Protein AF-0000000086668719 (afdb_homodimer)

Secondary structure (DSSP, 8-state):
--B-GGGTHHHHHHHHHHHHHHHHHHHHHGGG-TTS-HHHHHHHHHHHHHHHHHHHHHHHHHHHHHHHHHHHHHHSPPTTS-TTSSHHHHHHHHHHHHHHTSHHHHHHHHHHHHHHTTGGGGS-HHHHHHHHHHHHHHHHHHIIIIIHHHHHHHHHHHHHHHTB-TTSHHHHHHHHHHHHHHHHHHHHHHHHHHHTT-/--B-GGGTHHHHHHHHHHHHHHHHHHHHHHTT-TTS-HHHHHHHHHHHHHHHHHHHHHHHHHHHHHHHHHHHHHHSPPTTS-TTSSHHHHHHHHHHHHHHTSHHHHHHHHHHHHHHTTGGGGS-HHHHHHHHHHHHHHHHHHIIIIIHHHHHHHHHHHHHHHTB-TTSHHHHHHHHHHHHHHHHHHHHHHHHHHHTT-

Solvent-accessible surface area (backbone atoms only — not comparable to full-atom values): 19542 Å² total; per-residue (Å²): 115,63,26,53,53,56,58,52,43,36,45,35,30,34,28,22,43,41,28,37,53,51,43,48,50,53,47,55,54,36,65,63,48,78,87,50,52,73,68,58,39,48,53,47,46,37,43,31,38,58,48,44,50,25,50,51,51,27,50,50,47,38,46,52,51,25,54,50,31,44,53,50,49,66,70,47,81,39,58,49,63,46,71,82,68,58,26,58,62,26,38,49,51,16,49,49,32,54,59,68,45,44,58,64,54,46,52,51,47,51,53,46,47,41,35,47,73,60,48,32,85,74,46,52,72,66,52,50,50,47,51,58,57,46,42,56,53,45,45,50,48,30,39,63,69,11,41,46,52,18,36,52,25,39,49,52,14,38,36,40,24,50,28,34,42,64,81,43,71,73,24,46,52,46,50,51,49,52,48,45,50,53,47,47,26,48,46,50,34,48,49,51,54,59,56,68,76,109,116,63,26,54,52,55,58,52,44,35,45,34,29,34,28,22,45,41,28,37,53,51,43,48,53,51,46,54,54,34,64,62,47,79,86,49,54,72,67,57,38,48,54,48,45,39,42,33,40,57,47,44,50,30,50,49,50,27,50,49,47,38,48,52,50,23,53,50,31,44,52,50,48,66,71,47,81,39,60,49,63,47,71,82,67,56,26,57,62,27,38,50,52,17,49,51,32,52,60,67,44,45,60,64,52,47,51,51,48,51,51,45,46,40,37,49,74,61,47,32,83,74,45,52,73,65,52,50,49,47,50,56,57,45,42,55,52,44,46,52,49,31,42,65,68,10,40,45,51,18,36,52,24,39,48,52,15,38,36,41,25,50,28,34,42,65,83,41,71,72,24,47,54,47,50,51,48,51,49,45,51,50,47,47,28,49,46,50,35,46,49,50,55,57,57,67,76,109

Foldseek 3Di:
DDFDPLLCVLLVLLVVLLVLLLVVLLVLLVLVPVPDDLVRSLVSLLVVLVVVVVSVVVSVVSLVSNLVSLVVNLVDAFPVNCRPLCLNVLSVVLNVLSVVLPPVLVVLSVVSNCCSVVVVVVPDSVVNVVSSVVNSVSSVCSSVRRSVSSSVSSVVNSCVSNVPDCPPVVNVVVVVVVVVVVVVVSVVSVVVVVVVVD/DDFDPLLCVLLVLLVVLLVLLVVVLLVLLVLPPVPDDLVVSLVSLLVVLVVVVVSVVVSVVSLVSNLVSLVVNLVDAFPVNPNPLCLNVLSVVLNVLSVVLVPQLVVLSVVSNCCSVVVVVVPDSVRNVVSSVSNSVSSVCSSVRRSVSSSVSSVVNSCVSNVPDCPPPVNVVVVVVVVVVVVVVVVVSVVVVVVVVD

Organism: Colletotrichum gloeosporioides (NCBI:txid474922)

Sequence (396 aa):
MTVAFIHVAPLITSSAFLMGSFAQGIAFRSFQNPKLGSKARREVFLHWVEIFASFAWSMALVFMFNITFIGLNLYLEPPSGLQNGGAPRWLWAAALLCSMGHPRPREVTAALMRISRGGDQSYSAEKVEYFLRGYRRVNLEHLFLTDGPSWIFTVAAVTKNLGVCWGCHSQKASLALGMVALIISCYVSVRGILRSKSMTVAFIHVAPLITSSAFLMGSFAQGIAFRSFQNPKLGSKARREVFLHWVEIFASFAWSMALVFMFNITFIGLNLYLEPPSGLQNGGAPRWLWAAALLCSMGHPRPREVTAALMRISRGGDQSYSAEKVEYFLRGYRRVNLEHLFLTDGPSWIFTVAAVTKNLGVCWGCHSQKASLALGMVALIISCYVSVRGILRSKS

Radius of gyration: 21.29 Å; Cα contacts (8 Å, |Δi|>4): 521; chains: 2; bounding box: 39×62×49 Å

Nearest PDB structures (foldseek):
  6egc-assembly1_A  TM=5.853E-01  e=1.360E-02  synthetic construct
  6m97-assembly1_A  TM=2.555E-01  e=2.829E-02  Salmo salar
  4tql-assembly1_A  TM=2.531E-01  e=7.378E+00  synthetic construct
  6egc-assembly1_A  TM=6.006E-01  e=3.064E-02  synthetic construct
  6m97-assembly1_A  TM=2.278E-01  e=4.314E-02  Salmo salar

Structure (mmCIF, N/CA/C/O backbone):
data_AF-0000000086668719-model_v1
#
loop_
_ent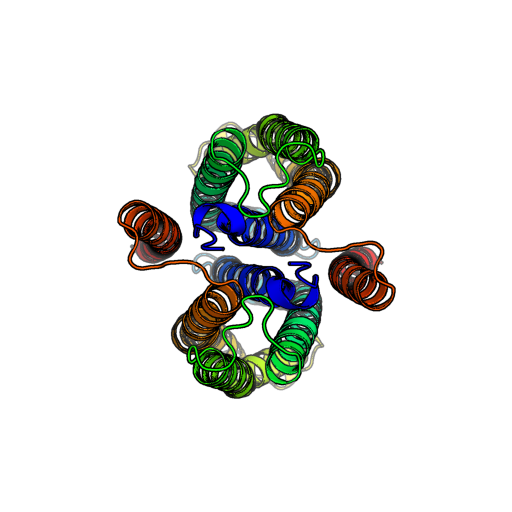ity.id
_entity.type
_entity.pdbx_description
1 polymer 'Uncharacterized protein'
#
loop_
_atom_site.group_PDB
_atom_site.id
_atom_site.type_symbol
_atom_site.label_atom_id
_atom_site.label_alt_id
_atom_site.label_comp_id
_atom_site.label_asym_id
_atom_site.label_entity_id
_atom_site.label_seq_id
_atom_site.pdbx_PDB_ins_code
_atom_site.Cartn_x
_atom_site.Cartn_y
_atom_site.Cartn_z
_atom_site.occupancy
_atom_site.B_iso_or_equiv
_atom_site.auth_seq_id
_atom_site.auth_comp_id
_atom_site.auth_asym_id
_atom_site.auth_atom_id
_atom_site.pdbx_PDB_model_num
ATOM 1 N N . MET A 1 1 ? 3.479 -29.469 -9.734 1 51.31 1 MET A N 1
ATOM 2 C CA . MET A 1 1 ? 4.469 -28.453 -10.094 1 51.31 1 MET A CA 1
ATOM 3 C C . MET A 1 1 ? 4.691 -27.469 -8.953 1 51.31 1 MET A C 1
ATOM 5 O O . MET A 1 1 ? 3.732 -27.016 -8.328 1 51.31 1 MET A O 1
ATOM 9 N N . THR A 1 2 ? 5.895 -27.391 -8.344 1 64.12 2 THR A N 1
ATOM 10 C CA . THR A 1 2 ? 6.262 -26.609 -7.176 1 64.12 2 THR A CA 1
ATOM 11 C C . THR A 1 2 ? 6.598 -25.172 -7.574 1 64.12 2 THR A C 1
ATOM 13 O O . THR A 1 2 ? 7.363 -24.953 -8.516 1 64.12 2 THR A O 1
ATOM 16 N N . VAL A 1 3 ? 5.836 -24.266 -7.23 1 74 3 VAL A N 1
ATOM 17 C CA . VAL A 1 3 ? 6.07 -22.844 -7.477 1 74 3 VAL A CA 1
ATOM 18 C C . VAL A 1 3 ? 6.941 -22.266 -6.367 1 74 3 VAL A C 1
ATOM 20 O O . VAL A 1 3 ? 6.688 -22.5 -5.184 1 74 3 VAL A O 1
ATOM 23 N N . ALA A 1 4 ? 8.102 -21.766 -6.77 1 77.88 4 ALA A N 1
ATOM 24 C CA . ALA A 1 4 ? 8.906 -21.047 -5.781 1 77.88 4 ALA A CA 1
ATOM 25 C C . ALA A 1 4 ? 8.258 -19.734 -5.395 1 77.88 4 ALA A C 1
ATOM 27 O O . ALA A 1 4 ? 7.621 -19.078 -6.223 1 77.88 4 ALA A O 1
ATOM 28 N N . PHE A 1 5 ? 8.453 -19.391 -4.148 1 82.81 5 PHE A N 1
ATOM 29 C CA . PHE A 1 5 ? 7.898 -18.141 -3.631 1 82.81 5 PHE A CA 1
ATOM 30 C C . PHE A 1 5 ? 8.375 -16.953 -4.449 1 82.81 5 PHE A C 1
ATOM 32 O O . PHE A 1 5 ? 7.629 -15.992 -4.656 1 82.81 5 PHE A O 1
ATOM 39 N N . ILE A 1 6 ? 9.523 -17.094 -4.949 1 84.38 6 ILE A N 1
ATOM 40 C CA . ILE A 1 6 ? 10.164 -16 -5.688 1 84.38 6 ILE A CA 1
ATOM 41 C C . ILE A 1 6 ? 9.328 -15.656 -6.918 1 84.38 6 ILE A C 1
ATOM 43 O O . ILE A 1 6 ? 9.367 -14.516 -7.402 1 84.38 6 ILE A O 1
ATOM 47 N N . HIS A 1 7 ? 8.531 -16.484 -7.391 1 87 7 HIS A N 1
ATOM 48 C CA . HIS A 1 7 ? 7.758 -16.266 -8.609 1 87 7 HIS A CA 1
ATOM 49 C C . HIS A 1 7 ? 6.492 -15.469 -8.32 1 87 7 HIS A C 1
ATOM 51 O O . HIS A 1 7 ? 5.902 -14.883 -9.234 1 87 7 HIS A O 1
ATOM 57 N N . VAL A 1 8 ? 6.141 -15.398 -7.039 1 87.38 8 VAL A N 1
ATOM 58 C CA . VAL A 1 8 ? 4.93 -14.656 -6.719 1 87.38 8 VAL A CA 1
ATOM 59 C C . VAL A 1 8 ? 5.289 -13.391 -5.941 1 87.38 8 VAL A C 1
ATOM 61 O O . VAL A 1 8 ? 4.465 -12.492 -5.789 1 87.38 8 VAL A O 1
ATOM 64 N N . ALA A 1 9 ? 6.52 -13.227 -5.539 1 89.12 9 ALA A N 1
ATOM 65 C CA . ALA A 1 9 ? 6.977 -12.148 -4.664 1 89.12 9 ALA A CA 1
ATOM 66 C C . ALA A 1 9 ? 6.781 -10.789 -5.324 1 89.12 9 ALA A C 1
ATOM 68 O O . ALA A 1 9 ? 6.402 -9.82 -4.66 1 89.12 9 ALA A O 1
ATOM 69 N N . PRO A 1 10 ? 6.945 -10.695 -6.617 1 92.31 10 PRO A N 1
ATOM 70 C CA . PRO A 1 10 ? 6.773 -9.375 -7.23 1 92.31 10 PRO A CA 1
ATOM 71 C C . PRO A 1 10 ? 5.344 -8.852 -7.121 1 92.31 10 PRO A C 1
ATOM 73 O O . PRO A 1 10 ? 5.121 -7.641 -7.102 1 92.31 10 PRO A O 1
ATOM 76 N N . LEU A 1 11 ? 4.395 -9.734 -7.035 1 92.69 11 LEU A N 1
ATOM 77 C CA . LEU A 1 11 ? 3.016 -9.289 -6.859 1 92.69 11 LEU A CA 1
ATOM 78 C C . LEU A 1 11 ? 2.834 -8.602 -5.516 1 92.69 11 LEU A C 1
ATOM 80 O O . LEU A 1 11 ? 2.119 -7.598 -5.418 1 92.69 11 LEU A O 1
ATOM 84 N N . ILE A 1 12 ? 3.506 -9.094 -4.547 1 91.5 12 ILE A N 1
ATOM 85 C CA . ILE A 1 12 ? 3.434 -8.555 -3.193 1 91.5 12 ILE A CA 1
ATOM 86 C C . ILE A 1 12 ? 4.117 -7.191 -3.137 1 91.5 12 ILE A C 1
ATOM 88 O O . ILE A 1 12 ? 3.494 -6.195 -2.76 1 91.5 12 ILE A O 1
ATOM 92 N N . THR A 1 13 ? 5.309 -7.148 -3.615 1 91.44 13 THR A N 1
ATOM 93 C CA . THR A 1 13 ? 6.113 -5.938 -3.459 1 91.44 13 THR A CA 1
ATOM 94 C C . THR A 1 13 ? 5.617 -4.836 -4.391 1 91.44 13 THR A C 1
ATOM 96 O O . THR A 1 13 ? 5.574 -3.666 -4.008 1 91.44 13 THR A O 1
ATOM 99 N N . SER A 1 14 ? 5.23 -5.195 -5.539 1 93.19 14 SER A N 1
ATOM 100 C CA . SER A 1 14 ? 4.762 -4.172 -6.469 1 93.19 14 SER A CA 1
ATOM 101 C C . SER A 1 14 ? 3.418 -3.604 -6.031 1 93.19 14 SER A C 1
ATOM 103 O O . SER A 1 14 ? 3.152 -2.414 -6.219 1 93.19 14 SER A O 1
ATOM 105 N N . SER A 1 15 ? 2.576 -4.398 -5.457 1 91.81 15 SER A N 1
ATOM 106 C CA . SER A 1 15 ? 1.293 -3.912 -4.957 1 91.81 15 SER A CA 1
ATOM 107 C C . SER A 1 15 ? 1.477 -3.014 -3.738 1 91.81 15 SER A C 1
ATOM 109 O O . SER A 1 15 ? 0.812 -1.983 -3.615 1 91.81 15 SER A O 1
ATOM 111 N N . ALA A 1 16 ? 2.352 -3.447 -2.91 1 90.81 16 ALA A N 1
ATOM 112 C CA . ALA A 1 16 ? 2.682 -2.613 -1.758 1 90.81 16 ALA A CA 1
ATOM 113 C C . ALA A 1 16 ? 3.262 -1.272 -2.199 1 90.81 16 ALA A C 1
ATOM 115 O O . ALA A 1 16 ? 2.889 -0.222 -1.672 1 90.81 16 ALA A O 1
ATOM 116 N N . PHE A 1 17 ? 4.113 -1.38 -3.15 1 89.88 17 PHE A N 1
ATOM 117 C CA . PHE A 1 17 ? 4.766 -0.169 -3.631 1 89.88 17 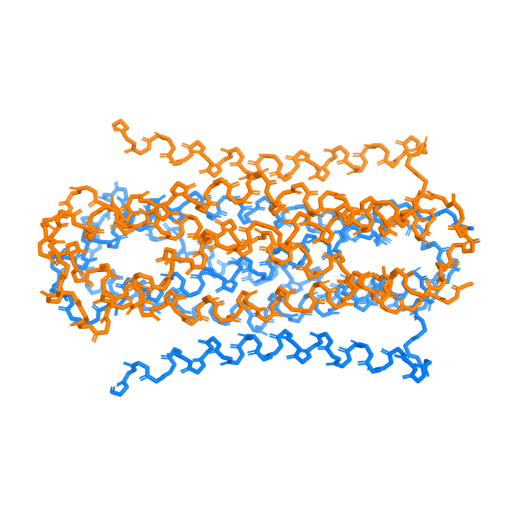PHE A CA 1
ATOM 118 C C . PHE A 1 17 ? 3.754 0.778 -4.262 1 89.88 17 PHE A C 1
ATOM 120 O O . PHE A 1 17 ? 3.785 1.985 -4.016 1 89.88 17 PHE A O 1
ATOM 127 N N . LEU A 1 18 ? 2.904 0.259 -5.066 1 90.88 18 LEU A N 1
ATOM 128 C CA . LEU A 1 18 ? 1.874 1.069 -5.707 1 90.88 18 LEU A CA 1
ATOM 129 C C . LEU A 1 18 ? 0.991 1.747 -4.664 1 90.88 18 LEU A C 1
ATOM 131 O O . LEU A 1 18 ? 0.739 2.951 -4.742 1 90.88 18 LEU A O 1
ATOM 135 N N . MET A 1 19 ? 0.573 0.977 -3.709 1 89.75 19 MET A N 1
ATOM 136 C CA . MET A 1 19 ? -0.283 1.539 -2.668 1 89.75 19 MET A CA 1
ATOM 137 C C . MET A 1 19 ? 0.475 2.57 -1.838 1 89.75 19 MET A C 1
ATOM 139 O O . MET A 1 19 ? -0.094 3.584 -1.428 1 89.75 19 MET A O 1
ATOM 143 N N . GLY A 1 20 ? 1.693 2.293 -1.567 1 87.38 20 GLY A N 1
ATOM 144 C CA . GLY A 1 20 ? 2.514 3.273 -0.874 1 87.38 20 GLY A CA 1
ATOM 145 C C . GLY A 1 20 ? 2.625 4.59 -1.616 1 87.38 20 GLY A C 1
ATOM 146 O O . GLY A 1 20 ? 2.508 5.66 -1.015 1 87.38 20 GLY A O 1
ATOM 147 N N . SER A 1 21 ? 2.885 4.488 -2.863 1 85.69 21 SER A N 1
ATOM 148 C CA . SER A 1 21 ? 2.965 5.684 -3.693 1 85.69 21 SER A CA 1
ATOM 149 C C . SER A 1 21 ? 1.634 6.43 -3.715 1 85.69 21 SER A C 1
ATOM 151 O O . SER A 1 21 ? 1.604 7.66 -3.639 1 85.69 21 SER A O 1
ATOM 153 N N . PHE A 1 22 ? 0.626 5.73 -3.775 1 85.62 22 PHE A N 1
ATOM 154 C CA . PHE A 1 22 ? -0.713 6.309 -3.758 1 85.62 22 PHE A CA 1
ATOM 155 C C . PHE A 1 22 ? -0.983 7.008 -2.432 1 85.62 22 PHE A C 1
ATOM 157 O O . PHE A 1 22 ? -1.444 8.148 -2.412 1 85.62 22 PHE A O 1
ATOM 164 N N . ALA A 1 23 ? -0.725 6.352 -1.383 1 84.12 23 ALA A N 1
ATOM 165 C CA . ALA A 1 23 ? -0.934 6.906 -0.048 1 84.12 23 ALA A CA 1
ATOM 166 C C . ALA A 1 23 ? -0.083 8.156 0.165 1 84.12 23 ALA A C 1
ATOM 168 O O . ALA A 1 23 ? -0.521 9.109 0.814 1 84.12 23 ALA A O 1
ATOM 169 N N . GLN A 1 24 ? 1.074 8.086 -0.344 1 79.31 24 GLN A N 1
ATOM 170 C CA . GLN A 1 24 ? 1.953 9.242 -0.244 1 79.31 24 GLN A CA 1
ATOM 171 C C . GLN A 1 24 ? 1.328 10.469 -0.909 1 79.31 24 GLN A C 1
ATOM 173 O O . GLN A 1 24 ? 1.397 11.578 -0.373 1 79.31 24 GLN A O 1
ATOM 178 N N . GLY A 1 25 ? 0.792 10.281 -2.043 1 76 25 GLY A N 1
ATOM 179 C CA . GLY A 1 25 ? 0.125 11.367 -2.734 1 76 25 GLY A CA 1
ATOM 180 C C . GLY A 1 25 ? -1.035 11.953 -1.949 1 76 25 GLY A C 1
ATOM 181 O O . GLY A 1 25 ? -1.188 13.172 -1.871 1 76 25 GLY A O 1
ATOM 182 N N . ILE A 1 26 ? -1.715 11.141 -1.343 1 75.12 26 ILE A N 1
ATOM 183 C CA . ILE A 1 26 ? -2.859 11.578 -0.554 1 75.12 26 ILE A CA 1
ATOM 184 C C . ILE A 1 26 ? -2.373 12.312 0.698 1 75.12 26 ILE A C 1
ATOM 186 O O . ILE A 1 26 ? -2.904 13.359 1.057 1 75.12 26 ILE A O 1
ATOM 190 N N . ALA A 1 27 ? -1.416 11.719 1.353 1 74.19 27 ALA A N 1
ATOM 191 C CA . ALA A 1 27 ? -0.873 12.344 2.559 1 74.19 27 ALA A CA 1
ATOM 192 C C . ALA A 1 27 ? -0.321 13.734 2.258 1 74.19 27 ALA A C 1
ATOM 194 O O . ALA A 1 27 ? -0.518 14.664 3.037 1 74.19 27 ALA A O 1
ATOM 195 N N . PHE A 1 28 ? 0.312 13.859 1.195 1 71.12 28 PHE A N 1
ATOM 196 C CA . PHE A 1 28 ? 0.92 15.133 0.848 1 71.12 28 PHE A CA 1
ATOM 197 C C . PHE A 1 28 ? -0.147 16.203 0.624 1 71.12 28 PHE A C 1
ATOM 199 O O . PHE A 1 28 ? 0.069 17.375 0.924 1 71.12 28 PHE A O 1
ATOM 206 N N . ARG A 1 29 ? -1.199 15.891 0.235 1 70.75 29 ARG A N 1
ATOM 207 C CA . ARG A 1 29 ? -2.285 16.828 -0.003 1 70.75 29 ARG A CA 1
ATOM 208 C C . ARG A 1 29 ? -2.748 17.469 1.301 1 70.75 29 ARG A C 1
ATOM 210 O O . ARG A 1 29 ? -3.242 18.609 1.302 1 70.75 29 ARG A O 1
ATOM 217 N N . SER A 1 30 ? -2.562 16.812 2.314 1 64.75 30 SER A N 1
ATOM 218 C CA . SER A 1 30 ? -3.037 17.297 3.604 1 64.75 30 SER A CA 1
ATOM 219 C C . SER A 1 30 ? -2.23 18.516 4.062 1 64.75 30 SER A C 1
ATOM 221 O O . SER A 1 30 ? -2.736 19.359 4.801 1 64.75 30 SER A O 1
ATOM 223 N N . PHE A 1 31 ? -1.105 18.641 3.492 1 66.38 31 PHE A N 1
ATOM 224 C CA . PHE A 1 31 ? -0.243 19.719 3.938 1 66.38 31 PHE A CA 1
ATOM 225 C C . PHE A 1 31 ? -0.459 20.969 3.086 1 66.38 31 PHE A C 1
ATOM 227 O O . PHE A 1 31 ? 0.023 22.047 3.426 1 66.38 31 PHE A O 1
ATOM 234 N N . GLN A 1 32 ? -1.187 20.75 2.166 1 67.81 32 GLN A N 1
ATOM 235 C CA . GLN A 1 32 ? -1.419 21.875 1.267 1 67.81 32 GLN A CA 1
ATOM 236 C C . GLN A 1 32 ? -2.744 22.562 1.578 1 67.81 32 GLN A C 1
ATOM 238 O O . GLN A 1 32 ? -3.365 23.156 0.693 1 67.81 32 GLN A O 1
ATOM 243 N N . ASN A 1 33 ? -3.047 22.5 2.896 1 66.56 33 ASN A N 1
ATOM 244 C CA . ASN A 1 33 ? -4.273 23.188 3.295 1 66.56 33 ASN A CA 1
ATOM 245 C C . ASN A 1 33 ? -4.18 24.688 3.051 1 66.56 33 ASN A C 1
ATOM 247 O O . ASN A 1 33 ? -3.393 25.375 3.701 1 66.56 33 ASN A O 1
ATOM 251 N N . PRO A 1 34 ? -4.926 25.203 2.129 1 68.38 34 PRO A N 1
ATOM 252 C CA . PRO A 1 34 ? -4.84 26.641 1.813 1 68.38 34 PRO A CA 1
ATOM 253 C C . PRO A 1 34 ? -5.336 27.516 2.953 1 68.38 34 PRO A C 1
ATOM 255 O O . PRO A 1 34 ? -5.035 28.719 2.984 1 68.38 34 PRO A O 1
ATOM 258 N N . LYS A 1 35 ? -6.043 27.031 3.908 1 69.94 35 LYS A N 1
ATOM 259 C CA . LYS A 1 35 ? -6.586 27.797 5.02 1 69.94 35 LYS A CA 1
ATOM 260 C C . LYS A 1 35 ? -5.508 28.125 6.047 1 69.94 35 LYS A C 1
ATOM 262 O O . LYS A 1 35 ? -5.703 28.969 6.918 1 69.94 35 LYS A O 1
ATOM 267 N N . LEU A 1 36 ? -4.414 27.469 5.926 1 71.56 36 LEU A N 1
ATOM 268 C CA . LEU A 1 36 ? -3.33 27.719 6.871 1 71.56 36 LEU A CA 1
ATOM 269 C C . LEU A 1 36 ? -2.502 28.922 6.449 1 71.56 36 LEU A C 1
ATOM 271 O O . LEU A 1 36 ? -2.266 29.141 5.258 1 71.56 36 LEU A O 1
ATOM 275 N N . GLY A 1 37 ? -2.219 29.766 7.438 1 68.12 37 GLY A N 1
ATOM 276 C CA . GLY A 1 37 ? -1.28 30.844 7.18 1 68.12 37 GLY A CA 1
ATOM 277 C C . GLY A 1 37 ? 0.095 30.359 6.766 1 68.12 37 GLY A C 1
ATOM 278 O O . GLY A 1 37 ? 0.4 29.172 6.895 1 68.12 37 GLY A O 1
ATOM 279 N N . SER A 1 38 ? 0.935 31.281 6.258 1 67.44 38 SER A N 1
ATOM 280 C CA . SER A 1 38 ? 2.248 30.938 5.719 1 67.44 38 SER A CA 1
ATOM 281 C C . SER A 1 38 ? 3.143 30.328 6.785 1 67.44 38 SER A C 1
ATOM 283 O O . SER A 1 38 ? 3.869 29.359 6.516 1 67.44 38 SER A O 1
ATOM 285 N N . LYS A 1 39 ? 3.156 30.891 8.031 1 69.38 39 LYS A N 1
ATOM 286 C CA . LYS A 1 39 ? 3.994 30.359 9.102 1 69.38 39 LYS A CA 1
ATOM 287 C C . LYS A 1 39 ? 3.566 28.938 9.484 1 69.38 39 LYS A C 1
ATOM 289 O O . LYS A 1 39 ? 4.406 28.047 9.625 1 69.38 39 LYS A O 1
ATOM 294 N N . ALA A 1 40 ? 2.301 28.781 9.68 1 68.06 40 ALA A N 1
ATOM 295 C CA . ALA A 1 40 ? 1.763 27.469 10.023 1 68.06 40 ALA A CA 1
ATOM 296 C C . ALA A 1 40 ? 2.053 26.438 8.93 1 68.06 40 ALA A C 1
ATOM 298 O O . ALA A 1 40 ? 2.408 25.297 9.219 1 68.06 40 ALA A O 1
ATOM 299 N N . ARG A 1 41 ? 1.997 26.875 7.75 1 69.88 41 ARG A N 1
ATOM 300 C CA . ARG A 1 41 ? 2.264 25.984 6.625 1 69.88 41 ARG A CA 1
ATOM 301 C C . ARG A 1 41 ? 3.721 25.547 6.609 1 69.88 41 ARG A C 1
ATOM 303 O O . ARG A 1 41 ? 4.02 24.375 6.332 1 69.88 41 ARG A O 1
ATOM 310 N N . ARG A 1 42 ? 4.535 26.484 6.926 1 69.62 42 ARG A N 1
ATOM 311 C CA . ARG A 1 42 ? 5.957 26.156 6.965 1 69.62 42 ARG A CA 1
ATOM 312 C C . ARG A 1 42 ? 6.25 25.125 8.055 1 69.62 42 ARG A C 1
ATOM 314 O O . ARG A 1 42 ? 6.988 24.172 7.824 1 69.62 42 ARG A O 1
ATOM 321 N N . GLU A 1 43 ? 5.723 25.344 9.18 1 70.38 43 GLU A N 1
ATOM 322 C CA . GLU A 1 43 ? 5.965 24.438 10.297 1 70.38 43 GLU A CA 1
ATOM 323 C C . GLU A 1 43 ? 5.398 23.047 10.016 1 70.38 43 GLU A C 1
ATOM 325 O O . GLU A 1 43 ? 6.035 22.047 10.32 1 70.38 43 GLU A O 1
ATOM 330 N N . VAL A 1 44 ? 4.25 23.109 9.477 1 68.44 44 VAL A N 1
ATOM 331 C CA . VAL A 1 44 ? 3.619 21.828 9.156 1 68.44 44 VAL A CA 1
ATOM 332 C C . VAL A 1 44 ? 4.43 21.109 8.078 1 68.44 44 VAL A C 1
ATOM 334 O O . VAL A 1 44 ? 4.621 19.891 8.156 1 68.44 44 VAL A O 1
ATOM 337 N N . PHE A 1 45 ? 4.871 21.875 7.199 1 68.44 45 PHE A N 1
ATOM 338 C CA . PHE A 1 45 ? 5.637 21.281 6.105 1 68.44 45 PHE A CA 1
ATOM 339 C C . PHE A 1 45 ? 6.934 20.672 6.617 1 68.44 45 PHE A C 1
ATOM 341 O O . PHE A 1 45 ? 7.281 19.547 6.254 1 68.44 45 PHE A O 1
ATOM 348 N N . LEU A 1 46 ? 7.637 21.422 7.441 1 69.06 46 LEU A N 1
ATOM 349 C CA . LEU A 1 46 ? 8.898 20.906 7.965 1 69.06 46 LEU A CA 1
ATOM 350 C C . LEU A 1 46 ? 8.672 19.641 8.781 1 69.06 46 LEU A C 1
ATOM 352 O O . LEU A 1 46 ? 9.477 18.703 8.719 1 69.06 46 LEU A O 1
ATOM 356 N N . HIS A 1 47 ? 7.652 19.656 9.5 1 69.94 47 HIS A N 1
ATOM 357 C CA . HIS A 1 47 ? 7.324 18.469 10.273 1 69.94 47 HIS A CA 1
ATOM 358 C C . HIS A 1 47 ? 6.945 17.312 9.359 1 69.94 47 HIS A C 1
ATOM 360 O O . HIS A 1 47 ? 7.348 16.172 9.602 1 69.94 47 HIS A O 1
ATOM 366 N N . TRP A 1 48 ? 6.266 17.578 8.375 1 70.5 48 TRP A N 1
ATOM 367 C CA . TRP A 1 48 ? 5.891 16.547 7.398 1 70.5 48 TRP A CA 1
ATOM 368 C C . TRP A 1 48 ? 7.125 15.961 6.727 1 70.5 48 TRP A C 1
ATOM 370 O O . TRP A 1 48 ? 7.199 14.75 6.508 1 70.5 48 TRP A O 1
ATOM 380 N N . VAL A 1 49 ? 8.039 16.75 6.457 1 69.62 49 VAL A N 1
ATOM 381 C CA . VAL A 1 49 ? 9.242 16.281 5.77 1 69.62 49 VAL A CA 1
ATOM 382 C C . VAL A 1 49 ? 9.969 15.266 6.641 1 69.62 49 VAL A C 1
ATOM 384 O O . VAL A 1 49 ? 10.516 14.281 6.133 1 69.62 49 VAL A O 1
ATOM 387 N N . GLU A 1 50 ? 9.945 15.523 7.859 1 69.81 50 GLU A N 1
ATOM 388 C CA . GLU A 1 50 ? 10.594 14.578 8.766 1 69.81 50 GLU A CA 1
ATOM 389 C C . GLU A 1 50 ? 9.867 13.234 8.766 1 69.81 50 GLU A C 1
ATOM 391 O O . GLU A 1 50 ? 10.508 12.18 8.75 1 69.81 50 GLU A O 1
ATOM 396 N N . ILE A 1 51 ? 8.656 13.336 8.836 1 69.25 51 ILE A N 1
ATOM 397 C CA . ILE A 1 51 ? 7.844 12.125 8.828 1 69.25 51 ILE A CA 1
ATOM 398 C C . ILE A 1 51 ? 7.941 11.453 7.461 1 69.25 51 ILE A C 1
ATOM 400 O O . ILE A 1 51 ? 8.062 10.227 7.371 1 69.25 51 ILE A O 1
ATOM 404 N N . PHE A 1 52 ? 7.977 12.234 6.469 1 69.88 52 PHE A N 1
ATOM 405 C CA . PHE A 1 52 ? 8.07 11.758 5.094 1 69.88 52 PHE A CA 1
ATOM 406 C C . PHE A 1 52 ? 9.391 11.039 4.855 1 69.88 52 PHE A C 1
ATOM 408 O O . PHE A 1 52 ? 9.445 10.07 4.102 1 69.88 52 PHE A O 1
ATOM 415 N N . ALA A 1 53 ? 10.391 11.547 5.473 1 71.12 53 ALA A N 1
ATOM 416 C CA . ALA A 1 53 ? 11.688 10.906 5.297 1 71.12 53 ALA A CA 1
ATOM 417 C C . ALA A 1 53 ? 11.633 9.438 5.711 1 71.12 53 ALA A C 1
ATOM 419 O O . ALA A 1 53 ? 12.172 8.57 5.016 1 71.12 53 ALA A O 1
ATOM 420 N N . SER A 1 54 ? 11.031 9.18 6.785 1 70.31 54 SER A N 1
ATOM 421 C CA . SER A 1 54 ? 10.883 7.797 7.227 1 70.31 54 SER A CA 1
ATOM 422 C C . SER A 1 54 ? 10.07 6.977 6.234 1 70.31 54 SER A C 1
ATOM 424 O O . SER A 1 54 ? 10.406 5.828 5.941 1 70.31 54 SER A O 1
ATOM 426 N N . PHE A 1 55 ? 9.07 7.52 5.809 1 75.56 55 PHE A N 1
ATOM 427 C CA . PHE A 1 55 ? 8.227 6.84 4.828 1 75.56 55 PHE A CA 1
ATOM 428 C C . PHE A 1 55 ? 8.992 6.605 3.531 1 75.56 55 PHE A C 1
ATOM 430 O O . PHE A 1 55 ? 8.875 5.539 2.924 1 75.56 55 PHE A O 1
ATOM 437 N N . ALA A 1 56 ? 9.758 7.566 3.131 1 74.5 56 ALA A N 1
ATOM 438 C CA . ALA A 1 56 ? 10.547 7.457 1.904 1 74.5 56 ALA A CA 1
ATOM 439 C C . ALA A 1 56 ? 11.539 6.305 1.992 1 74.5 56 ALA A C 1
ATOM 441 O O . ALA A 1 56 ? 11.75 5.586 1.015 1 74.5 56 ALA A O 1
ATOM 442 N N . TRP A 1 57 ? 12.078 6.117 3.105 1 75.94 57 TRP A N 1
ATOM 443 C CA . TRP A 1 57 ? 13.008 5.008 3.295 1 75.94 57 TRP A CA 1
ATOM 444 C C . TRP A 1 57 ? 12.281 3.668 3.213 1 75.94 57 TRP A C 1
ATOM 446 O O . TRP A 1 57 ? 12.797 2.711 2.633 1 75.94 57 TRP A O 1
ATOM 456 N N . SER A 1 58 ? 11.133 3.619 3.822 1 78.69 58 SER A N 1
ATOM 457 C CA . SER A 1 58 ? 10.336 2.398 3.721 1 78.69 58 SER A CA 1
ATOM 458 C C . SER A 1 58 ? 9.992 2.08 2.27 1 78.69 58 SER A C 1
ATOM 460 O O . SER A 1 58 ? 10.086 0.927 1.842 1 78.69 58 SER A O 1
ATOM 462 N N . MET A 1 59 ? 9.68 3.082 1.563 1 82.75 59 MET A N 1
ATOM 463 C CA . MET A 1 59 ? 9.336 2.891 0.157 1 82.75 59 MET A CA 1
ATOM 464 C C . MET A 1 59 ? 10.562 2.475 -0.65 1 82.75 59 MET A C 1
ATOM 466 O O . MET A 1 59 ? 10.453 1.671 -1.578 1 82.75 59 MET A O 1
ATOM 470 N N . ALA A 1 60 ? 11.703 3.01 -0.311 1 80.62 60 ALA A N 1
ATOM 471 C CA . ALA A 1 60 ? 12.945 2.629 -0.981 1 80.62 60 ALA A CA 1
ATOM 472 C C . ALA A 1 60 ? 13.25 1.147 -0.775 1 80.62 60 ALA A C 1
ATOM 474 O O . ALA A 1 60 ? 13.703 0.466 -1.697 1 80.62 60 ALA A O 1
ATOM 475 N N . LEU A 1 61 ? 12.984 0.743 0.356 1 82.5 61 LEU A N 1
ATOM 476 C CA . LEU A 1 61 ? 13.211 -0.666 0.657 1 82.5 61 LEU A CA 1
ATOM 477 C C . LEU A 1 61 ? 12.273 -1.556 -0.149 1 82.5 61 LEU A C 1
ATOM 479 O O . LEU A 1 61 ? 12.703 -2.557 -0.727 1 82.5 61 LEU A O 1
ATOM 483 N N . VAL A 1 62 ? 11 -1.225 -0.155 1 86.44 62 VAL A N 1
ATOM 484 C CA . VAL A 1 62 ? 10.031 -1.982 -0.942 1 86.44 62 VAL A CA 1
ATOM 485 C C . VAL A 1 62 ? 10.445 -1.977 -2.412 1 86.44 62 VAL A C 1
ATOM 487 O O . VAL A 1 62 ? 10.359 -3.002 -3.092 1 86.44 62 VAL A O 1
ATOM 490 N N . PHE A 1 63 ? 10.93 -0.898 -2.814 1 84.38 63 PHE A N 1
ATOM 491 C CA . PHE A 1 63 ? 11.398 -0.761 -4.191 1 84.38 63 PHE A CA 1
ATOM 492 C C . PHE A 1 63 ? 12.555 -1.708 -4.465 1 84.38 63 PHE A C 1
ATOM 494 O O . PHE A 1 63 ? 12.57 -2.402 -5.48 1 84.38 63 PHE A O 1
ATOM 501 N N . MET A 1 64 ? 13.516 -1.719 -3.58 1 85.25 64 MET A N 1
ATOM 502 C CA . MET A 1 64 ? 14.68 -2.576 -3.75 1 85.25 64 MET A CA 1
ATOM 503 C C . MET A 1 64 ? 14.273 -4.043 -3.803 1 85.25 64 MET A C 1
ATOM 505 O O . MET A 1 64 ? 14.781 -4.801 -4.637 1 85.25 64 MET A O 1
ATOM 509 N N . PHE A 1 65 ? 13.375 -4.398 -3.002 1 87.44 65 PHE A N 1
ATOM 510 C CA . PHE A 1 65 ? 12.891 -5.77 -3.025 1 87.44 65 PHE A CA 1
ATOM 511 C C . PHE A 1 65 ? 12.148 -6.059 -4.324 1 87.44 65 PHE A C 1
ATOM 513 O O . PHE A 1 65 ? 12.289 -7.137 -4.902 1 87.44 65 PHE A O 1
ATOM 520 N N . ASN A 1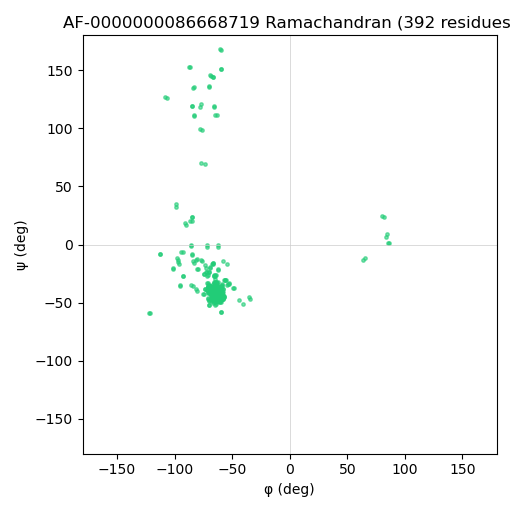 66 ? 11.391 -5.105 -4.719 1 89.81 66 ASN A N 1
ATOM 521 C CA . ASN A 1 66 ? 10.617 -5.297 -5.941 1 89.81 66 ASN A CA 1
ATOM 522 C C . ASN A 1 66 ? 11.516 -5.527 -7.148 1 89.81 66 ASN A C 1
ATOM 524 O O . ASN A 1 66 ? 11.32 -6.488 -7.898 1 89.81 66 ASN A O 1
ATOM 528 N N . ILE A 1 67 ? 12.5 -4.66 -7.281 1 86.69 67 ILE A N 1
ATOM 529 C CA . ILE A 1 67 ? 13.406 -4.789 -8.414 1 86.69 67 ILE A CA 1
ATOM 530 C C . ILE A 1 67 ? 14.188 -6.098 -8.305 1 86.69 67 ILE A C 1
ATOM 532 O O . ILE A 1 67 ? 14.43 -6.773 -9.305 1 86.69 67 ILE A O 1
ATOM 536 N N . THR A 1 68 ? 14.578 -6.473 -7.152 1 87.69 68 THR A N 1
ATOM 537 C CA . THR A 1 68 ? 15.297 -7.715 -6.922 1 87.69 68 THR A CA 1
ATOM 538 C C . THR A 1 68 ? 14.445 -8.922 -7.305 1 87.69 68 THR A C 1
ATOM 540 O O . THR A 1 68 ? 14.906 -9.812 -8.023 1 87.69 68 THR A O 1
ATOM 543 N N . PHE A 1 69 ? 13.219 -8.93 -6.914 1 89.62 69 PHE A N 1
ATOM 544 C CA . PHE A 1 69 ? 12.344 -10.062 -7.199 1 89.62 69 PHE A CA 1
ATOM 545 C C . PHE A 1 69 ? 12.016 -10.133 -8.688 1 89.62 69 PHE A C 1
ATOM 547 O O . PHE A 1 69 ? 11.922 -11.219 -9.258 1 89.62 69 PHE A O 1
ATOM 554 N N . ILE A 1 70 ? 11.766 -9 -9.297 1 90.19 70 ILE A N 1
ATOM 555 C CA . ILE A 1 70 ? 11.562 -8.977 -10.742 1 90.19 70 ILE A CA 1
ATOM 556 C C . ILE A 1 70 ? 12.789 -9.555 -11.445 1 90.19 70 ILE A C 1
ATOM 558 O O . ILE A 1 70 ? 12.664 -10.391 -12.336 1 90.19 70 ILE A O 1
ATOM 562 N N . GLY A 1 71 ? 14 -9.133 -11.062 1 87.81 71 GLY A N 1
ATOM 563 C CA . GLY A 1 71 ? 15.234 -9.648 -11.625 1 87.81 71 GLY A CA 1
ATOM 564 C C . GLY A 1 71 ? 15.391 -11.148 -11.453 1 87.81 71 GLY A C 1
ATOM 565 O O . GLY A 1 71 ? 15.789 -11.852 -12.391 1 87.81 71 GLY A O 1
ATOM 566 N N . LEU A 1 72 ? 15.078 -11.633 -10.32 1 86.5 72 LEU A N 1
ATOM 567 C CA . LEU A 1 72 ? 15.188 -13.062 -10.062 1 86.5 72 LEU A CA 1
ATOM 568 C C . LEU A 1 72 ? 14.195 -13.844 -10.922 1 86.5 72 LEU A C 1
ATOM 570 O O . LEU A 1 72 ? 14.492 -14.969 -11.344 1 86.5 72 LEU A O 1
ATOM 574 N N . ASN A 1 73 ? 13.031 -13.242 -11.203 1 88.62 73 ASN A N 1
ATOM 575 C CA . ASN A 1 73 ? 12.047 -13.898 -12.055 1 88.62 73 ASN A CA 1
ATOM 576 C C . ASN A 1 73 ? 12.492 -13.914 -13.516 1 88.62 73 ASN A C 1
ATOM 578 O O . ASN A 1 73 ? 12.023 -14.734 -14.305 1 88.62 73 ASN A O 1
ATOM 582 N N . LEU A 1 74 ? 13.32 -13.023 -13.859 1 84.44 74 LEU A N 1
ATOM 583 C CA . LEU A 1 74 ? 13.898 -13.031 -15.203 1 84.44 74 LEU A CA 1
ATOM 584 C C . LEU A 1 74 ? 14.945 -14.141 -15.336 1 84.44 74 LEU A C 1
ATOM 586 O O . LEU A 1 74 ? 15.117 -14.703 -16.422 1 84.44 74 LEU A O 1
ATOM 590 N N . TYR A 1 75 ? 15.492 -14.508 -14.289 1 83.25 75 TYR A N 1
ATOM 591 C CA . TYR A 1 75 ? 16.609 -15.453 -14.305 1 83.25 75 TYR A CA 1
ATOM 592 C C . TYR A 1 75 ? 16.109 -16.875 -14.078 1 83.25 75 TYR A C 1
ATOM 594 O O . TYR A 1 75 ? 16.672 -17.828 -14.641 1 83.25 75 TYR A O 1
ATOM 602 N N . LEU A 1 76 ? 15.117 -17.031 -13.281 1 79.94 76 LEU A N 1
ATOM 603 C CA . LEU A 1 76 ? 14.641 -18.359 -12.898 1 79.94 76 LEU A CA 1
ATOM 604 C C . LEU A 1 76 ? 13.617 -18.875 -13.898 1 79.94 76 LEU A C 1
ATOM 606 O O . LEU A 1 76 ? 12.875 -18.094 -14.492 1 79.94 76 LEU A O 1
ATOM 610 N N . GLU A 1 77 ? 13.5 -20.188 -14.031 1 75.94 77 GLU A N 1
ATOM 611 C CA . GLU A 1 77 ? 12.516 -20.828 -14.898 1 75.94 77 GLU A CA 1
ATOM 612 C C . GLU A 1 77 ? 11.102 -20.656 -14.344 1 75.94 77 GLU A C 1
ATOM 614 O O . GLU A 1 77 ? 10.883 -20.797 -13.141 1 75.94 77 GLU A O 1
ATOM 619 N N . PRO A 1 78 ? 10.25 -20.344 -15.227 1 76.81 78 PRO A N 1
ATOM 620 C CA . PRO A 1 78 ? 8.867 -20.234 -14.766 1 76.81 78 PRO A CA 1
ATOM 621 C C . PRO A 1 78 ? 8.281 -21.578 -14.328 1 76.81 78 PRO A C 1
ATOM 623 O O . PRO A 1 78 ? 8.648 -22.625 -14.875 1 76.81 78 PRO A O 1
ATOM 626 N N . PRO A 1 79 ? 7.449 -21.5 -13.289 1 72.75 79 PRO A N 1
ATOM 627 C CA . PRO A 1 79 ? 6.828 -22.734 -12.805 1 72.75 79 PRO A CA 1
ATOM 628 C C . PRO A 1 79 ? 5.926 -23.391 -13.852 1 72.75 79 PRO A C 1
ATOM 630 O O . PRO A 1 79 ? 5.766 -24.609 -13.852 1 72.75 79 PRO A O 1
ATOM 633 N N . SER A 1 80 ? 5.219 -22.609 -14.617 1 65.12 80 SER A N 1
ATOM 634 C CA . SER A 1 80 ? 4.309 -23.172 -15.609 1 65.12 80 SER A CA 1
ATOM 635 C C . SER A 1 80 ? 5.066 -23.984 -16.656 1 65.12 80 SER A C 1
ATOM 637 O O . SER A 1 80 ? 4.469 -24.781 -17.391 1 65.12 80 SER A O 1
ATOM 639 N N . GLY A 1 81 ? 6.293 -24 -16.469 1 60.5 81 GLY A N 1
ATOM 640 C CA . GLY A 1 81 ? 7.047 -24.609 -17.547 1 60.5 81 GLY A CA 1
ATOM 641 C C . GLY A 1 81 ? 6.93 -23.859 -18.859 1 60.5 81 GLY A C 1
ATOM 642 O O . GLY A 1 81 ? 7.527 -24.25 -19.859 1 60.5 81 GLY A O 1
ATOM 643 N N . LEU A 1 82 ? 5.969 -22.969 -18.844 1 52.91 82 LEU A N 1
ATOM 644 C CA . LEU A 1 82 ? 5.781 -22.203 -20.062 1 52.91 82 LEU A CA 1
ATOM 645 C C . LEU A 1 82 ? 6.879 -21.172 -20.234 1 52.91 82 LEU A C 1
ATOM 647 O O . LEU A 1 82 ? 6.863 -20.125 -19.562 1 52.91 82 LEU A O 1
ATOM 651 N N . GLN A 1 83 ? 8.102 -21.578 -20.5 1 53.91 83 GLN A N 1
ATOM 652 C CA . GLN A 1 83 ? 9.227 -20.672 -20.719 1 53.91 83 GLN A CA 1
ATOM 653 C C . GLN A 1 83 ? 8.805 -19.469 -21.562 1 53.91 83 GLN A C 1
ATOM 655 O O . GLN A 1 83 ? 9.273 -18.359 -21.328 1 53.91 83 GLN A O 1
ATOM 660 N N . ASN A 1 84 ? 8.117 -19.875 -22.797 1 51.94 84 ASN A N 1
ATOM 661 C CA . ASN A 1 84 ? 8.023 -18.938 -23.922 1 51.94 84 ASN A CA 1
ATOM 662 C C . ASN A 1 84 ? 6.766 -18.078 -23.844 1 51.94 84 ASN A C 1
ATOM 664 O O . ASN A 1 84 ? 6.32 -17.516 -24.844 1 51.94 84 ASN A O 1
ATOM 668 N N . GLY A 1 85 ? 6.094 -18.016 -22.625 1 59.97 85 GLY A N 1
ATOM 669 C CA . GLY A 1 85 ? 4.777 -17.406 -22.734 1 59.97 85 GLY A CA 1
ATOM 670 C C . GLY A 1 85 ? 4.816 -15.898 -22.656 1 59.97 85 GLY A C 1
ATOM 671 O O . GLY A 1 85 ? 3.795 -15.258 -22.406 1 59.97 85 GLY A O 1
ATOM 672 N N . GLY A 1 86 ? 6.113 -15.227 -22.938 1 76.75 86 GLY A N 1
ATOM 673 C CA . GLY A 1 86 ? 6.215 -13.781 -23.062 1 76.75 86 GLY A CA 1
ATOM 674 C C . GLY A 1 86 ? 6.359 -13.07 -21.734 1 76.75 86 GLY A C 1
ATOM 675 O O . GLY A 1 86 ? 6.395 -11.836 -21.688 1 76.75 86 GLY A O 1
ATOM 676 N N . ALA A 1 87 ? 6.555 -13.852 -20.688 1 85.75 87 ALA A N 1
ATOM 677 C CA . ALA A 1 87 ? 6.652 -13.25 -19.359 1 85.75 87 ALA A CA 1
ATOM 678 C C . ALA A 1 87 ? 7.891 -12.375 -19.234 1 85.75 87 ALA A C 1
ATOM 680 O O . ALA A 1 87 ? 7.832 -11.273 -18.672 1 85.75 87 ALA A O 1
ATOM 681 N N . PRO A 1 88 ? 8.992 -12.727 -19.906 1 86.56 88 PRO A N 1
ATOM 682 C CA . PRO A 1 88 ? 10.195 -11.898 -19.75 1 86.56 88 PRO A CA 1
ATOM 683 C C . PRO A 1 88 ? 10.016 -10.492 -20.297 1 86.56 88 PRO A C 1
ATOM 685 O O . PRO A 1 88 ? 10.516 -9.523 -19.719 1 86.56 88 PRO A O 1
ATOM 688 N N . ARG A 1 89 ? 9.312 -10.344 -21.406 1 88.88 89 ARG A N 1
ATOM 689 C CA . ARG A 1 89 ? 9.094 -9.016 -21.953 1 88.88 89 ARG A CA 1
ATOM 690 C C . ARG A 1 89 ? 8.352 -8.125 -20.953 1 88.88 89 ARG A C 1
ATOM 692 O O . ARG A 1 89 ? 8.648 -6.938 -20.844 1 88.88 89 ARG A O 1
ATOM 699 N N . TRP A 1 90 ? 7.418 -8.672 -20.297 1 91.88 90 TRP A N 1
ATOM 700 C CA . TRP A 1 90 ? 6.645 -7.922 -19.312 1 91.88 90 TRP A CA 1
ATOM 701 C C . TRP A 1 90 ? 7.488 -7.613 -18.078 1 91.88 90 TRP A C 1
ATOM 703 O O . TRP A 1 90 ? 7.355 -6.547 -17.484 1 91.88 90 TRP A O 1
ATOM 713 N N . LEU A 1 91 ? 8.32 -8.539 -17.719 1 92.31 91 LEU A N 1
ATOM 714 C CA . LEU A 1 91 ? 9.211 -8.297 -16.594 1 92.31 91 LEU A CA 1
ATOM 715 C C . LEU A 1 91 ? 10.203 -7.18 -16.906 1 92.31 91 LEU A C 1
ATOM 717 O O . LEU A 1 91 ? 10.445 -6.309 -16.062 1 92.31 91 LEU A O 1
ATOM 721 N N . TRP A 1 92 ? 10.695 -7.184 -18.094 1 90.75 92 TRP A N 1
ATOM 722 C CA . TRP A 1 92 ? 11.617 -6.121 -18.5 1 90.75 92 TRP A CA 1
ATOM 723 C C . TRP A 1 92 ? 10.906 -4.77 -18.531 1 90.75 92 TRP A C 1
ATOM 725 O O . TRP A 1 92 ? 11.453 -3.766 -18.062 1 90.75 92 TRP A O 1
ATOM 735 N N . ALA A 1 93 ? 9.773 -4.738 -19.078 1 92.06 93 ALA A N 1
ATOM 736 C CA . ALA A 1 93 ? 9 -3.502 -19.109 1 92.06 93 ALA A CA 1
ATOM 737 C C . ALA A 1 93 ? 8.734 -2.984 -17.688 1 92.06 93 ALA A C 1
ATOM 739 O O . ALA A 1 93 ? 8.875 -1.787 -17.438 1 92.06 93 ALA A O 1
ATOM 740 N N . ALA A 1 94 ? 8.375 -3.898 -16.828 1 93.31 94 ALA A N 1
ATOM 741 C CA . ALA A 1 94 ? 8.125 -3.527 -15.43 1 93.31 94 ALA A CA 1
ATOM 742 C C . ALA A 1 94 ? 9.391 -2.967 -14.781 1 93.31 94 ALA A C 1
ATOM 744 O O . ALA A 1 94 ? 9.344 -1.931 -14.109 1 93.31 94 ALA A O 1
ATOM 745 N N . ALA A 1 95 ? 10.492 -3.613 -14.961 1 90 95 ALA A N 1
ATOM 746 C CA . ALA A 1 95 ? 11.758 -3.191 -14.367 1 90 95 ALA A CA 1
ATOM 747 C C . ALA A 1 95 ? 12.18 -1.824 -14.898 1 90 95 ALA A C 1
ATOM 749 O O . ALA A 1 95 ? 12.625 -0.965 -14.133 1 90 95 ALA A O 1
ATOM 750 N N . LEU A 1 96 ? 12.047 -1.64 -16.156 1 88.88 96 LEU A N 1
ATOM 751 C CA . LEU A 1 96 ? 12.438 -0.383 -16.781 1 88.88 96 LEU A CA 1
ATOM 752 C C . LEU A 1 96 ? 11.586 0.772 -16.266 1 88.88 96 LEU A C 1
ATOM 754 O O . LEU A 1 96 ? 12.117 1.822 -15.898 1 88.88 96 LEU A O 1
ATOM 758 N N . LEU A 1 97 ? 10.336 0.538 -16.25 1 88 97 LEU A N 1
ATOM 759 C CA . LEU A 1 97 ? 9.445 1.592 -15.773 1 88 97 LEU A CA 1
ATOM 760 C C . LEU A 1 97 ? 9.695 1.902 -14.305 1 88 97 LEU A C 1
ATOM 762 O O . LEU A 1 97 ? 9.742 3.07 -13.914 1 88 97 LEU A O 1
ATOM 766 N N . CYS A 1 98 ? 9.852 0.904 -13.539 1 82.56 98 CYS A N 1
ATOM 767 C CA . CYS A 1 98 ? 10.078 1.103 -12.117 1 82.56 98 CYS A CA 1
ATOM 768 C C . CYS A 1 98 ? 11.398 1.819 -11.867 1 82.56 98 CYS A C 1
ATOM 770 O O . CYS A 1 98 ? 11.508 2.641 -10.953 1 82.56 98 CYS A O 1
ATOM 772 N N . SER A 1 99 ? 12.367 1.607 -12.617 1 79.12 99 SER A N 1
ATOM 773 C CA . SER A 1 99 ? 13.688 2.184 -12.414 1 79.12 99 SER A CA 1
ATOM 774 C C . SER A 1 99 ? 13.781 3.584 -13.008 1 79.12 99 SER A C 1
ATOM 776 O O . SER A 1 99 ? 14.414 4.469 -12.43 1 79.12 99 SER A O 1
ATOM 778 N N . MET A 1 100 ? 13.195 3.893 -14.07 1 75.69 100 MET A N 1
ATOM 779 C CA . MET A 1 100 ? 13.32 5.168 -14.773 1 75.69 100 MET A CA 1
ATOM 780 C C . MET A 1 100 ? 12.461 6.242 -14.117 1 75.69 100 MET A C 1
ATOM 782 O O . MET A 1 100 ? 12.758 7.434 -14.227 1 75.69 100 MET A O 1
ATOM 786 N N . GLY A 1 101 ? 11.5 5.898 -13.398 1 68.44 101 GLY A N 1
ATOM 787 C CA . GLY A 1 101 ? 10.594 6.875 -12.812 1 68.44 101 GLY A CA 1
ATOM 788 C C . GLY A 1 101 ? 11.086 7.43 -11.492 1 68.44 101 GLY A C 1
ATOM 789 O O . GLY A 1 101 ? 10.531 8.398 -10.977 1 68.44 101 GLY A O 1
ATOM 790 N N . HIS A 1 102 ? 12.203 6.988 -11.031 1 69.81 102 HIS A N 1
ATOM 791 C CA . HIS A 1 102 ? 12.547 7.293 -9.648 1 69.81 102 HIS A CA 1
ATOM 792 C C . HIS A 1 102 ? 13.477 8.5 -9.562 1 69.81 102 HIS A C 1
ATOM 794 O O . HIS A 1 102 ? 13.531 9.172 -8.531 1 69.81 102 HIS A O 1
ATOM 800 N N . PRO A 1 103 ? 14.078 8.922 -10.57 1 66.69 103 PRO A N 1
ATOM 801 C CA . PRO A 1 103 ? 15 10.039 -10.375 1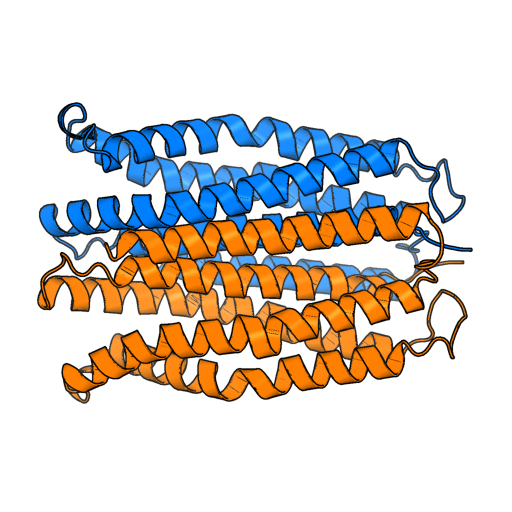 66.69 103 PRO A CA 1
ATOM 802 C C . PRO A 1 103 ? 14.297 11.336 -10.008 1 66.69 103 PRO A C 1
ATOM 804 O O . PRO A 1 103 ? 14.742 12.047 -9.102 1 66.69 103 PRO A O 1
ATOM 807 N N . ARG A 1 104 ? 13.297 11.742 -10.609 1 71.75 104 ARG A N 1
ATOM 808 C CA . ARG A 1 104 ? 12.648 13.023 -10.352 1 71.75 104 ARG A CA 1
ATOM 809 C C . ARG A 1 104 ? 12.07 13.07 -8.945 1 71.75 104 ARG A C 1
ATOM 811 O O . ARG A 1 104 ? 12.32 14.016 -8.195 1 71.75 104 ARG A O 1
ATOM 818 N N . PRO A 1 105 ? 11.25 12.031 -8.531 1 72.56 105 PRO A N 1
ATOM 819 C CA . PRO A 1 105 ? 10.773 12.039 -7.145 1 72.56 105 PRO A CA 1
ATOM 820 C C . PRO A 1 105 ? 11.922 12.078 -6.133 1 72.56 105 PRO A C 1
ATOM 822 O O . PRO A 1 105 ? 11.805 12.734 -5.094 1 72.56 105 PRO A O 1
ATOM 825 N N . ARG A 1 106 ? 12.969 11.531 -6.5 1 71.94 106 ARG A N 1
ATOM 826 C CA . ARG A 1 106 ? 14.109 11.531 -5.59 1 71.94 106 ARG A CA 1
ATOM 827 C C . ARG A 1 106 ? 14.719 12.922 -5.469 1 71.94 106 ARG A C 1
ATOM 829 O O . ARG A 1 106 ? 15.117 13.336 -4.383 1 71.94 106 ARG A O 1
ATOM 836 N N . GLU A 1 107 ? 14.82 13.57 -6.539 1 74.5 107 GLU A N 1
ATOM 837 C CA . GLU A 1 107 ? 15.359 14.93 -6.539 1 74.5 107 GLU A CA 1
ATOM 838 C C . GLU A 1 107 ? 14.516 15.852 -5.672 1 74.5 107 GLU A C 1
ATOM 840 O O . GLU A 1 107 ? 15.047 16.594 -4.848 1 74.5 107 GLU A O 1
ATOM 845 N N . VAL A 1 108 ? 13.25 15.773 -5.871 1 73.94 108 VAL A N 1
ATOM 846 C CA . VAL A 1 108 ? 12.344 16.641 -5.121 1 73.94 108 VAL A CA 1
ATOM 847 C C . VAL A 1 108 ? 12.383 16.266 -3.643 1 73.94 108 VAL A C 1
ATOM 849 O O . VAL A 1 108 ? 12.391 17.141 -2.773 1 73.94 108 VAL A O 1
ATOM 852 N N . THR A 1 109 ? 12.445 15.016 -3.393 1 73.25 109 THR A N 1
ATOM 853 C CA . THR A 1 109 ? 12.508 14.555 -2.012 1 73.25 109 THR A CA 1
ATOM 854 C C . THR A 1 109 ? 13.805 15.016 -1.35 1 73.25 109 THR A C 1
ATOM 856 O O . THR A 1 109 ? 13.797 15.461 -0.199 1 73.25 109 THR A O 1
ATOM 859 N N . ALA A 1 110 ? 14.805 14.93 -2.07 1 73.38 110 ALA A N 1
ATOM 860 C CA . ALA A 1 110 ? 16.094 15.383 -1.541 1 73.38 110 ALA A CA 1
ATOM 861 C C . ALA A 1 110 ? 16.062 16.875 -1.228 1 73.38 110 ALA A C 1
ATOM 863 O O . ALA A 1 110 ? 16.594 17.312 -0.205 1 73.38 110 ALA A O 1
ATOM 864 N N . ALA A 1 111 ? 15.516 17.609 -2.09 1 75.19 111 ALA A N 1
ATOM 865 C CA . ALA A 1 111 ? 15.383 19.062 -1.874 1 75.19 111 ALA A CA 1
ATOM 866 C C . ALA A 1 111 ? 14.555 19.344 -0.627 1 75.19 111 ALA A C 1
ATOM 868 O O . ALA A 1 111 ? 14.922 20.203 0.185 1 75.19 111 ALA A O 1
ATOM 869 N N . LEU A 1 112 ? 13.516 18.609 -0.535 1 73.56 112 LEU A N 1
ATOM 870 C CA . LEU A 1 112 ? 12.633 18.812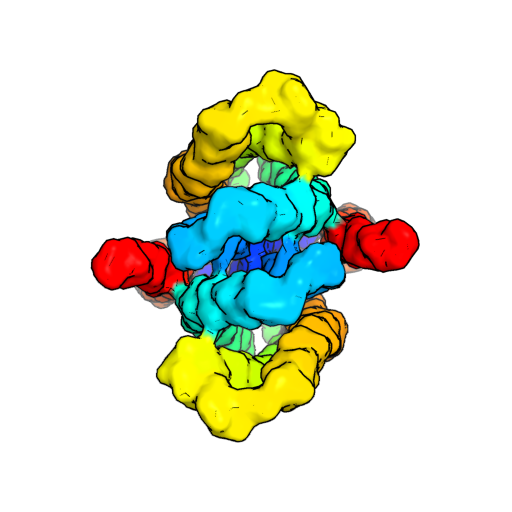 0.611 1 73.56 112 LEU A CA 1
ATOM 871 C C . LEU A 1 112 ? 13.344 18.438 1.91 1 73.56 112 LEU A C 1
ATOM 873 O O . LEU A 1 112 ? 13.172 19.094 2.93 1 73.56 112 LEU A O 1
ATOM 877 N N . MET A 1 113 ? 14.086 17.453 1.842 1 72.75 113 MET A N 1
ATOM 878 C CA . MET A 1 113 ? 14.844 17.031 3.02 1 72.75 113 MET A CA 1
ATOM 879 C C . MET A 1 113 ? 15.883 18.094 3.4 1 72.75 113 MET A C 1
ATOM 881 O O . MET A 1 113 ? 16.109 18.328 4.586 1 72.75 113 MET A O 1
ATOM 885 N N . ARG A 1 114 ? 16.453 18.656 2.475 1 74.44 114 ARG A N 1
ATOM 886 C CA . ARG A 1 114 ? 17.406 19.719 2.736 1 74.44 114 ARG A CA 1
ATOM 887 C C . ARG A 1 114 ? 16.734 20.922 3.389 1 74.44 114 ARG A C 1
ATOM 889 O O . ARG A 1 114 ? 17.281 21.531 4.305 1 74.44 114 ARG A O 1
ATOM 896 N N . ILE A 1 115 ? 15.648 21.156 2.92 1 71.06 115 ILE A N 1
ATOM 897 C CA . ILE A 1 115 ? 14.891 22.281 3.473 1 71.06 115 ILE A CA 1
ATOM 898 C C . ILE A 1 115 ? 14.516 21.984 4.922 1 71.06 115 ILE A C 1
ATOM 900 O O . ILE A 1 115 ? 14.664 22.844 5.797 1 71.06 115 ILE A O 1
ATOM 904 N N . SER A 1 116 ? 14.086 20.828 5.172 1 69.06 116 SER A N 1
ATOM 905 C CA . SER A 1 116 ? 13.641 20.453 6.508 1 69.06 116 SER A CA 1
ATOM 906 C C . SER A 1 116 ? 14.797 20.484 7.504 1 69.06 116 SER A C 1
ATOM 908 O O . SER A 1 116 ? 14.594 20.766 8.68 1 69.06 116 SER A O 1
ATOM 910 N N . ARG A 1 117 ? 15.93 20.156 7.098 1 68.12 117 ARG A N 1
ATOM 911 C CA . ARG A 1 117 ? 17.078 20.078 7.984 1 68.12 117 ARG A CA 1
ATOM 912 C C . ARG A 1 117 ? 17.734 21.438 8.156 1 68.12 117 ARG A C 1
ATOM 914 O O . ARG A 1 117 ? 18.844 21.531 8.711 1 68.12 117 ARG A O 1
ATOM 921 N N . GLY A 1 118 ? 16.938 22.406 7.926 1 62.78 118 GLY A N 1
ATOM 922 C CA . GLY A 1 118 ? 17.438 23.75 8.156 1 62.78 118 GLY A CA 1
ATOM 923 C C . GLY A 1 118 ? 18.172 24.328 6.961 1 62.78 118 GLY A C 1
ATOM 924 O O . GLY A 1 118 ? 18.844 25.344 7.078 1 62.78 118 GLY A O 1
ATOM 925 N N . GLY A 1 119 ? 18.188 23.562 5.98 1 55.25 119 GLY A N 1
ATOM 926 C CA . GLY A 1 119 ? 18.797 24.188 4.824 1 55.25 119 GLY A CA 1
ATOM 927 C C . GLY A 1 119 ? 17.938 25.266 4.199 1 55.25 119 GLY A C 1
ATOM 928 O O . GLY A 1 119 ? 18.172 25.672 3.057 1 55.25 119 GLY A O 1
ATOM 929 N N . ASP A 1 120 ? 16.781 25.453 4.809 1 56.12 120 ASP A N 1
ATOM 930 C CA . ASP A 1 120 ? 15.766 26.406 4.398 1 56.12 120 ASP A CA 1
ATOM 931 C C . ASP A 1 120 ? 16.344 27.812 4.266 1 56.12 120 ASP A C 1
ATOM 933 O O . ASP A 1 120 ? 15.922 28.594 3.408 1 56.12 120 ASP A O 1
ATOM 937 N N . GLN A 1 121 ? 17.297 28.031 5.148 1 57.62 121 GLN A N 1
ATOM 938 C CA . GLN A 1 121 ? 17.828 29.391 5.078 1 57.62 121 GLN A CA 1
ATOM 939 C C . GLN A 1 121 ? 18.375 29.688 3.682 1 57.62 121 GLN A C 1
ATOM 941 O O . GLN A 1 121 ? 18.484 30.859 3.291 1 57.62 121 GLN A O 1
ATOM 946 N N . SER A 1 122 ? 18.516 28.656 3.002 1 58.94 122 SER A N 1
ATOM 947 C CA . SER A 1 122 ? 19.062 28.906 1.675 1 58.94 122 SER A CA 1
ATOM 948 C C . SER A 1 122 ? 17.969 28.969 0.623 1 58.94 122 SER A C 1
ATOM 950 O O . SER A 1 122 ? 18.203 29.438 -0.498 1 58.94 122 SER A O 1
ATOM 952 N N . TYR A 1 123 ? 16.734 28.5 1.156 1 63.97 123 TYR A N 1
ATOM 953 C CA . TYR A 1 123 ? 15.703 28.516 0.131 1 63.97 123 TYR A CA 1
ATOM 954 C C . TYR A 1 123 ? 14.695 29.625 0.397 1 63.97 123 TYR A C 1
ATOM 956 O O . TYR A 1 123 ? 14.289 29.859 1.542 1 63.97 123 TYR A O 1
ATOM 964 N N . SER A 1 124 ? 14.5 30.406 -0.562 1 67.81 124 SER A N 1
ATOM 965 C CA . SER A 1 124 ? 13.445 31.422 -0.49 1 67.81 124 SER A CA 1
ATOM 966 C C . SER A 1 124 ? 12.078 30.766 -0.301 1 67.81 124 SER A C 1
ATOM 968 O O . SER A 1 124 ? 11.906 29.578 -0.581 1 67.81 124 SER A O 1
ATOM 970 N N . ALA A 1 125 ? 11.172 31.422 0.322 1 66.88 125 ALA A N 1
ATOM 971 C CA . ALA A 1 125 ? 9.797 30.984 0.5 1 66.88 125 ALA A CA 1
ATOM 972 C C . ALA A 1 125 ? 9.195 30.516 -0.824 1 66.88 125 ALA A C 1
ATOM 974 O O . ALA A 1 125 ? 8.453 29.531 -0.866 1 66.88 125 ALA A O 1
ATOM 975 N N . GLU A 1 126 ? 9.586 31.234 -1.817 1 71.19 126 GLU A N 1
ATOM 976 C CA . GLU A 1 126 ? 9.078 30.906 -3.146 1 71.19 126 GLU A CA 1
ATOM 977 C C . GLU A 1 126 ? 9.578 29.531 -3.6 1 71.19 126 GLU A C 1
ATOM 979 O O . GLU A 1 126 ? 8.828 28.75 -4.176 1 71.19 126 GLU A O 1
ATOM 984 N N . LYS A 1 127 ? 10.828 29.312 -3.287 1 70.31 127 LYS A N 1
ATOM 985 C CA . LYS A 1 127 ? 11.422 28.031 -3.688 1 70.31 127 LYS A CA 1
ATOM 986 C C . LYS A 1 127 ? 10.828 26.875 -2.893 1 70.31 127 LYS A C 1
ATOM 988 O O . LYS A 1 127 ? 10.609 25.797 -3.436 1 70.31 127 LYS A O 1
ATOM 993 N N . VAL A 1 128 ? 10.555 27.109 -1.715 1 67 128 VAL A N 1
ATOM 994 C CA . VAL A 1 128 ? 9.938 26.094 -0.875 1 67 128 VAL A CA 1
ATOM 995 C C . VAL A 1 128 ? 8.547 25.75 -1.41 1 67 128 VAL A C 1
ATOM 997 O O . VAL A 1 128 ? 8.188 24.578 -1.514 1 67 128 VAL A O 1
ATOM 1000 N N . GLU A 1 129 ? 7.887 26.812 -1.739 1 68.81 129 GLU A N 1
ATOM 1001 C CA . GLU A 1 129 ? 6.559 26.609 -2.305 1 68.81 129 GLU A CA 1
ATOM 1002 C C . GLU A 1 129 ? 6.637 25.859 -3.629 1 68.81 129 GLU A C 1
ATOM 1004 O O . GLU A 1 129 ? 5.789 25 -3.916 1 68.81 129 GLU A O 1
ATOM 1009 N N . TYR A 1 130 ? 7.633 26.203 -4.336 1 71.62 130 TYR A N 1
ATOM 1010 C CA . TYR A 1 130 ? 7.871 25.5 -5.594 1 71.62 130 TYR A CA 1
ATOM 1011 C C . TYR A 1 130 ? 8.062 24.016 -5.367 1 71.62 130 TYR A C 1
ATOM 1013 O O . TYR A 1 130 ? 7.484 23.188 -6.074 1 71.62 130 TYR A O 1
ATOM 1021 N N . PHE A 1 131 ? 8.805 23.688 -4.387 1 69.69 131 PHE A N 1
ATOM 1022 C CA . PHE A 1 131 ? 9.078 22.266 -4.117 1 69.69 131 PHE A CA 1
ATOM 1023 C C . PHE A 1 131 ? 7.84 21.578 -3.574 1 69.69 131 PHE A C 1
ATOM 1025 O O . PHE A 1 131 ? 7.566 20.422 -3.916 1 69.69 131 PHE A O 1
ATOM 1032 N N . LEU A 1 132 ? 7.062 22.281 -2.844 1 68.06 132 LEU A N 1
ATOM 1033 C CA . LEU A 1 132 ? 5.852 21.688 -2.285 1 68.06 132 LEU A CA 1
ATOM 1034 C C . LEU A 1 132 ? 4.844 21.375 -3.385 1 68.06 132 LEU A C 1
ATOM 1036 O O . LEU A 1 132 ? 4.273 20.281 -3.414 1 68.06 132 LEU A O 1
ATOM 1040 N N . ARG A 1 133 ? 4.648 22.297 -4.227 1 68.31 133 ARG A N 1
ATOM 1041 C CA . ARG A 1 133 ? 3.742 22.094 -5.352 1 68.31 133 ARG A CA 1
ATOM 1042 C C . ARG A 1 133 ? 4.316 21.094 -6.34 1 68.31 133 ARG A C 1
ATOM 1044 O O . ARG A 1 133 ? 3.584 20.266 -6.887 1 68.31 133 ARG A O 1
ATOM 1051 N N . GLY A 1 134 ? 5.543 21.203 -6.508 1 70.69 134 GLY A N 1
ATOM 1052 C CA . GLY A 1 134 ? 6.23 20.297 -7.41 1 70.69 134 GLY A CA 1
ATOM 1053 C C . GLY A 1 134 ? 6.176 18.844 -6.949 1 70.69 134 GLY A C 1
ATOM 1054 O O . GLY A 1 134 ? 6.008 17.938 -7.766 1 70.69 134 GLY A O 1
ATOM 1055 N N . TYR A 1 135 ? 6.16 18.656 -5.707 1 74.81 135 TYR A N 1
ATOM 1056 C CA . TYR A 1 135 ? 6.172 17.297 -5.18 1 74.81 135 TYR A CA 1
ATOM 1057 C C . TYR A 1 135 ? 4.879 16.562 -5.531 1 74.81 135 TYR A C 1
ATOM 1059 O O . TYR A 1 135 ? 4.91 15.398 -5.938 1 74.81 135 TYR A O 1
ATOM 1067 N N . ARG A 1 136 ? 3.805 17.25 -5.348 1 75.62 136 ARG A N 1
ATOM 1068 C CA . ARG A 1 136 ? 2.529 16.625 -5.668 1 75.62 136 ARG A CA 1
ATOM 1069 C C . ARG A 1 136 ? 2.467 16.234 -7.141 1 75.62 136 ARG A C 1
ATOM 1071 O O . ARG A 1 136 ? 2.037 15.125 -7.473 1 75.62 136 ARG A O 1
ATOM 1078 N N . ARG A 1 137 ? 2.848 17.109 -7.938 1 76.62 137 ARG A N 1
ATOM 1079 C CA . ARG A 1 137 ? 2.834 16.844 -9.375 1 76.62 137 ARG A CA 1
ATOM 1080 C C . ARG A 1 137 ? 3.734 15.672 -9.727 1 76.62 137 ARG A C 1
ATOM 1082 O O . ARG A 1 137 ? 3.316 14.75 -10.43 1 76.62 137 ARG A O 1
ATOM 1089 N N . VAL A 1 138 ? 4.871 15.711 -9.203 1 78 138 VAL A N 1
ATOM 1090 C CA . VAL A 1 138 ? 5.855 14.672 -9.5 1 78 138 VAL A CA 1
ATOM 1091 C C . VAL A 1 138 ? 5.355 13.32 -8.984 1 78 138 VAL A C 1
ATOM 1093 O O . VAL A 1 138 ? 5.523 12.297 -9.641 1 78 138 VAL A O 1
ATOM 1096 N N . ASN A 1 139 ? 4.758 13.305 -7.867 1 80.62 139 ASN A N 1
ATOM 1097 C CA . ASN A 1 139 ? 4.238 12.07 -7.293 1 80.62 139 ASN A CA 1
ATOM 1098 C C . ASN A 1 139 ? 3.098 11.5 -8.133 1 80.62 139 ASN A C 1
ATOM 1100 O O . ASN A 1 139 ? 3.037 10.289 -8.367 1 80.62 139 ASN A O 1
ATOM 1104 N N . LEU A 1 140 ? 2.26 12.367 -8.609 1 79.62 140 LEU A N 1
ATOM 1105 C CA . LEU A 1 140 ? 1.139 11.922 -9.43 1 79.62 140 LEU A CA 1
ATOM 1106 C C . LEU A 1 140 ? 1.625 11.383 -10.773 1 79.62 140 LEU A C 1
ATOM 1108 O O . LEU A 1 140 ? 1.143 10.359 -11.25 1 79.62 140 LEU A O 1
ATOM 1112 N N . GLU A 1 141 ? 2.52 12.133 -11.297 1 80.5 141 GLU A N 1
ATOM 1113 C CA . GLU A 1 141 ? 3.113 11.672 -12.547 1 80.5 141 GLU A CA 1
ATOM 1114 C C . GLU A 1 141 ? 3.795 10.32 -12.375 1 80.5 141 GLU A C 1
ATOM 1116 O O . GLU A 1 141 ? 3.619 9.422 -13.203 1 80.5 141 GLU A O 1
ATOM 1121 N N . HIS A 1 142 ? 4.461 10.141 -11.359 1 84.81 142 HIS A N 1
ATOM 1122 C CA . HIS A 1 142 ? 5.16 8.898 -11.078 1 84.81 142 HIS A CA 1
ATOM 1123 C C . HIS A 1 142 ? 4.176 7.754 -10.836 1 84.81 142 HIS A C 1
ATOM 1125 O O . HIS A 1 142 ? 4.379 6.641 -11.328 1 84.81 142 HIS A O 1
ATOM 1131 N N . LEU A 1 143 ? 3.184 8.062 -10.148 1 86.25 143 LEU A N 1
ATOM 1132 C CA . LEU A 1 143 ? 2.174 7.055 -9.836 1 86.25 143 LEU A CA 1
ATOM 1133 C C . LEU A 1 143 ? 1.513 6.531 -11.109 1 86.25 143 LEU A C 1
ATOM 1135 O O . LEU A 1 143 ? 1.433 5.32 -11.32 1 86.25 143 LEU A O 1
ATOM 1139 N N . PHE A 1 144 ? 1.182 7.402 -12.039 1 84.75 144 PHE A N 1
ATOM 1140 C CA . PHE A 1 144 ? 0.353 7.023 -13.18 1 84.75 144 PHE A CA 1
ATOM 1141 C C . PHE A 1 144 ? 1.217 6.609 -14.367 1 84.75 144 PHE A C 1
ATOM 1143 O O . PHE A 1 144 ? 0.812 5.77 -15.172 1 84.75 144 PHE A O 1
ATOM 1150 N N . LEU A 1 145 ? 2.373 7.148 -14.375 1 83.62 145 LEU A N 1
ATOM 1151 C CA . LEU A 1 145 ? 3.186 6.891 -15.562 1 83.62 145 LEU A CA 1
ATOM 1152 C C . LEU A 1 145 ? 4.23 5.812 -15.281 1 83.62 145 LEU A C 1
ATOM 1154 O O . LEU A 1 145 ? 4.758 5.199 -16.219 1 83.62 145 LEU A O 1
ATOM 1158 N N . THR A 1 146 ? 4.539 5.59 -13.992 1 86.56 146 THR A N 1
ATOM 1159 C CA . THR A 1 146 ? 5.613 4.656 -13.68 1 86.56 146 THR A CA 1
ATOM 1160 C C . THR A 1 146 ? 5.102 3.523 -12.789 1 86.56 146 THR A C 1
ATOM 1162 O O . THR A 1 146 ? 5.09 2.363 -13.211 1 86.56 146 THR A O 1
ATOM 1165 N N . ASP A 1 147 ? 4.578 3.854 -11.648 1 88.88 147 ASP A N 1
ATOM 1166 C CA . ASP A 1 147 ? 4.199 2.828 -10.68 1 88.88 147 ASP A CA 1
ATOM 1167 C C . ASP A 1 147 ? 3.027 1.994 -11.195 1 88.88 147 ASP A C 1
ATOM 1169 O O . ASP A 1 147 ? 3.045 0.765 -11.102 1 88.88 147 ASP A O 1
ATOM 1173 N N . GLY A 1 148 ? 1.993 2.684 -11.727 1 89.81 148 GLY A N 1
ATOM 1174 C CA . GLY A 1 148 ? 0.828 1.983 -12.242 1 89.81 148 GLY A CA 1
ATOM 1175 C C . GLY A 1 148 ? 1.159 1.021 -13.367 1 89.81 148 GLY A C 1
ATOM 1176 O O . GLY A 1 148 ? 0.93 -0.184 -13.25 1 89.81 148 GLY A O 1
ATOM 1177 N N . PRO A 1 149 ? 1.716 1.548 -14.375 1 89.62 149 PRO A N 1
ATOM 1178 C CA . PRO A 1 149 ? 2.084 0.678 -15.5 1 89.62 149 PRO A CA 1
ATOM 1179 C C . PRO A 1 149 ? 3.051 -0.432 -15.086 1 89.62 149 PRO A C 1
ATOM 1181 O O . PRO A 1 149 ? 2.902 -1.576 -15.523 1 89.62 149 PRO A O 1
ATOM 1184 N N . SER A 1 150 ? 4.039 -0.124 -14.289 1 92.12 150 SER A N 1
ATOM 1185 C CA . SER A 1 150 ? 4.965 -1.149 -13.82 1 92.12 150 SER A CA 1
ATOM 1186 C C . SER A 1 150 ? 4.227 -2.26 -13.078 1 92.12 150 SER A C 1
ATOM 1188 O O . SER A 1 150 ? 4.547 -3.439 -13.242 1 92.12 150 SER A O 1
ATOM 1190 N N . TRP A 1 151 ? 3.342 -1.898 -12.273 1 93.88 151 TRP A N 1
ATOM 1191 C CA . TRP A 1 151 ? 2.541 -2.869 -11.531 1 93.88 151 TRP A CA 1
ATOM 1192 C C . TRP A 1 151 ? 1.739 -3.75 -12.484 1 93.88 151 TRP A C 1
ATOM 1194 O O . TRP A 1 151 ? 1.704 -4.973 -12.328 1 93.88 151 TRP A O 1
ATOM 1204 N N . ILE A 1 152 ? 1.143 -3.133 -13.5 1 91.25 152 ILE A N 1
ATOM 1205 C CA . ILE A 1 152 ? 0.359 -3.877 -14.477 1 91.25 152 ILE A CA 1
ATOM 1206 C C . ILE A 1 152 ? 1.251 -4.895 -15.188 1 91.25 152 ILE A C 1
ATOM 1208 O O . ILE A 1 152 ? 0.872 -6.055 -15.352 1 91.25 152 ILE A O 1
ATOM 1212 N N . PHE A 1 153 ? 2.371 -4.527 -15.57 1 92.88 153 PHE A N 1
ATOM 1213 C CA . PHE A 1 153 ? 3.289 -5.418 -16.266 1 92.88 153 PHE A CA 1
ATOM 1214 C C . PHE A 1 153 ? 3.775 -6.527 -15.344 1 92.88 153 PHE A C 1
ATOM 1216 O O . PHE A 1 153 ? 4 -7.656 -15.789 1 92.88 153 PHE A O 1
ATOM 1223 N N . THR A 1 154 ? 3.973 -6.199 -14.109 1 93.19 154 THR A N 1
ATOM 1224 C CA . THR A 1 154 ? 4.363 -7.223 -13.148 1 93.19 154 THR A CA 1
ATOM 1225 C C . THR A 1 154 ? 3.266 -8.273 -13 1 93.19 154 THR A C 1
ATOM 1227 O O . THR A 1 154 ? 3.543 -9.477 -13.016 1 93.19 154 THR A O 1
ATOM 1230 N N . VAL A 1 155 ? 2.084 -7.785 -12.852 1 89.75 155 VAL A N 1
ATOM 1231 C CA . VAL A 1 155 ? 0.954 -8.695 -12.734 1 89.75 155 VAL A CA 1
ATOM 1232 C C . VAL A 1 155 ? 0.862 -9.578 -13.977 1 89.75 155 VAL A C 1
ATOM 1234 O O . VAL A 1 155 ? 0.71 -10.797 -13.867 1 89.75 155 VAL A O 1
ATOM 1237 N N . ALA A 1 156 ? 1.016 -8.953 -15.086 1 88.25 156 ALA A N 1
ATOM 1238 C CA . ALA A 1 156 ? 0.964 -9.711 -16.344 1 88.25 156 ALA A CA 1
ATOM 1239 C C . ALA A 1 156 ? 2.064 -10.766 -16.391 1 88.25 156 ALA A C 1
ATOM 1241 O O . ALA A 1 156 ? 1.807 -11.922 -16.734 1 88.25 156 ALA A O 1
ATOM 1242 N N . ALA A 1 157 ? 3.193 -10.398 -16.031 1 90.12 157 ALA A N 1
ATOM 1243 C CA . ALA A 1 157 ? 4.336 -11.305 -16.109 1 90.12 157 ALA A CA 1
ATOM 1244 C C . ALA A 1 157 ? 4.176 -12.477 -15.141 1 90.12 157 ALA A C 1
ATOM 1246 O O . ALA A 1 157 ? 4.352 -13.633 -15.523 1 90.12 157 ALA A O 1
ATOM 1247 N N . VAL A 1 158 ? 3.859 -12.172 -13.922 1 88.56 158 VAL A N 1
ATOM 1248 C CA . VAL A 1 158 ? 3.773 -13.211 -12.898 1 88.56 158 VAL A CA 1
ATOM 1249 C C . VAL A 1 158 ? 2.625 -14.164 -13.219 1 88.56 158 VAL A C 1
ATOM 1251 O O . VAL A 1 158 ? 2.762 -15.383 -13.078 1 88.56 158 VAL A O 1
ATOM 1254 N N . THR A 1 159 ? 1.548 -13.609 -13.656 1 86 159 THR A N 1
ATOM 1255 C CA . THR A 1 159 ? 0.418 -14.4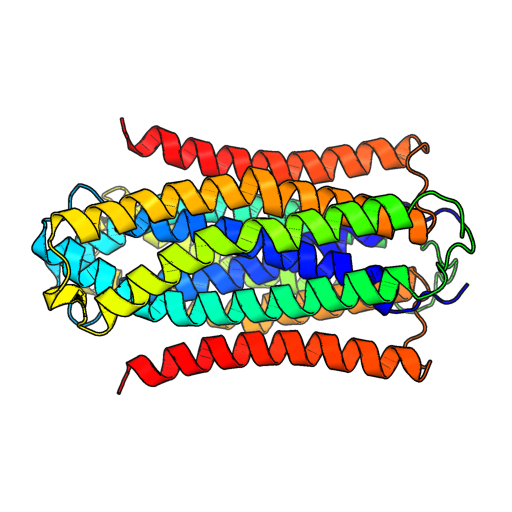77 -13.961 1 86 159 THR A CA 1
ATOM 1256 C C . THR A 1 159 ? 0.729 -15.359 -15.172 1 86 159 THR A C 1
ATOM 1258 O O . THR A 1 159 ? 0.332 -16.516 -15.211 1 86 159 THR A O 1
ATOM 1261 N N . LYS A 1 160 ? 1.414 -14.844 -16.094 1 84.62 160 LYS A N 1
ATOM 1262 C CA . LYS A 1 160 ? 1.854 -15.664 -17.219 1 84.62 160 LYS A CA 1
ATOM 1263 C C . LYS A 1 160 ? 2.805 -16.766 -16.75 1 84.62 160 LYS A C 1
ATOM 1265 O O . LYS A 1 160 ? 2.686 -17.922 -17.172 1 84.62 160 LYS A O 1
ATOM 1270 N N . ASN A 1 161 ? 3.686 -16.422 -15.898 1 84.81 161 ASN A N 1
ATOM 1271 C CA . ASN A 1 161 ? 4.633 -17.391 -15.367 1 84.81 161 ASN A CA 1
ATOM 1272 C C . ASN A 1 161 ? 3.924 -18.5 -14.594 1 84.81 161 ASN A C 1
ATOM 1274 O O . ASN A 1 161 ? 4.383 -19.641 -14.57 1 84.81 161 ASN A O 1
ATOM 1278 N N . LEU A 1 162 ? 2.863 -18.109 -13.992 1 83.5 162 LEU A N 1
ATOM 1279 C CA . LEU A 1 162 ? 2.129 -19.078 -13.18 1 83.5 162 LEU A CA 1
ATOM 1280 C C . LEU A 1 162 ? 1.165 -19.891 -14.047 1 83.5 162 LEU A C 1
ATOM 1282 O O . LEU A 1 162 ? 0.544 -20.844 -13.562 1 83.5 162 LEU A O 1
ATOM 1286 N N . GLY A 1 163 ? 1.012 -19.484 -15.297 1 80.56 163 GLY A N 1
ATOM 1287 C CA . GLY A 1 163 ? 0.11 -20.203 -16.188 1 80.56 163 GLY A CA 1
ATOM 1288 C C . GLY A 1 163 ? -1.343 -19.797 -16.016 1 80.56 163 GLY A C 1
ATOM 1289 O O . GLY A 1 163 ? -2.246 -20.609 -16.234 1 80.56 163 GLY A O 1
ATOM 1290 N N . VAL A 1 164 ? -1.529 -18.578 -15.492 1 73.88 164 VAL A N 1
ATOM 1291 C CA . VAL A 1 164 ? -2.889 -18.062 -15.352 1 73.88 164 VAL A CA 1
ATOM 1292 C C . VAL A 1 164 ? -3.512 -17.859 -16.734 1 73.88 164 VAL A C 1
ATOM 1294 O O . VAL A 1 164 ? -2.889 -17.281 -17.625 1 73.88 164 VAL A O 1
ATOM 1297 N N . CYS A 1 165 ? -4.609 -18.609 -16.953 1 64.38 165 CYS A N 1
ATOM 1298 C CA . CYS A 1 165 ? -5.309 -18.516 -18.219 1 64.38 165 CYS A CA 1
ATOM 1299 C C . CYS A 1 165 ? -6.141 -17.234 -18.297 1 64.38 165 CYS A C 1
ATOM 1301 O O . CYS A 1 165 ? -7.199 -17.141 -17.672 1 64.38 165 CYS A O 1
ATOM 1303 N N . TRP A 1 166 ? -5.656 -16.297 -18.891 1 59.81 166 TRP A N 1
ATOM 1304 C CA . TRP A 1 166 ? -6.375 -15.039 -19.062 1 59.81 166 TRP A CA 1
ATOM 1305 C C . TRP A 1 166 ? -7.547 -15.211 -20.031 1 59.81 166 TRP A C 1
ATOM 1307 O O . TRP A 1 166 ? -8.461 -14.383 -20.047 1 59.81 166 TRP A O 1
ATOM 1317 N N . GLY A 1 167 ? -7.547 -16.172 -20.922 1 55.19 167 GLY A N 1
ATOM 1318 C CA . GLY A 1 167 ? -8.594 -16.406 -21.906 1 55.19 167 GLY A CA 1
ATOM 1319 C C . GLY A 1 167 ? -9.789 -17.156 -21.328 1 55.19 167 GLY A C 1
ATOM 1320 O O . GLY A 1 167 ? -10.82 -17.266 -22 1 55.19 167 GLY A O 1
ATOM 1321 N N . CYS A 1 168 ? -9.547 -17.625 -20.234 1 54.78 168 CYS A N 1
ATOM 1322 C CA . CYS A 1 168 ? -10.688 -18.359 -19.688 1 54.78 168 CYS A CA 1
ATOM 1323 C C . CYS A 1 168 ? -11.734 -17.391 -19.125 1 54.78 168 CYS A C 1
ATOM 1325 O O . CYS A 1 168 ? -11.383 -16.344 -18.578 1 54.78 168 CYS A O 1
ATOM 1327 N N . HIS A 1 169 ? -12.984 -17.375 -19.672 1 50.69 169 HIS A N 1
ATOM 1328 C CA . HIS A 1 169 ? -14.086 -16.469 -19.391 1 50.69 169 HIS A CA 1
ATOM 1329 C C . HIS A 1 169 ? -14.094 -16.047 -17.922 1 50.69 169 HIS A C 1
ATOM 1331 O O . HIS A 1 169 ? -14.328 -14.875 -17.609 1 50.69 169 HIS A O 1
ATOM 1337 N N . SER A 1 170 ? -13.953 -16.938 -17.156 1 48.75 170 SER A N 1
ATOM 1338 C CA . SER A 1 170 ? -14.031 -16.672 -15.719 1 48.75 170 SER A CA 1
ATOM 1339 C C . SER A 1 170 ? -12.883 -15.781 -15.258 1 48.75 170 SER A C 1
ATOM 1341 O O . SER A 1 170 ? -13.047 -14.953 -14.359 1 48.75 170 SER A O 1
ATOM 1343 N N . GLN A 1 171 ? -11.781 -15.781 -15.898 1 50.81 171 GLN A N 1
ATOM 1344 C CA . GLN A 1 171 ? -10.57 -15.062 -15.508 1 50.81 171 GLN A CA 1
ATOM 1345 C C . GLN A 1 171 ? -10.641 -13.594 -15.922 1 50.81 171 GLN A C 1
ATOM 1347 O O . GLN A 1 171 ? -10.211 -12.719 -15.172 1 50.81 171 GLN A O 1
ATOM 1352 N N . LYS A 1 172 ? -11.203 -13.406 -17.094 1 51.97 172 LYS A N 1
ATOM 1353 C CA . LYS A 1 172 ? -11.367 -12.039 -17.578 1 51.97 172 LYS A CA 1
ATOM 1354 C C . LYS A 1 172 ? -12.227 -11.219 -16.609 1 51.97 172 LYS A C 1
ATOM 1356 O O . LYS A 1 172 ? -11.93 -10.055 -16.344 1 51.97 172 LYS A O 1
ATOM 1361 N N . ALA A 1 173 ? -13.109 -11.883 -16.094 1 50.53 173 ALA A N 1
ATOM 1362 C CA . ALA A 1 173 ? -14.008 -11.195 -15.164 1 50.53 173 ALA A CA 1
ATOM 1363 C C . ALA A 1 173 ? -13.289 -10.836 -13.867 1 50.53 173 ALA A C 1
ATOM 1365 O O . ALA A 1 173 ? -13.461 -9.734 -13.344 1 50.53 173 ALA A O 1
ATOM 1366 N N . SER A 1 174 ? -12.461 -11.688 -13.484 1 50.38 174 SER A N 1
ATOM 1367 C CA . SER A 1 174 ? -11.766 -11.461 -12.219 1 50.38 174 SER A CA 1
ATOM 1368 C C . SER A 1 174 ? -10.742 -10.344 -12.344 1 50.38 174 SER A C 1
ATOM 1370 O O . SER A 1 174 ? -10.594 -9.516 -11.43 1 50.38 174 SER A O 1
ATOM 1372 N N . LEU A 1 175 ? -10.086 -10.281 -13.398 1 52.78 175 LEU A N 1
ATOM 1373 C CA . LEU A 1 175 ? -9.109 -9.234 -13.656 1 52.78 175 LEU A CA 1
ATOM 1374 C C . LEU A 1 175 ? -9.797 -7.879 -13.812 1 52.78 175 LEU A C 1
ATOM 1376 O O . LEU A 1 175 ? -9.312 -6.871 -13.281 1 52.78 175 LEU A O 1
ATOM 1380 N N . ALA A 1 176 ? -10.836 -7.965 -14.523 1 51.25 176 ALA A N 1
ATOM 1381 C CA . ALA A 1 176 ? -11.594 -6.73 -14.711 1 51.25 176 ALA A CA 1
ATOM 1382 C C . ALA A 1 176 ? -12.055 -6.156 -13.375 1 51.25 176 ALA A C 1
ATOM 1384 O O . ALA A 1 176 ? -11.961 -4.949 -13.148 1 51.25 176 ALA A O 1
ATOM 1385 N N . LEU A 1 177 ? -12.32 -7.094 -12.547 1 50.06 177 LEU A N 1
ATOM 1386 C CA . LEU A 1 177 ? -12.82 -6.645 -11.258 1 50.06 177 LEU A CA 1
ATOM 1387 C C . LEU A 1 177 ? -11.688 -6.07 -10.406 1 50.06 177 LEU A C 1
ATOM 1389 O O . LEU A 1 177 ? -11.867 -5.059 -9.727 1 50.06 177 LEU A O 1
ATOM 1393 N N . GLY A 1 178 ? -10.609 -6.762 -10.445 1 49.75 178 GLY A N 1
ATOM 1394 C CA . GLY A 1 178 ? -9.484 -6.25 -9.68 1 49.75 178 GLY A CA 1
ATOM 1395 C C . GLY A 1 178 ? -8.984 -4.906 -10.18 1 49.75 178 GLY A C 1
ATOM 1396 O O . GLY A 1 178 ? -8.703 -4.004 -9.391 1 49.75 178 GLY A O 1
ATOM 1397 N N . MET A 1 179 ? -8.953 -4.781 -11.445 1 49.88 179 MET A N 1
ATOM 1398 C CA . MET A 1 179 ? -8.516 -3.529 -12.062 1 49.88 179 MET A CA 1
ATOM 1399 C C . MET A 1 179 ? -9.508 -2.406 -11.773 1 49.88 179 MET A C 1
ATOM 1401 O O . MET A 1 179 ? -9.109 -1.281 -11.469 1 49.88 179 MET A O 1
ATOM 1405 N N . VAL A 1 180 ? -10.711 -2.799 -11.859 1 46.44 180 VAL A N 1
ATOM 1406 C CA . VAL A 1 180 ? -11.758 -1.821 -11.586 1 46.44 180 VAL A CA 1
ATOM 1407 C C . VAL A 1 180 ? -11.664 -1.356 -10.133 1 46.44 180 VAL A C 1
ATOM 1409 O O . VAL A 1 180 ? -11.773 -0.161 -9.852 1 46.44 180 VAL A O 1
ATOM 1412 N N . ALA A 1 181 ? -11.438 -2.342 -9.344 1 47.66 181 ALA A N 1
ATOM 1413 C CA . ALA A 1 181 ? -11.336 -1.99 -7.93 1 47.66 181 ALA A CA 1
ATOM 1414 C C . ALA A 1 181 ? -10.156 -1.054 -7.68 1 47.66 181 ALA A C 1
ATOM 1416 O O . ALA A 1 181 ? -10.281 -0.082 -6.93 1 47.66 181 ALA A O 1
ATOM 1417 N N . LEU A 1 182 ? -9.125 -1.35 -8.336 1 49.97 182 LEU A N 1
ATOM 1418 C CA . LEU A 1 182 ? -7.945 -0.506 -8.188 1 49.97 182 LEU A CA 1
ATOM 1419 C C . LEU A 1 182 ? -8.18 0.87 -8.805 1 49.97 182 LEU A C 1
ATOM 1421 O O . LEU A 1 182 ? -7.82 1.89 -8.211 1 49.97 182 LEU A O 1
ATOM 1425 N N . ILE A 1 183 ? -8.812 0.85 -9.969 1 48.09 183 ILE A N 1
ATOM 1426 C CA . ILE A 1 183 ? -9.109 2.092 -10.672 1 48.09 183 ILE A CA 1
ATOM 1427 C C . ILE A 1 183 ? -10.109 2.916 -9.859 1 48.09 183 ILE A C 1
ATOM 1429 O O . ILE A 1 183 ? -9.938 4.129 -9.703 1 48.09 183 ILE A O 1
ATOM 1433 N N . ILE A 1 184 ? -11.117 2.242 -9.383 1 46.22 184 ILE A N 1
ATOM 1434 C CA . ILE A 1 184 ? -12.133 2.941 -8.602 1 46.22 184 ILE A CA 1
ATOM 1435 C C . ILE A 1 184 ? -11.5 3.516 -7.336 1 46.22 184 ILE A C 1
ATOM 1437 O O . ILE A 1 184 ? -11.773 4.656 -6.953 1 46.22 184 ILE A O 1
ATOM 1441 N N . SER A 1 185 ? -10.773 2.762 -6.805 1 43.72 185 SER A N 1
ATOM 1442 C CA . SER A 1 185 ? -10.094 3.24 -5.602 1 43.72 185 SER A CA 1
ATOM 1443 C C . SER A 1 185 ? -9.25 4.477 -5.898 1 43.72 185 SER A C 1
ATOM 1445 O O . SER A 1 185 ? -9.234 5.43 -5.117 1 43.72 185 SER A O 1
ATOM 1447 N N . CYS A 1 186 ? -8.617 4.371 -7.004 1 45.66 186 CYS A N 1
ATOM 1448 C CA . CYS A 1 186 ? -7.816 5.504 -7.449 1 45.66 186 CYS A CA 1
ATOM 1449 C C . CYS A 1 186 ? -8.703 6.695 -7.805 1 45.66 186 CYS A C 1
ATOM 1451 O O . CYS A 1 186 ? -8.391 7.832 -7.445 1 45.66 186 CYS A O 1
ATOM 1453 N N . TYR A 1 187 ? -9.773 6.391 -8.57 1 44.47 187 TYR A N 1
ATOM 1454 C CA . TYR A 1 187 ? -10.688 7.445 -8.992 1 44.47 187 TYR A CA 1
ATOM 1455 C C . TYR A 1 187 ? -11.32 8.141 -7.793 1 44.47 187 TYR A C 1
ATOM 1457 O O . TYR A 1 187 ? -11.398 9.375 -7.75 1 44.47 187 TYR A O 1
ATOM 1465 N N . VAL A 1 188 ? -11.828 7.438 -6.902 1 43.47 188 VAL A N 1
ATOM 1466 C CA . VAL A 1 188 ? -12.461 8.008 -5.719 1 43.47 188 VAL A CA 1
ATOM 1467 C C . VAL A 1 188 ? -11.445 8.852 -4.945 1 43.47 188 VAL A C 1
ATOM 1469 O O . VAL A 1 188 ? -11.789 9.914 -4.426 1 43.47 188 VAL A O 1
ATOM 1472 N N . SER A 1 189 ? -10.398 8.398 -4.961 1 42.03 189 SER A N 1
ATOM 1473 C CA . SER A 1 189 ? -9.344 9.148 -4.285 1 42.03 189 SER A CA 1
ATOM 1474 C C . SER A 1 189 ? -9.047 10.461 -5.008 1 42.03 189 SER A C 1
ATOM 1476 O O . SER A 1 189 ? -8.867 11.5 -4.371 1 42.03 189 SER A O 1
ATOM 1478 N N . VAL A 1 190 ? -8.945 10.281 -6.305 1 42.53 190 VAL A N 1
ATOM 1479 C CA . VAL A 1 190 ? -8.617 11.461 -7.098 1 42.53 190 VAL A CA 1
ATOM 1480 C C . VAL A 1 190 ? -9.789 12.445 -7.07 1 42.53 190 VAL A C 1
ATOM 1482 O O . VAL A 1 190 ? -9.586 13.656 -6.953 1 42.53 190 VAL A O 1
ATOM 1485 N N . ARG A 1 191 ? -10.969 11.992 -7.316 1 46.81 191 ARG A N 1
ATOM 1486 C CA . ARG A 1 191 ? -12.109 12.898 -7.285 1 46.81 191 ARG A CA 1
ATOM 1487 C C . ARG A 1 191 ? -12.234 13.57 -5.922 1 46.81 191 ARG A C 1
ATOM 1489 O O . ARG A 1 191 ? -12.617 14.742 -5.832 1 46.81 191 ARG A O 1
ATOM 1496 N N . GLY A 1 192 ? -12.141 12.914 -5 1 42.16 192 GLY A N 1
ATOM 1497 C CA . GLY A 1 192 ? -12.125 13.57 -3.705 1 42.16 192 GLY A CA 1
ATOM 1498 C C . GLY A 1 192 ? -11.086 14.672 -3.611 1 42.16 192 GLY A C 1
ATOM 1499 O O . GLY A 1 192 ? -11.32 15.703 -2.98 1 42.16 192 GLY A O 1
ATOM 1500 N N . ILE A 1 193 ? -10.086 14.43 -4.273 1 41.94 193 ILE A N 1
ATOM 1501 C CA . ILE A 1 193 ? -9.031 15.438 -4.34 1 41.94 193 ILE A CA 1
ATOM 1502 C C . ILE A 1 193 ? -9.5 16.625 -5.168 1 41.94 193 ILE A C 1
ATOM 1504 O O . ILE A 1 193 ? -9.25 17.781 -4.805 1 41.94 193 ILE A O 1
ATOM 1508 N N . LEU A 1 194 ? -10.023 16.312 -6.246 1 40.28 194 LEU A N 1
ATOM 1509 C CA . LEU A 1 194 ? -10.414 17.406 -7.129 1 40.28 194 LEU A CA 1
ATOM 1510 C C . LEU A 1 194 ? -11.562 18.203 -6.523 1 40.28 194 LEU A C 1
ATOM 1512 O O . LEU A 1 194 ? -11.664 19.406 -6.758 1 40.28 194 LEU A O 1
ATOM 1516 N N . ARG A 1 195 ? -12.438 17.734 -5.875 1 42.47 195 ARG A N 1
ATOM 1517 C CA . ARG A 1 195 ? -13.562 18.516 -5.355 1 42.47 195 ARG A CA 1
ATOM 1518 C C . ARG A 1 195 ? -13.117 19.422 -4.211 1 42.47 195 ARG A C 1
ATOM 1520 O O . ARG A 1 195 ? -13.867 20.297 -3.787 1 42.47 195 ARG A O 1
ATOM 1527 N N . SER A 1 196 ? -12.203 19.172 -3.516 1 36.84 196 SER A N 1
ATOM 1528 C CA . SER A 1 196 ? -11.875 20.094 -2.439 1 36.84 196 SER A CA 1
ATOM 1529 C C . SER A 1 196 ? -11.398 21.438 -2.992 1 36.84 196 SER A C 1
ATOM 1531 O O . SER A 1 196 ? -11.164 22.391 -2.234 1 36.84 196 SER A O 1
ATOM 1533 N N . LYS A 1 197 ? -10.992 21.703 -4.176 1 38.59 197 LYS A N 1
ATOM 1534 C CA . LYS A 1 197 ? -10.664 23.031 -4.707 1 38.59 197 LYS A CA 1
ATOM 1535 C C . LYS A 1 197 ? -11.922 23.844 -4.949 1 38.59 197 LYS A C 1
ATOM 1537 O O . LYS A 1 197 ? -11.844 25.047 -5.219 1 38.59 197 LYS A O 1
ATOM 1542 N N . SER A 1 198 ? -13.133 23.219 -5.023 1 28.08 198 SER A N 1
ATOM 1543 C CA . SER A 1 198 ? -14.094 24.297 -5.262 1 28.08 198 SER A CA 1
ATOM 1544 C C . SER A 1 198 ? -14.555 24.922 -3.951 1 28.08 198 SER A C 1
ATOM 1546 O O . SER A 1 198 ? -14.75 24.234 -2.955 1 28.08 198 SER A O 1
ATOM 1548 N N . MET B 1 1 ? -1.153 -26.859 -15.875 1 51.5 1 MET B N 1
ATOM 1549 C CA . MET B 1 1 ? -2.221 -26.516 -14.93 1 51.5 1 MET B CA 1
ATOM 1550 C C . MET B 1 1 ? -2.502 -25.031 -14.938 1 51.5 1 MET B C 1
ATOM 1552 O O . MET B 1 1 ? -1.574 -24.219 -14.938 1 51.5 1 MET B O 1
ATOM 1556 N N . THR B 1 2 ? -3.715 -24.562 -15.312 1 63.91 2 THR B N 1
ATOM 1557 C CA . THR B 1 2 ? -4.137 -23.172 -15.484 1 63.91 2 THR B CA 1
ATOM 1558 C C . THR B 1 2 ? -4.543 -22.562 -14.148 1 63.91 2 THR B C 1
ATOM 1560 O O . THR B 1 2 ? -5.312 -23.156 -13.398 1 63.91 2 THR B O 1
ATOM 1563 N N . VAL B 1 3 ? -3.832 -21.672 -13.656 1 73.69 3 VAL B N 1
ATOM 1564 C CA . VAL B 1 3 ? -4.141 -20.953 -12.43 1 73.69 3 VAL B CA 1
ATOM 1565 C C . VAL B 1 3 ? -5.062 -19.781 -12.734 1 73.69 3 VAL B C 1
ATOM 1567 O O . VAL B 1 3 ? -4.816 -19.016 -13.672 1 73.69 3 VAL B O 1
ATOM 1570 N N . ALA B 1 4 ? -6.25 -19.812 -12.133 1 77.56 4 ALA B N 1
ATOM 1571 C CA . ALA B 1 4 ? -7.117 -18.641 -12.258 1 77.56 4 ALA B CA 1
ATOM 1572 C C . ALA B 1 4 ? -6.551 -17.453 -11.5 1 77.56 4 ALA B C 1
ATOM 1574 O O . ALA B 1 4 ? -5.93 -17.609 -10.445 1 77.56 4 ALA B O 1
ATOM 1575 N N . PHE B 1 5 ? -6.781 -16.312 -12.07 1 82.69 5 PHE B N 1
ATOM 1576 C CA . PHE B 1 5 ? -6.305 -15.078 -11.461 1 82.69 5 PHE B CA 1
ATOM 1577 C C . PHE B 1 5 ? -6.828 -14.938 -10.039 1 82.69 5 PHE B C 1
ATOM 1579 O O . PHE B 1 5 ? -6.129 -14.414 -9.164 1 82.69 5 PHE B O 1
ATOM 1586 N N . ILE B 1 6 ? -7.949 -15.461 -9.844 1 84.62 6 ILE B N 1
ATOM 1587 C CA . ILE B 1 6 ? -8.625 -15.328 -8.555 1 84.62 6 ILE B CA 1
ATOM 1588 C C . ILE B 1 6 ? -7.781 -15.977 -7.461 1 84.62 6 ILE B C 1
ATOM 1590 O O . ILE B 1 6 ? -7.863 -15.586 -6.293 1 84.62 6 ILE B O 1
ATOM 1594 N N . HIS B 1 7 ? -6.926 -16.828 -7.762 1 87.12 7 HIS B N 1
ATOM 1595 C CA . HIS B 1 7 ? -6.141 -17.547 -6.77 1 87.12 7 HIS B CA 1
ATOM 1596 C C . HIS B 1 7 ? -4.922 -16.75 -6.336 1 87.12 7 HIS B C 1
ATOM 1598 O O . HIS B 1 7 ? -4.336 -17.016 -5.285 1 87.12 7 HIS B O 1
ATOM 1604 N N . VAL B 1 8 ? -4.605 -15.711 -7.121 1 87.56 8 VAL B N 1
ATOM 1605 C CA . VAL B 1 8 ? -3.445 -14.914 -6.742 1 87.56 8 VAL B CA 1
ATOM 1606 C C . VAL B 1 8 ? -3.896 -13.523 -6.312 1 87.56 8 VAL B C 1
ATOM 1608 O O . VAL B 1 8 ? -3.125 -12.766 -5.711 1 87.56 8 VAL B O 1
ATOM 1611 N N . ALA B 1 9 ? -5.145 -13.18 -6.492 1 89.31 9 ALA B N 1
ATOM 1612 C CA . ALA B 1 9 ? -5.688 -11.844 -6.273 1 89.31 9 ALA B CA 1
ATOM 1613 C C . ALA B 1 9 ? -5.551 -11.43 -4.809 1 89.31 9 ALA B C 1
ATOM 1615 O O . ALA B 1 9 ? -5.246 -10.273 -4.512 1 89.31 9 ALA B O 1
ATOM 1616 N N . PRO B 1 10 ? -5.688 -12.344 -3.887 1 92.31 10 PRO B N 1
ATOM 1617 C CA . PRO B 1 10 ? -5.574 -11.922 -2.488 1 92.31 10 PRO B CA 1
ATOM 1618 C C . PRO B 1 10 ? -4.176 -11.422 -2.135 1 92.31 10 PRO B C 1
ATOM 1620 O O . PRO B 1 10 ? -4.023 -10.594 -1.23 1 92.31 10 PRO B O 1
ATOM 1623 N N . LEU B 1 11 ? -3.184 -11.875 -2.826 1 92.69 11 LEU B N 1
ATOM 1624 C CA . LEU B 1 11 ? -1.838 -11.375 -2.57 1 92.69 11 LEU B CA 1
ATOM 1625 C C . LEU B 1 11 ? -1.729 -9.898 -2.934 1 92.69 11 LEU B C 1
ATOM 1627 O O . LEU B 1 11 ? -1.076 -9.125 -2.227 1 92.69 11 LEU B O 1
ATOM 1631 N N . ILE B 1 12 ? -2.4 -9.539 -3.963 1 91.38 12 ILE B N 1
ATOM 1632 C CA . ILE B 1 12 ? -2.393 -8.172 -4.457 1 91.38 12 ILE B CA 1
ATOM 1633 C C . ILE B 1 12 ? -3.152 -7.27 -3.486 1 91.38 12 ILE B C 1
ATOM 1635 O O . ILE B 1 12 ? -2.6 -6.293 -2.973 1 91.38 12 ILE B O 1
ATOM 1639 N N . THR B 1 13 ? -4.328 -7.664 -3.172 1 91.5 13 THR B N 1
ATOM 1640 C CA . THR B 1 13 ? -5.203 -6.801 -2.389 1 91.5 13 THR B CA 1
ATOM 1641 C C . THR B 1 13 ? -4.746 -6.746 -0.933 1 91.5 13 THR B C 1
ATOM 1643 O O . THR B 1 13 ? -4.777 -5.684 -0.306 1 91.5 13 THR B O 1
ATOM 1646 N N . SER B 1 14 ? -4.32 -7.816 -0.436 1 93.19 14 SER B N 1
ATOM 1647 C CA . SER B 1 14 ? -3.889 -7.809 0.958 1 93.19 14 SER B CA 1
ATOM 1648 C C . SER B 1 14 ? -2.59 -7.027 1.13 1 93.19 14 SER B C 1
ATOM 1650 O O . SER B 1 14 ? -2.389 -6.367 2.15 1 93.19 14 SER B O 1
ATOM 1652 N N . SER B 1 15 ? -1.711 -7.078 0.179 1 91.88 15 SER B N 1
ATOM 1653 C CA . SER B 1 15 ? -0.471 -6.312 0.246 1 91.88 15 SER B CA 1
ATOM 1654 C C . SER B 1 15 ? -0.737 -4.816 0.108 1 91.88 15 SER B C 1
ATOM 1656 O O . SER B 1 15 ? -0.134 -4.004 0.814 1 91.88 15 SER B O 1
ATOM 1658 N N . ALA B 1 16 ? -1.607 -4.527 -0.792 1 90.81 16 ALA B N 1
ATOM 1659 C CA . ALA B 1 16 ? -2.016 -3.131 -0.935 1 90.81 16 ALA B CA 1
ATOM 1660 C C . ALA B 1 16 ? -2.656 -2.613 0.349 1 90.81 16 ALA B C 1
ATOM 1662 O O . ALA B 1 16 ? -2.357 -1.504 0.795 1 90.81 16 ALA B O 1
ATOM 1663 N N . PHE B 1 17 ? -3.465 -3.451 0.879 1 89.94 17 PHE B N 1
ATOM 1664 C CA . PHE B 1 17 ? -4.176 -3.055 2.088 1 89.94 17 PHE B CA 1
ATOM 1665 C C . PHE B 1 17 ? -3.203 -2.842 3.242 1 89.94 17 PHE B C 1
ATOM 1667 O O . PHE B 1 17 ? -3.312 -1.863 3.982 1 89.94 17 PHE B O 1
ATOM 1674 N N . LEU B 1 18 ? -2.307 -3.73 3.406 1 90.88 18 LEU B N 1
ATOM 1675 C CA . LEU B 1 18 ? -1.309 -3.615 4.465 1 90.88 18 LEU B CA 1
ATOM 1676 C C . LEU B 1 18 ? -0.491 -2.338 4.301 1 90.88 18 LEU B C 1
ATOM 1678 O O . LEU B 1 18 ? -0.305 -1.588 5.262 1 90.88 18 LEU B O 1
ATOM 1682 N N . MET B 1 19 ? -0.054 -2.105 3.105 1 89.56 19 MET B N 1
ATOM 1683 C CA . MET B 1 19 ? 0.741 -0.906 2.857 1 89.56 19 MET B CA 1
ATOM 1684 C C . MET B 1 19 ? -0.094 0.353 3.064 1 89.56 19 MET B C 1
ATOM 1686 O O . MET B 1 19 ? 0.407 1.36 3.564 1 89.56 19 MET B O 1
ATOM 1690 N N . GLY B 1 20 ? -1.298 0.292 2.641 1 87.44 20 GLY B N 1
ATOM 1691 C CA . GLY B 1 20 ? -2.189 1.412 2.895 1 87.44 20 GLY B CA 1
ATOM 1692 C C . GLY B 1 20 ? -2.354 1.72 4.371 1 87.44 20 GLY B C 1
ATOM 1693 O O . GLY B 1 20 ? -2.314 2.883 4.777 1 87.44 20 GLY B O 1
ATOM 1694 N N . SER B 1 21 ? -2.564 0.714 5.121 1 85.62 21 SER B N 1
ATOM 1695 C CA . SER B 1 21 ? -2.689 0.879 6.562 1 85.62 21 SER B CA 1
ATOM 1696 C C . SER B 1 21 ? -1.401 1.43 7.168 1 85.62 21 SER B C 1
ATOM 1698 O O . SER B 1 21 ? -1.442 2.303 8.039 1 85.62 21 SER B O 1
ATOM 1700 N N . PHE B 1 22 ? -0.353 0.963 6.715 1 85.62 22 PHE B N 1
ATOM 1701 C CA . PHE B 1 22 ? 0.95 1.433 7.172 1 85.62 22 PHE B CA 1
ATOM 1702 C C . PHE B 1 22 ? 1.146 2.904 6.828 1 85.62 22 PHE B C 1
ATOM 1704 O O . PHE B 1 22 ? 1.548 3.699 7.68 1 85.62 22 PHE B O 1
ATOM 1711 N N . ALA B 1 23 ? 0.885 3.244 5.633 1 84.19 23 ALA B N 1
ATOM 1712 C CA . ALA B 1 23 ? 1.028 4.621 5.168 1 84.19 23 ALA B CA 1
ATOM 1713 C C . ALA B 1 23 ? 0.109 5.559 5.945 1 84.19 23 ALA B C 1
ATOM 1715 O O . ALA B 1 23 ? 0.475 6.703 6.23 1 84.19 23 ALA B O 1
ATOM 1716 N N . GLN B 1 24 ? -1.035 5.066 6.207 1 79.25 24 GLN B N 1
ATOM 1717 C CA . GLN B 1 24 ? -1.976 5.863 6.988 1 79.25 24 GLN B CA 1
ATOM 1718 C C . GLN B 1 24 ? -1.398 6.207 8.359 1 79.25 24 GLN B C 1
ATOM 1720 O O . GLN B 1 24 ? -1.544 7.336 8.836 1 79.25 24 GLN B O 1
ATOM 1725 N N . GLY B 1 25 ? -0.805 5.258 8.969 1 76.25 25 GLY B N 1
ATOM 1726 C CA . GLY B 1 25 ? -0.177 5.5 10.258 1 76.25 25 GLY B CA 1
ATOM 1727 C C . GLY B 1 25 ? 0.926 6.539 10.195 1 76.25 25 GLY B C 1
ATOM 1728 O O . GLY B 1 25 ? 1.011 7.414 11.055 1 76.25 25 GLY B O 1
ATOM 1729 N N . ILE B 1 26 ? 1.628 6.492 9.195 1 75.06 26 ILE B N 1
ATOM 1730 C CA . ILE B 1 26 ? 2.723 7.441 9.023 1 75.06 26 ILE B CA 1
ATOM 1731 C C . ILE B 1 26 ? 2.162 8.828 8.734 1 75.06 26 ILE B C 1
ATOM 1733 O O . ILE B 1 26 ? 2.627 9.828 9.289 1 75.06 26 ILE B O 1
ATOM 1737 N N . ALA B 1 27 ? 1.212 8.875 7.844 1 74.31 27 ALA B N 1
ATOM 1738 C CA . ALA B 1 27 ? 0.598 10.156 7.496 1 74.31 27 ALA B CA 1
ATOM 1739 C C . ALA B 1 27 ? -0.017 10.82 8.727 1 74.31 27 ALA B C 1
ATOM 1741 O O . ALA B 1 27 ? 0.117 12.031 8.914 1 74.31 27 ALA B O 1
ATOM 1742 N N . PHE B 1 28 ? -0.635 10.062 9.508 1 71.62 28 PHE B N 1
ATOM 1743 C CA . PHE B 1 28 ? -1.291 10.617 10.688 1 71.62 28 PHE B CA 1
ATOM 1744 C C . PHE B 1 28 ? -0.268 11.219 11.641 1 71.62 28 PHE B C 1
ATOM 1746 O O . PHE B 1 28 ? -0.543 12.227 12.297 1 71.62 28 PHE B O 1
ATOM 1753 N N . ARG B 1 29 ? 0.801 10.75 11.719 1 71 29 ARG B N 1
ATOM 1754 C CA . ARG B 1 29 ? 1.845 11.258 12.602 1 71 29 ARG B CA 1
ATOM 1755 C C . ARG B 1 29 ? 2.266 12.664 12.203 1 71 29 ARG B C 1
ATOM 1757 O O . ARG B 1 29 ? 2.693 13.453 13.055 1 71 29 ARG B O 1
ATOM 1764 N N . SER B 1 30 ? 2.096 12.961 11.023 1 65.44 30 SER B N 1
ATOM 1765 C CA . SER B 1 30 ? 2.529 14.258 10.523 1 65.44 30 SER B CA 1
ATOM 1766 C C . SER B 1 30 ? 1.664 15.383 11.086 1 65.44 30 SER B C 1
ATOM 1768 O O . SER B 1 30 ? 2.121 16.516 11.219 1 65.44 30 SER B O 1
ATOM 1770 N N . PHE B 1 31 ? 0.549 15.016 11.523 1 67 31 PHE B N 1
ATOM 1771 C CA . PHE B 1 31 ? -0.362 16.047 12 1 67 31 PHE B CA 1
ATOM 1772 C C . PHE B 1 31 ? -0.225 16.234 13.508 1 67 31 PHE B C 1
ATOM 1774 O O . PHE B 1 31 ? -0.79 17.172 14.078 1 67 31 PHE B O 1
ATOM 1781 N N . GLN B 1 32 ? 0.51 15.422 14.008 1 68.81 32 GLN B N 1
ATOM 1782 C CA . GLN B 1 32 ? 0.68 15.5 15.453 1 68.81 32 GLN B CA 1
ATOM 1783 C C . GLN B 1 32 ? 1.966 16.234 15.82 1 68.81 32 GLN B C 1
ATOM 1785 O O . GLN B 1 32 ? 2.592 15.945 16.844 1 68.81 32 GLN B O 1
ATOM 1790 N N . ASN B 1 33 ? 2.238 17.234 14.945 1 66.81 33 ASN B N 1
ATOM 1791 C CA . ASN B 1 33 ? 3.418 18.031 15.25 1 66.81 33 ASN B CA 1
ATOM 1792 C C . ASN B 1 33 ? 3.254 18.812 16.562 1 66.81 33 ASN B C 1
ATOM 1794 O O . ASN B 1 33 ? 2.414 19.703 16.656 1 66.81 33 ASN B O 1
ATOM 1798 N N . PRO B 1 34 ? 3.986 18.469 17.562 1 68.69 34 PRO B N 1
ATOM 1799 C CA . PRO B 1 34 ? 3.832 19.125 18.859 1 68.69 34 PRO B CA 1
ATOM 1800 C C . PRO B 1 34 ? 4.246 20.594 18.828 1 68.69 34 PRO B C 1
ATOM 1802 O O . PRO B 1 34 ? 3.887 21.359 19.719 1 68.69 34 PRO B O 1
ATOM 1805 N N . LYS B 1 35 ? 4.957 21.047 17.844 1 70.44 35 LYS B N 1
ATOM 1806 C CA . LYS B 1 35 ? 5.426 22.422 17.75 1 70.44 35 LYS B CA 1
ATOM 1807 C C . LYS B 1 35 ? 4.305 23.359 17.312 1 70.44 35 LYS B C 1
ATOM 1809 O O . LYS B 1 35 ? 4.434 24.578 17.406 1 70.44 35 LYS B O 1
ATOM 1814 N N . LEU B 1 36 ? 3.252 22.781 16.844 1 71.88 36 LEU B N 1
ATOM 1815 C CA . LEU B 1 36 ? 2.139 23.609 16.391 1 71.88 36 LEU B CA 1
ATOM 1816 C C . LEU B 1 36 ? 1.255 24.031 17.562 1 71.88 36 LEU B C 1
ATOM 1818 O O . LEU B 1 36 ? 1.035 23.25 18.484 1 71.88 36 LEU B O 1
ATOM 1822 N N . GLY B 1 37 ? 0.909 25.312 17.531 1 68.06 37 GLY B N 1
ATOM 1823 C CA . GLY B 1 37 ? -0.081 25.766 18.5 1 68.06 37 GLY B CA 1
ATOM 1824 C C . GLY B 1 37 ? -1.417 25.062 18.359 1 68.06 37 GLY B C 1
ATOM 1825 O O . GLY B 1 37 ? -1.654 24.359 17.375 1 68.06 37 GLY B O 1
ATOM 1826 N N . SER B 1 38 ? -2.293 25.234 19.344 1 67.69 38 SER B N 1
ATOM 1827 C CA . SER B 1 38 ? -3.572 24.531 19.406 1 67.69 38 SER B CA 1
ATOM 1828 C C . SER B 1 38 ? -4.453 24.875 18.219 1 67.69 38 SER B C 1
ATOM 1830 O O . SER B 1 38 ? -5.105 24 17.641 1 67.69 38 SER B O 1
ATOM 1832 N N . LYS B 1 39 ? -4.527 26.172 17.812 1 69.5 39 LYS B N 1
ATOM 1833 C CA . LYS B 1 39 ? -5.359 26.578 16.672 1 69.5 39 LYS B CA 1
ATOM 1834 C C . LYS B 1 39 ? -4.859 25.953 15.375 1 69.5 39 LYS B C 1
ATOM 1836 O O . LYS B 1 39 ? -5.648 25.422 14.594 1 69.5 39 LYS B O 1
ATOM 1841 N N . ALA B 1 40 ? -3.592 26.078 15.164 1 67.94 40 ALA B N 1
ATOM 1842 C CA . ALA B 1 40 ? -2.986 25.516 13.961 1 67.94 40 ALA B CA 1
ATOM 1843 C C . ALA B 1 40 ? -3.172 24 13.914 1 67.94 40 ALA B C 1
ATOM 1845 O O . ALA B 1 40 ? -3.467 23.438 12.859 1 67.94 40 ALA B O 1
ATOM 1846 N N . ARG B 1 41 ? -3.096 23.391 15.023 1 70.19 41 ARG B N 1
ATOM 1847 C CA . ARG B 1 41 ? -3.268 21.953 15.102 1 70.19 41 ARG B CA 1
ATOM 1848 C C . ARG B 1 41 ? -4.695 21.547 14.742 1 70.19 41 ARG B C 1
ATOM 1850 O O . ARG B 1 41 ? -4.91 20.547 14.055 1 70.19 41 ARG B O 1
ATOM 1857 N N . ARG B 1 42 ? -5.578 22.359 15.219 1 69.75 42 ARG B N 1
ATOM 1858 C CA . ARG B 1 42 ? -6.98 22.078 14.906 1 69.75 42 ARG B CA 1
ATOM 1859 C C . ARG B 1 42 ? -7.238 22.203 13.406 1 69.75 42 ARG B C 1
ATOM 1861 O O . ARG B 1 42 ? -7.91 21.344 12.82 1 69.75 42 ARG B O 1
ATOM 1868 N N . GLU B 1 43 ? -6.758 23.219 12.828 1 70.5 43 GLU B N 1
ATOM 1869 C CA . GLU B 1 43 ? -6.977 23.438 11.406 1 70.5 43 GLU B CA 1
ATOM 1870 C C . GLU B 1 43 ? -6.32 22.344 10.57 1 70.5 43 GLU B C 1
ATOM 1872 O O . GLU B 1 43 ? -6.906 21.859 9.594 1 70.5 43 GLU B O 1
ATOM 1877 N N . VAL B 1 44 ? -5.16 22.062 11 1 68.44 44 VAL B N 1
ATOM 1878 C CA . VAL B 1 44 ? -4.445 21 10.273 1 68.44 44 VAL B CA 1
ATOM 1879 C C . VAL B 1 44 ? -5.184 19.672 10.43 1 68.44 44 VAL B C 1
ATOM 1881 O O . VAL B 1 44 ? -5.309 18.922 9.469 1 68.44 44 VAL B O 1
ATOM 1884 N N . PHE B 1 45 ? -5.668 19.484 11.562 1 68.94 45 PHE B N 1
ATOM 1885 C CA . PHE B 1 45 ? -6.387 18.25 11.836 1 68.94 45 PHE B CA 1
ATOM 1886 C C . PHE B 1 45 ? -7.652 18.156 10.992 1 68.94 45 PHE B C 1
ATOM 1888 O O . PHE B 1 45 ? -7.926 17.125 10.383 1 68.94 45 PHE B O 1
ATOM 1895 N N . LEU B 1 46 ? -8.391 19.219 10.984 1 69.25 46 LEU B N 1
ATOM 1896 C CA . LEU B 1 46 ? -9.633 19.219 10.211 1 69.25 46 LEU B CA 1
ATOM 1897 C C . LEU B 1 46 ? -9.344 19 8.727 1 69.25 46 LEU B C 1
ATOM 1899 O O . LEU B 1 46 ? -10.094 18.297 8.039 1 69.25 46 LEU B O 1
ATOM 1903 N N . HIS B 1 47 ? -8.328 19.594 8.312 1 69.88 47 HIS B N 1
ATOM 1904 C CA . HIS B 1 47 ? -7.945 19.406 6.918 1 69.88 47 HIS B CA 1
ATOM 1905 C C . HIS B 1 47 ? -7.488 17.969 6.664 1 69.88 47 HIS B C 1
ATOM 1907 O O . HIS B 1 47 ? -7.824 17.375 5.637 1 69.88 47 HIS B O 1
ATOM 1913 N N . TRP B 1 48 ? -6.812 17.422 7.523 1 70.56 48 TRP B N 1
ATOM 1914 C CA . TRP B 1 48 ? -6.375 16.047 7.418 1 70.56 48 TRP B CA 1
ATOM 1915 C C . TRP B 1 48 ? -7.57 15.094 7.371 1 70.56 48 TRP B C 1
ATOM 1917 O O . TRP B 1 48 ? -7.582 14.141 6.594 1 70.56 48 TRP B O 1
ATOM 1927 N N . VAL B 1 49 ? -8.516 15.375 8.133 1 70 49 VAL B N 1
ATOM 1928 C CA . VAL B 1 49 ? -9.688 14.5 8.195 1 70 49 VAL B CA 1
ATOM 1929 C C . VAL B 1 49 ? -10.383 14.477 6.84 1 70 49 VAL B C 1
ATOM 1931 O O . VAL B 1 49 ? -10.867 13.43 6.406 1 70 49 VAL B O 1
ATOM 1934 N N . GLU B 1 50 ? -10.391 15.562 6.238 1 69.81 50 GLU B N 1
ATOM 1935 C CA . GLU B 1 50 ? -11 15.617 4.914 1 69.81 50 GLU B CA 1
ATOM 1936 C C . GLU B 1 50 ? -10.219 14.773 3.912 1 69.81 50 GLU B C 1
ATOM 1938 O O . GLU B 1 50 ? -10.812 14.039 3.111 1 69.81 50 GLU B O 1
ATOM 1943 N N . ILE B 1 51 ? -9.023 14.938 3.963 1 68.88 51 ILE B N 1
ATOM 1944 C CA . ILE B 1 51 ? -8.156 14.172 3.068 1 68.88 51 ILE B CA 1
ATOM 1945 C C . ILE B 1 51 ? -8.203 12.695 3.449 1 68.88 51 ILE B C 1
ATOM 1947 O O . ILE B 1 51 ? -8.266 11.828 2.578 1 68.88 51 ILE B O 1
ATOM 1951 N N . PHE B 1 52 ? -8.258 12.461 4.691 1 70.19 52 PHE B N 1
ATOM 1952 C CA . PHE B 1 52 ? -8.297 11.109 5.23 1 70.19 52 PHE B CA 1
ATOM 1953 C C . PHE B 1 52 ? -9.586 10.398 4.816 1 70.19 52 PHE B C 1
ATOM 1955 O O . PHE B 1 52 ? -9.586 9.195 4.57 1 70.19 52 PHE B O 1
ATOM 1962 N N . ALA B 1 53 ? -10.625 11.156 4.781 1 71.38 53 ALA B N 1
ATOM 1963 C CA . ALA B 1 53 ? -11.891 10.547 4.383 1 71.38 53 ALA B CA 1
ATOM 1964 C C . ALA B 1 53 ? -11.781 9.898 3.004 1 71.38 53 ALA B C 1
ATOM 1966 O O . ALA B 1 53 ? -12.266 8.789 2.793 1 71.38 53 ALA B O 1
ATOM 1967 N N . SER B 1 54 ? -11.195 10.586 2.113 1 70.31 54 SER B N 1
ATOM 1968 C CA . SER B 1 54 ? -11 10.023 0.78 1 70.31 54 SER B CA 1
ATOM 1969 C C . SER B 1 54 ? -10.117 8.781 0.825 1 70.31 54 SER B C 1
ATOM 1971 O O . SER B 1 54 ? -10.391 7.797 0.137 1 70.31 54 SER B O 1
ATOM 1973 N N . PHE B 1 55 ? -9.133 8.859 1.536 1 75.5 55 PHE B N 1
ATOM 1974 C CA . PHE B 1 55 ? -8.234 7.723 1.678 1 75.5 55 PHE B CA 1
ATOM 1975 C C . PHE B 1 55 ? -8.953 6.547 2.336 1 75.5 55 PHE B C 1
ATOM 1977 O O . PHE B 1 55 ? -8.766 5.398 1.935 1 75.5 55 PHE B O 1
ATOM 1984 N N . ALA B 1 56 ? -9.758 6.84 3.301 1 74.75 56 ALA B N 1
ATOM 1985 C CA . ALA B 1 56 ? -10.5 5.801 4.008 1 74.75 56 ALA B CA 1
ATOM 1986 C C . ALA B 1 56 ? -11.438 5.055 3.059 1 74.75 56 ALA B C 1
ATOM 1988 O O . ALA B 1 56 ? -11.586 3.834 3.16 1 74.75 56 ALA B O 1
ATOM 1989 N N . TRP B 1 57 ? -11.992 5.734 2.162 1 76.12 57 TRP B N 1
ATOM 1990 C CA . TRP B 1 57 ? -12.867 5.094 1.182 1 76.12 57 TRP B CA 1
ATOM 1991 C C . TRP B 1 57 ? -12.062 4.191 0.249 1 76.12 57 TRP B C 1
ATOM 1993 O O . TRP B 1 57 ? -12.516 3.098 -0.102 1 76.12 57 TRP B O 1
ATOM 2003 N N . SER B 1 58 ? -10.93 4.676 -0.164 1 79 58 SER B N 1
ATOM 2004 C CA . SER B 1 58 ? -10.062 3.84 -0.991 1 79 58 SER B CA 1
ATOM 2005 C C . SER B 1 58 ? -9.664 2.562 -0.26 1 79 58 SER B C 1
ATOM 2007 O O . SER B 1 58 ? -9.68 1.478 -0.846 1 79 58 SER B O 1
ATOM 2009 N N . MET B 1 59 ? -9.398 2.717 0.969 1 83.12 59 MET B N 1
ATOM 2010 C CA . MET B 1 59 ? -9.008 1.555 1.761 1 83.12 59 MET B CA 1
ATOM 2011 C C . MET B 1 59 ? -10.18 0.605 1.952 1 83.12 59 MET B C 1
ATOM 2013 O O . MET B 1 59 ? -10.008 -0.615 1.963 1 83.12 59 MET B O 1
ATOM 2017 N N . ALA B 1 60 ? -11.359 1.162 2.096 1 81.12 60 ALA B N 1
ATOM 2018 C CA . ALA B 1 60 ? -12.562 0.338 2.219 1 81.12 60 ALA B CA 1
ATOM 2019 C C . ALA B 1 60 ? -12.781 -0.502 0.964 1 81.12 60 ALA B C 1
ATOM 2021 O O . ALA B 1 60 ? -13.164 -1.67 1.051 1 81.12 60 ALA B O 1
ATOM 2022 N N . LEU B 1 61 ? -12.531 0.084 -0.088 1 82.62 61 LEU B N 1
ATOM 2023 C CA . LEU B 1 61 ? -12.688 -0.632 -1.349 1 82.62 61 LEU B CA 1
ATOM 2024 C C . LEU B 1 61 ? -11.68 -1.77 -1.459 1 82.62 61 LEU B C 1
ATOM 2026 O O . LEU B 1 61 ? -12.031 -2.887 -1.842 1 82.62 61 LEU B O 1
ATOM 2030 N N . VAL B 1 62 ? -10.422 -1.475 -1.159 1 86.69 62 VAL B N 1
ATOM 2031 C CA . VAL B 1 62 ? -9.391 -2.51 -1.181 1 86.69 62 VAL B CA 1
ATOM 2032 C C . VAL B 1 62 ? -9.766 -3.631 -0.216 1 86.69 62 VAL B C 1
ATOM 2034 O O . VAL B 1 62 ? -9.602 -4.812 -0.533 1 86.69 62 VAL B O 1
ATOM 2037 N N . PHE B 1 63 ? -10.297 -3.252 0.852 1 84.75 63 PHE B N 1
ATOM 2038 C CA . PHE B 1 63 ? -10.734 -4.223 1.849 1 84.75 63 PHE B CA 1
ATOM 2039 C C . PHE B 1 63 ? -11.836 -5.113 1.285 1 84.75 63 PHE B C 1
ATOM 2041 O O . PHE B 1 63 ? -11.781 -6.336 1.433 1 84.75 63 PHE B O 1
ATOM 2048 N N . MET B 1 64 ? -12.812 -4.516 0.665 1 85.5 64 MET B N 1
ATOM 2049 C CA . MET B 1 64 ? -13.922 -5.273 0.104 1 85.5 64 MET B CA 1
ATOM 2050 C C . MET B 1 64 ? -13.438 -6.258 -0.955 1 85.5 64 MET B C 1
ATOM 2052 O O . MET B 1 64 ? -13.875 -7.406 -0.99 1 85.5 64 MET B O 1
ATOM 2056 N N . PHE B 1 65 ? -12.539 -5.828 -1.719 1 87.62 65 PHE B N 1
ATOM 2057 C CA . PHE B 1 65 ? -11.977 -6.727 -2.721 1 87.62 65 PHE B CA 1
ATOM 2058 C C . PHE B 1 65 ? -11.188 -7.848 -2.059 1 87.62 65 PHE B C 1
ATOM 2060 O O . PHE B 1 65 ? -11.258 -9 -2.492 1 87.62 65 PHE B O 1
ATOM 2067 N N . ASN B 1 66 ? -10.477 -7.48 -1.063 1 90 66 ASN B N 1
ATOM 2068 C CA . ASN B 1 66 ? -9.656 -8.477 -0.381 1 90 66 ASN B CA 1
ATOM 2069 C C . ASN B 1 66 ? -10.516 -9.586 0.221 1 90 66 ASN B C 1
ATOM 2071 O O . ASN B 1 66 ? -10.25 -10.766 -0.007 1 90 66 ASN B O 1
ATOM 2075 N N . ILE B 1 67 ? -11.539 -9.18 0.936 1 87.12 67 ILE B N 1
ATOM 2076 C CA . ILE B 1 67 ? -12.406 -10.172 1.566 1 87.12 67 ILE B CA 1
ATOM 2077 C C . ILE B 1 67 ? -13.117 -10.984 0.493 1 87.12 67 ILE B C 1
ATOM 2079 O O . ILE B 1 67 ? -13.297 -12.195 0.641 1 87.12 67 ILE B O 1
ATOM 2083 N N . THR B 1 68 ? -13.523 -10.383 -0.552 1 88.06 68 THR B N 1
ATOM 2084 C CA . THR B 1 68 ? -14.188 -11.062 -1.656 1 88.06 68 THR B CA 1
ATOM 2085 C C . THR B 1 68 ? -13.258 -12.102 -2.287 1 88.06 68 THR B C 1
ATOM 2087 O O . THR B 1 68 ? -13.648 -13.25 -2.492 1 88.06 68 THR B O 1
ATOM 2090 N N . PHE B 1 69 ? -12.039 -11.75 -2.527 1 89.81 69 PHE B N 1
ATOM 2091 C CA . PHE B 1 69 ? -11.102 -12.664 -3.16 1 89.81 69 PHE B CA 1
ATOM 2092 C C . PHE B 1 69 ? -10.734 -13.805 -2.223 1 89.81 69 PHE B C 1
ATOM 2094 O O . PHE B 1 69 ? -10.562 -14.945 -2.66 1 89.81 69 PHE B O 1
ATOM 2101 N N . ILE B 1 70 ? -10.531 -13.508 -0.962 1 90.5 70 ILE B N 1
ATOM 2102 C CA . ILE B 1 70 ? -10.297 -14.562 0.013 1 90.5 70 ILE B CA 1
ATOM 2103 C C . ILE B 1 70 ? -11.477 -15.539 0.014 1 90.5 70 ILE B C 1
ATOM 2105 O O . ILE B 1 70 ? -11.281 -16.75 -0.02 1 90.5 70 ILE B O 1
ATOM 2109 N N . GLY B 1 71 ? -12.711 -15.039 0.042 1 88.25 71 GLY B N 1
ATOM 2110 C CA . GLY B 1 71 ? -13.906 -15.867 -0.007 1 88.25 71 GLY B CA 1
ATOM 2111 C C . GLY B 1 71 ? -13.977 -16.734 -1.248 1 88.25 71 GLY B C 1
ATOM 2112 O O . GLY B 1 71 ? -14.312 -17.922 -1.164 1 88.25 71 GLY B O 1
ATOM 2113 N N . LEU B 1 72 ? -13.664 -16.203 -2.348 1 86.75 72 LEU B N 1
ATOM 2114 C CA . LEU B 1 72 ? -13.688 -16.953 -3.596 1 86.75 72 LEU B CA 1
ATOM 2115 C C . LEU B 1 72 ? -12.641 -18.062 -3.588 1 86.75 72 LEU B C 1
ATOM 2117 O O . LEU B 1 72 ? -12.859 -19.125 -4.156 1 86.75 72 LEU B O 1
ATOM 2121 N N . ASN B 1 73 ? -11.5 -17.797 -2.914 1 88.81 73 ASN B N 1
ATOM 2122 C CA . ASN B 1 73 ? -10.461 -18.828 -2.812 1 88.81 73 ASN B CA 1
ATOM 2123 C C . ASN B 1 73 ? -10.875 -19.953 -1.872 1 88.81 73 ASN B C 1
ATOM 2125 O O . ASN B 1 73 ? -10.344 -21.062 -1.958 1 88.81 73 ASN B O 1
ATOM 2129 N N . LEU B 1 74 ? -11.75 -19.656 -0.997 1 84.94 74 LEU B N 1
ATOM 2130 C CA . LEU B 1 74 ? -12.289 -20.688 -0.128 1 84.94 74 LEU B CA 1
ATOM 2131 C C . LEU B 1 74 ? -13.266 -21.578 -0.889 1 84.94 74 LEU B C 1
ATOM 2133 O O . LEU B 1 74 ? -13.383 -22.781 -0.599 1 84.94 74 LEU B O 1
ATOM 2137 N N . TYR B 1 75 ? -13.82 -21.078 -1.876 1 83.56 75 TYR B N 1
ATOM 2138 C CA . TYR B 1 75 ? -14.883 -21.781 -2.598 1 83.56 75 TYR B CA 1
ATOM 2139 C C . TYR B 1 75 ? -14.32 -22.531 -3.801 1 83.56 75 TYR B C 1
ATOM 2141 O O . TYR B 1 75 ? -14.797 -23.609 -4.145 1 83.56 75 TYR B O 1
ATOM 2149 N N . LEU B 1 76 ? -13.344 -21.969 -4.43 1 80.25 76 LEU B N 1
ATOM 2150 C CA . LEU B 1 76 ? -12.805 -22.531 -5.668 1 80.25 76 LEU B CA 1
ATOM 2151 C C . LEU B 1 76 ? -11.727 -23.578 -5.371 1 80.25 76 LEU B C 1
ATOM 2153 O O . LEU B 1 76 ? -11.008 -23.453 -4.375 1 80.25 76 LEU B O 1
ATOM 2157 N N . GLU B 1 77 ? -11.531 -24.516 -6.242 1 76.44 77 GLU B N 1
ATOM 2158 C CA . GLU B 1 77 ? -10.492 -25.531 -6.125 1 76.44 77 GLU B CA 1
ATOM 2159 C C . GLU B 1 77 ? -9.102 -24.938 -6.332 1 76.44 77 GLU B C 1
ATOM 2161 O O . GLU B 1 77 ? -8.906 -24.109 -7.23 1 76.44 77 GLU B O 1
ATOM 2166 N N . PRO B 1 78 ? -8.25 -25.344 -5.477 1 77.06 78 PRO B N 1
ATOM 2167 C CA . PRO B 1 78 ? -6.883 -24.844 -5.668 1 77.06 78 PRO B CA 1
ATOM 2168 C C . PRO B 1 78 ? -6.238 -25.375 -6.949 1 77.06 78 PRO B C 1
ATOM 2170 O O . PRO B 1 78 ? -6.527 -26.5 -7.375 1 77.06 78 PRO B O 1
ATOM 2173 N N . PRO B 1 79 ? -5.445 -24.516 -7.559 1 72.88 79 PRO B N 1
ATOM 2174 C CA . PRO B 1 79 ? -4.773 -24.938 -8.789 1 72.88 79 PRO B CA 1
ATOM 2175 C C . PRO B 1 79 ? -3.803 -26.094 -8.562 1 72.88 79 PRO B C 1
ATOM 2177 O O . PRO B 1 79 ? -3.566 -26.891 -9.477 1 72.88 79 PRO B O 1
ATOM 2180 N N . SER B 1 80 ? -3.125 -26.109 -7.445 1 65.31 80 SER B N 1
ATOM 2181 C CA . SER B 1 80 ? -2.16 -27.172 -7.18 1 65.31 80 SER B CA 1
ATOM 2182 C C . SER B 1 80 ? -2.842 -28.531 -7.117 1 65.31 80 SER B C 1
ATOM 2184 O O . SER B 1 80 ? -2.18 -29.578 -7.215 1 65.31 80 SER B O 1
ATOM 2186 N N . GLY B 1 81 ? -4.07 -28.453 -7.262 1 61.44 81 GLY B N 1
ATOM 2187 C CA . GLY B 1 81 ? -4.766 -29.719 -7.031 1 61.44 81 GLY B CA 1
ATOM 2188 C C . GLY B 1 81 ? -4.664 -30.203 -5.598 1 61.44 81 GLY B C 1
ATOM 2189 O O . GLY B 1 81 ? -5.215 -31.25 -5.246 1 61.44 81 GLY B O 1
ATOM 2190 N N . LEU B 1 82 ? -3.775 -29.531 -4.891 1 54.47 82 LEU B N 1
ATOM 2191 C CA . LEU B 1 82 ? -3.609 -29.938 -3.5 1 54.47 82 LEU B CA 1
ATOM 2192 C C . LEU B 1 82 ? -4.758 -29.422 -2.643 1 54.47 82 LEU B C 1
ATOM 2194 O O . LEU B 1 82 ? -4.738 -28.266 -2.203 1 54.47 82 LEU B O 1
ATOM 2198 N N . GLN B 1 83 ? -5.965 -29.938 -2.797 1 54.38 83 GLN B N 1
ATOM 2199 C CA . GLN B 1 83 ? -7.133 -29.547 -2.018 1 54.38 83 GLN B CA 1
ATOM 2200 C C . GLN B 1 83 ? -6.789 -29.422 -0.535 1 54.38 83 GLN B C 1
ATOM 2202 O O . GLN B 1 83 ? -7.316 -28.562 0.16 1 54.38 83 GLN B O 1
ATOM 2207 N N . ASN B 1 84 ? -6.043 -30.578 -0.048 1 52.72 84 ASN B N 1
ATOM 2208 C CA . ASN B 1 84 ? -5.961 -30.812 1.39 1 52.72 84 ASN B CA 1
ATOM 2209 C C . ASN B 1 84 ? -4.738 -30.125 1.998 1 52.72 84 ASN B C 1
ATOM 2211 O O . ASN B 1 84 ? -4.289 -30.5 3.084 1 52.72 84 ASN B O 1
ATOM 2215 N N . GLY B 1 85 ? -4.137 -29.125 1.276 1 61 85 GLY B N 1
ATOM 2216 C CA . GLY B 1 85 ? -2.84 -28.719 1.796 1 61 85 GLY B CA 1
ATOM 2217 C C . GLY B 1 85 ? -2.938 -27.656 2.873 1 61 85 GLY B C 1
ATOM 2218 O O . GLY B 1 85 ? -1.95 -26.984 3.184 1 61 85 GLY B O 1
ATOM 2219 N N . GLY B 1 86 ? -4.25 -27.516 3.557 1 77.5 86 GLY B N 1
ATOM 2220 C CA . GLY B 1 86 ? -4.398 -26.656 4.719 1 77.5 86 GLY B CA 1
ATOM 2221 C C . GLY B 1 86 ? -4.617 -25.203 4.359 1 77.5 86 GLY B C 1
ATOM 2222 O O . GLY B 1 86 ? -4.715 -24.344 5.242 1 77.5 86 GLY B O 1
ATOM 2223 N N . ALA B 1 87 ? -4.781 -24.953 3.068 1 86.12 87 ALA B N 1
ATOM 2224 C CA . ALA B 1 87 ? -4.941 -23.578 2.621 1 86.12 87 ALA B CA 1
ATOM 2225 C C . ALA B 1 87 ? -6.23 -22.969 3.172 1 86.12 87 ALA B C 1
ATOM 2227 O O . ALA B 1 87 ? -6.246 -21.812 3.617 1 86.12 87 ALA B O 1
ATOM 2228 N N . PRO B 1 88 ? -7.301 -23.75 3.33 1 87.06 88 PRO B N 1
ATOM 2229 C CA . PRO B 1 88 ? -8.547 -23.156 3.816 1 87.06 88 PRO B CA 1
ATOM 2230 C C . PRO B 1 88 ? -8.43 -22.625 5.246 1 87.06 88 PRO B C 1
ATOM 2232 O O . PRO B 1 88 ? -9 -21.578 5.57 1 87.06 88 PRO B O 1
ATOM 2235 N N . ARG B 1 89 ? -7.723 -23.328 6.102 1 89.56 89 ARG B N 1
ATOM 2236 C CA . ARG B 1 89 ? -7.555 -22.844 7.473 1 89.56 89 ARG B CA 1
ATOM 2237 C C . ARG B 1 89 ? -6.887 -21.469 7.492 1 89.56 89 ARG B C 1
ATOM 2239 O O . ARG B 1 89 ? -7.254 -20.609 8.289 1 89.56 89 ARG B O 1
ATOM 2246 N N . TRP B 1 90 ? -5.945 -21.297 6.676 1 92.06 90 TRP B N 1
ATOM 2247 C CA . TRP B 1 90 ? -5.238 -20.031 6.602 1 92.06 90 TRP B CA 1
ATOM 2248 C C . TRP B 1 90 ? -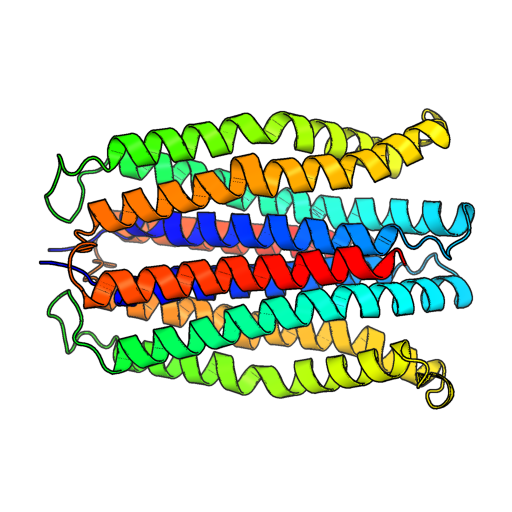6.121 -18.938 5.996 1 92.06 90 TRP B C 1
ATOM 2250 O O . TRP B 1 90 ? -6.062 -17.781 6.402 1 92.06 90 TRP B O 1
ATOM 2260 N N . LEU B 1 91 ? -6.918 -19.328 5.047 1 92.69 91 LEU B N 1
ATOM 2261 C CA . LEU B 1 91 ? -7.844 -18.359 4.453 1 92.69 91 LEU B CA 1
ATOM 2262 C C . LEU B 1 91 ? -8.891 -17.922 5.469 1 92.69 91 LEU B C 1
ATOM 2264 O O . LEU B 1 91 ? -9.195 -16.734 5.562 1 92.69 91 LEU B O 1
ATOM 2268 N N . TRP B 1 92 ? -9.352 -18.828 6.246 1 91.12 92 TRP B N 1
ATOM 2269 C CA . TRP B 1 92 ? -10.32 -18.484 7.285 1 91.12 92 TRP B CA 1
ATOM 2270 C C . TRP B 1 92 ? -9.688 -17.578 8.336 1 91.12 92 TRP B C 1
ATOM 2272 O O . TRP B 1 92 ? -10.297 -16.594 8.766 1 91.12 92 TRP B O 1
ATOM 2282 N N . ALA B 1 93 ? -8.547 -17.906 8.758 1 92.5 93 ALA B N 1
ATOM 2283 C CA . ALA B 1 93 ? -7.836 -17.078 9.727 1 92.5 93 ALA B CA 1
ATOM 2284 C C . ALA B 1 93 ? -7.637 -15.664 9.188 1 92.5 93 ALA B C 1
ATOM 2286 O O . ALA B 1 93 ? -7.844 -14.68 9.906 1 92.5 93 ALA B O 1
ATOM 2287 N N . ALA B 1 94 ? -7.234 -15.594 7.918 1 93.56 94 ALA B N 1
ATOM 2288 C CA . ALA B 1 94 ? -7.039 -14.289 7.281 1 93.56 94 ALA B CA 1
ATOM 2289 C C . ALA B 1 94 ? -8.344 -13.5 7.242 1 93.56 94 ALA B C 1
ATOM 2291 O O . ALA B 1 94 ? -8.367 -12.312 7.582 1 93.56 94 ALA B O 1
ATOM 2292 N N . ALA B 1 95 ? -9.422 -14.117 6.859 1 90.44 95 ALA B N 1
ATOM 2293 C CA . ALA B 1 95 ? -10.727 -13.469 6.758 1 90.44 95 ALA B CA 1
ATOM 2294 C C . ALA B 1 95 ? -11.211 -12.984 8.125 1 90.44 95 ALA B C 1
ATOM 2296 O O . ALA B 1 95 ? -11.719 -11.875 8.25 1 90.44 95 ALA B O 1
ATOM 2297 N N . LEU B 1 96 ? -11.047 -13.805 9.094 1 89.19 96 LEU B N 1
ATOM 2298 C CA . LEU B 1 96 ? -11.492 -13.461 10.445 1 89.19 96 LEU B CA 1
ATOM 2299 C C . LEU B 1 96 ? -10.719 -12.273 10.992 1 89.19 96 LEU B C 1
ATOM 2301 O O . LEU B 1 96 ? -11.312 -11.328 11.516 1 89.19 96 LEU B O 1
ATOM 2305 N N . LEU B 1 97 ? -9.453 -12.328 10.836 1 88.56 97 LEU B N 1
ATOM 2306 C CA . LEU B 1 97 ? -8.633 -11.234 11.344 1 88.56 97 LEU B CA 1
ATOM 2307 C C . LEU B 1 97 ? -8.938 -9.945 10.594 1 88.56 97 LEU B C 1
ATOM 2309 O O . LEU B 1 97 ? -9.062 -8.883 11.211 1 88.56 97 LEU B O 1
ATOM 2313 N N . CYS B 1 98 ? -9.047 -10.039 9.328 1 82.75 98 CYS B N 1
ATOM 2314 C CA . CYS B 1 98 ? -9.312 -8.852 8.531 1 82.75 98 CYS B CA 1
ATOM 2315 C C . CYS B 1 98 ? -10.68 -8.258 8.867 1 82.75 98 CYS B C 1
ATOM 2317 O O . CYS B 1 98 ? -10.852 -7.043 8.852 1 82.75 98 CYS B O 1
ATOM 2319 N N . SER B 1 99 ? -11.625 -9.008 9.188 1 79.56 99 SER B N 1
ATOM 2320 C CA . SER B 1 99 ? -12.984 -8.539 9.445 1 79.56 99 SER B CA 1
ATOM 2321 C C . SER B 1 99 ? -13.141 -8.078 10.891 1 79.56 99 SER B C 1
ATOM 2323 O O . SER B 1 99 ? -13.836 -7.094 11.164 1 79.56 99 SER B O 1
ATOM 2325 N N . MET B 1 100 ? -12.531 -8.648 11.836 1 76.5 100 MET B N 1
ATOM 2326 C CA . MET B 1 100 ? -12.719 -8.344 13.258 1 76.5 100 MET B CA 1
ATOM 2327 C C . MET B 1 100 ? -11.93 -7.102 13.656 1 76.5 100 MET B C 1
ATOM 2329 O O . MET B 1 100 ? -12.273 -6.43 14.625 1 76.5 100 MET B O 1
ATOM 2333 N N . GLY B 1 101 ? -10.969 -6.738 12.945 1 68.81 101 GLY B N 1
ATOM 2334 C CA . GLY B 1 101 ? -10.133 -5.605 13.312 1 68.81 101 GLY B CA 1
ATOM 2335 C C . GLY B 1 101 ? -10.688 -4.273 12.852 1 68.81 101 GLY B C 1
ATOM 2336 O O . GLY B 1 101 ? -10.195 -3.217 13.25 1 68.81 101 GLY B O 1
ATOM 2337 N N . HIS B 1 102 ? -11.789 -4.285 12.18 1 70.56 102 HIS B N 1
ATOM 2338 C CA . HIS B 1 102 ? -12.195 -3.061 11.492 1 70.56 102 HIS B CA 1
ATOM 2339 C C . HIS B 1 102 ? -13.18 -2.26 12.328 1 70.56 102 HIS B C 1
ATOM 2341 O O . HIS B 1 102 ? -13.305 -1.045 12.164 1 70.56 102 HIS B O 1
ATOM 2347 N N . PRO B 1 103 ? -13.797 -2.779 13.305 1 67.62 103 PRO B N 1
ATOM 2348 C CA . PRO B 1 103 ? -14.789 -1.963 14.008 1 67.62 103 PRO B CA 1
ATOM 2349 C C . PRO B 1 103 ? -14.156 -0.792 14.766 1 67.62 103 PRO B C 1
ATOM 2351 O O . PRO B 1 103 ? -14.672 0.33 14.703 1 67.62 103 PRO B O 1
ATOM 2354 N N . ARG B 1 104 ? -13.164 -0.927 15.477 1 72.12 104 ARG B N 1
ATOM 2355 C CA . ARG B 1 104 ? -12.586 0.142 16.281 1 72.12 104 ARG B CA 1
ATOM 2356 C C . ARG B 1 104 ? -12.039 1.261 15.398 1 72.12 104 ARG B C 1
ATOM 2358 O O . ARG B 1 104 ? -12.359 2.434 15.602 1 72.12 104 ARG B O 1
ATOM 2365 N N . PRO B 1 105 ? -11.172 0.92 14.383 1 73.44 105 PRO B N 1
ATOM 2366 C CA . PRO B 1 105 ? -10.742 1.99 13.477 1 73.44 105 PRO B CA 1
ATOM 2367 C C . PRO B 1 105 ? -11.914 2.713 12.82 1 73.44 105 PRO B C 1
ATOM 2369 O O . PRO B 1 105 ? -11.867 3.932 12.625 1 73.44 105 PRO B O 1
ATOM 2372 N N . ARG B 1 106 ? -12.945 2.018 12.617 1 72.81 106 ARG B N 1
ATOM 2373 C CA . ARG B 1 106 ? -14.109 2.637 11.992 1 72.81 106 ARG B CA 1
ATOM 2374 C C . ARG B 1 106 ? -14.789 3.613 12.945 1 72.81 106 ARG B C 1
ATOM 2376 O O . ARG B 1 106 ? -15.234 4.684 12.531 1 72.81 106 ARG B O 1
ATOM 2383 N N . GLU B 1 107 ? -14.883 3.25 14.141 1 75.25 107 GLU B N 1
ATOM 2384 C CA . GLU B 1 107 ? -15.492 4.113 15.148 1 75.25 107 GLU B CA 1
ATOM 2385 C C . GLU B 1 107 ? -14.719 5.422 15.289 1 75.25 107 GLU B C 1
ATOM 2387 O O . GLU B 1 107 ? -15.312 6.504 15.305 1 75.25 107 GLU B O 1
ATOM 2392 N N . VAL B 1 108 ? -13.438 5.289 15.391 1 74.88 108 VAL B N 1
ATOM 2393 C CA . VAL B 1 108 ? -12.594 6.465 15.555 1 74.88 108 VAL B CA 1
ATOM 2394 C C . VAL B 1 108 ? -12.648 7.328 14.297 1 74.88 108 VAL B C 1
ATOM 2396 O O . VAL B 1 108 ? -12.734 8.555 14.383 1 74.88 108 VAL B O 1
ATOM 2399 N N . THR B 1 109 ? -12.664 6.695 13.211 1 73.81 109 THR B N 1
ATOM 2400 C CA . THR B 1 109 ? -12.742 7.43 11.953 1 73.81 109 THR B CA 1
ATOM 2401 C C . THR B 1 109 ? -14.078 8.156 11.836 1 73.81 109 THR B C 1
ATOM 2403 O O . THR B 1 109 ? -14.125 9.312 11.406 1 73.81 109 THR B O 1
ATOM 2406 N N . ALA B 1 110 ? -15.055 7.508 12.234 1 73.94 110 ALA B N 1
ATOM 2407 C CA . ALA B 1 110 ? -16.375 8.133 12.203 1 73.94 110 ALA B CA 1
ATOM 2408 C C . ALA B 1 110 ? -16.422 9.352 13.117 1 73.94 110 ALA B C 1
ATOM 2410 O O . ALA B 1 110 ? -17 10.383 12.758 1 73.94 110 ALA B O 1
ATOM 2411 N N . ALA B 1 111 ? -15.883 9.219 14.258 1 75.75 111 ALA B N 1
ATOM 2412 C CA . ALA B 1 111 ? -15.82 10.336 15.195 1 75.75 111 ALA B CA 1
ATOM 2413 C C . ALA B 1 111 ? -15.047 11.508 14.602 1 75.75 111 ALA B C 1
ATOM 2415 O O . ALA B 1 111 ? -15.477 12.656 14.695 1 75.75 111 ALA B O 1
ATOM 2416 N N . LEU B 1 112 ? -13.984 11.141 14.008 1 74.25 112 LEU B N 1
ATOM 2417 C CA . LEU B 1 112 ? -13.148 12.18 13.414 1 74.25 112 LEU B CA 1
ATOM 2418 C C . LEU B 1 112 ? -13.867 12.867 12.258 1 74.25 112 LEU B C 1
ATOM 2420 O O . LEU B 1 112 ? -13.758 14.086 12.094 1 74.25 112 LEU B O 1
ATOM 2424 N N . MET B 1 113 ? -14.57 12.141 11.562 1 73.31 113 MET B N 1
ATOM 2425 C CA . MET B 1 113 ? -15.328 12.711 10.453 1 73.31 113 MET B CA 1
ATOM 2426 C C . MET B 1 113 ? -16.422 13.633 10.961 1 73.31 113 MET B C 1
ATOM 2428 O O . MET B 1 113 ? -16.703 14.672 10.359 1 73.31 113 MET B O 1
ATOM 2432 N N . ARG B 1 114 ? -17 13.281 11.992 1 74.75 114 ARG B N 1
ATOM 2433 C CA . ARG B 1 114 ? -18.016 14.133 12.594 1 74.75 114 ARG B CA 1
ATOM 2434 C C . ARG B 1 114 ? -17.406 15.453 13.078 1 74.75 114 ARG B C 1
ATOM 2436 O O . ARG B 1 114 ? -18 16.516 12.914 1 74.75 114 ARG B O 1
ATOM 2443 N N . ILE B 1 115 ? -16.328 15.312 13.586 1 71.69 115 ILE B N 1
ATOM 2444 C CA . ILE B 1 115 ? -15.633 16.5 14.07 1 71.69 115 ILE B CA 1
ATOM 2445 C C . ILE B 1 115 ? -15.281 17.406 12.898 1 71.69 115 ILE B C 1
ATOM 2447 O O . ILE B 1 115 ? -15.484 18.625 12.961 1 71.69 115 ILE B O 1
ATOM 2451 N N . SER B 1 116 ? -14.797 16.859 11.875 1 69.38 116 SER B N 1
ATOM 2452 C CA . SER B 1 116 ? -14.367 17.625 10.711 1 69.38 116 SER B CA 1
ATOM 2453 C C . SER B 1 116 ? -15.539 18.328 10.047 1 69.38 116 SER B C 1
ATOM 2455 O O . SER B 1 116 ? -15.383 19.406 9.477 1 69.38 116 SER B O 1
ATOM 2457 N N . ARG B 1 117 ? -16.656 17.766 10.047 1 68.25 117 ARG B N 1
ATOM 2458 C CA . ARG B 1 117 ? -17.828 18.312 9.375 1 68.25 117 ARG B CA 1
ATOM 2459 C C . ARG B 1 117 ? -18.562 19.312 10.273 1 68.25 117 ARG B C 1
ATOM 2461 O O . ARG B 1 117 ? -19.672 19.734 9.969 1 68.25 117 ARG B O 1
ATOM 2468 N N . GLY B 1 118 ? -17.797 19.828 11.164 1 62.62 118 GLY B N 1
ATOM 2469 C CA . GLY B 1 118 ? -18.359 20.859 12.016 1 62.62 118 GLY B CA 1
ATOM 2470 C C . GLY B 1 118 ? -19.094 20.312 13.227 1 62.62 118 GLY B C 1
ATOM 2471 O O . GLY B 1 118 ? -19.828 21.047 13.906 1 62.62 118 GLY B O 1
ATOM 2472 N N . GLY B 1 119 ? -19.062 19.062 13.289 1 55.41 119 GLY B N 1
ATOM 2473 C CA . GLY B 1 119 ? -19.688 18.562 14.5 1 55.41 119 GLY B CA 1
ATOM 2474 C C . GLY B 1 119 ? -18.875 18.828 15.75 1 55.41 119 GLY B C 1
ATOM 2475 O O . GLY B 1 119 ? -19.094 18.219 16.797 1 55.41 119 GLY B O 1
ATOM 2476 N N . ASP B 1 120 ? -17.703 19.438 15.531 1 56.22 120 ASP B N 1
ATOM 2477 C CA . ASP B 1 120 ? -16.734 19.812 16.547 1 56.22 120 ASP B CA 1
ATOM 2478 C C . ASP B 1 120 ? -17.375 20.641 17.656 1 56.22 120 ASP B C 1
ATOM 2480 O O . ASP B 1 120 ? -16.984 20.547 18.828 1 56.22 120 ASP B O 1
ATOM 2484 N N . GLN B 1 121 ? -18.328 21.406 17.188 1 57.56 121 GLN B N 1
ATOM 2485 C CA . GLN B 1 121 ? -18.938 22.234 18.203 1 57.56 121 GLN B CA 1
ATOM 2486 C C . GLN B 1 121 ? -19.453 21.406 19.375 1 57.56 121 GLN B C 1
ATOM 2488 O O . GLN B 1 121 ? -19.609 21.891 20.484 1 57.56 121 GLN B O 1
ATOM 2493 N N . SER B 1 122 ? -19.547 20.172 19.062 1 58.75 122 SER B N 1
ATOM 2494 C CA . SER B 1 122 ? -20.078 19.344 20.125 1 58.75 122 SER B CA 1
ATOM 2495 C C . SER B 1 122 ? -18.953 18.672 20.906 1 58.75 122 SER B C 1
ATOM 2497 O O . SER B 1 122 ? -19.188 18.125 22 1 58.75 122 SER B O 1
ATOM 2499 N N . TYR B 1 123 ? -17.719 18.781 20.234 1 64.12 123 TYR B N 1
ATOM 2500 C 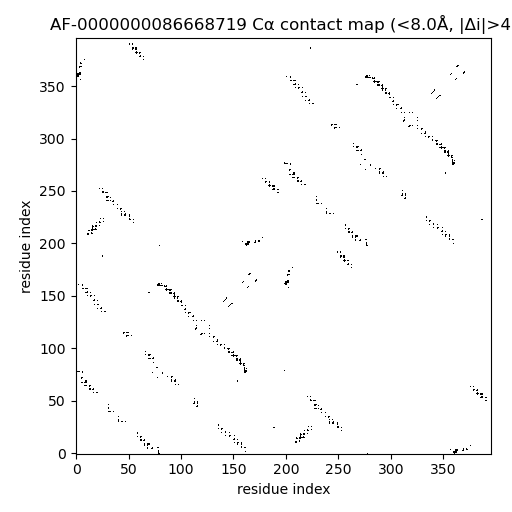CA . TYR B 1 123 ? -16.656 18.078 20.953 1 64.12 123 TYR B CA 1
ATOM 2501 C C . TYR B 1 123 ? -15.711 19.062 21.641 1 64.12 123 TYR B C 1
ATOM 2503 O O . TYR B 1 123 ? -15.344 20.094 21.047 1 64.12 123 TYR B O 1
ATOM 2511 N N . SER B 1 124 ? -15.555 18.859 22.859 1 67.69 124 SER B N 1
ATOM 2512 C CA . SER B 1 124 ? -14.555 19.625 23.594 1 67.69 124 SER B CA 1
ATOM 2513 C C . SER B 1 124 ? -13.156 19.406 23.016 1 67.69 124 SER B C 1
ATOM 2515 O O . SER B 1 124 ? -12.922 18.422 22.312 1 67.69 124 SER B O 1
ATOM 2517 N N . ALA B 1 125 ? -12.297 20.344 23.125 1 67 125 ALA B N 1
ATOM 2518 C CA . ALA B 1 125 ? -10.906 20.25 22.703 1 67 125 ALA B CA 1
ATOM 2519 C C . ALA B 1 125 ? -10.258 18.984 23.234 1 67 125 ALA B C 1
ATOM 2521 O O . ALA B 1 125 ? -9.477 18.328 22.531 1 67 125 ALA B O 1
ATOM 2522 N N . GLU B 1 126 ? -10.664 18.688 24.422 1 71.38 126 GLU B N 1
ATOM 2523 C CA . GLU B 1 126 ? -10.117 17.5 25.047 1 71.38 126 GLU B CA 1
ATOM 2524 C C . GLU B 1 126 ? -10.547 16.234 24.312 1 71.38 126 GLU B C 1
ATOM 2526 O O . GLU B 1 126 ? -9.75 15.312 24.125 1 71.38 126 GLU B O 1
ATOM 2531 N N . LYS B 1 127 ? -11.789 16.25 23.891 1 70.62 127 LYS B N 1
ATOM 2532 C CA . LYS B 1 127 ? -12.32 15.094 23.188 1 70.62 127 LYS B CA 1
ATOM 2533 C C . LYS B 1 127 ? -11.688 14.953 21.812 1 70.62 127 LYS B C 1
ATOM 2535 O O . LYS B 1 127 ? -11.406 13.836 21.359 1 70.62 127 LYS B O 1
ATOM 2540 N N . VAL B 1 128 ? -11.453 16.016 21.234 1 67.31 128 VAL B N 1
ATOM 2541 C CA . VAL B 1 128 ? -10.805 15.992 19.922 1 67.31 128 VAL B CA 1
ATOM 2542 C C . VAL B 1 128 ? -9.391 15.43 20.047 1 67.31 128 VAL B C 1
ATOM 2544 O O . VAL B 1 128 ? -8.977 14.594 19.25 1 67.31 128 VAL B O 1
ATOM 2547 N N . GLU B 1 129 ? -8.789 15.906 21.094 1 69.19 129 GLU B N 1
ATOM 2548 C CA . GLU B 1 129 ? -7.441 15.406 21.344 1 69.19 129 GLU B CA 1
ATOM 2549 C C . GLU B 1 129 ? -7.457 13.914 21.641 1 69.19 129 GLU B C 1
ATOM 2551 O O . GLU B 1 129 ? -6.562 13.172 21.219 1 69.19 129 GLU B O 1
ATOM 2556 N N . TYR B 1 130 ? -8.453 13.586 22.344 1 72.31 130 TYR B N 1
ATOM 2557 C CA . TYR B 1 130 ? -8.633 12.172 22.656 1 72.31 130 TYR B CA 1
ATOM 2558 C C . TYR B 1 130 ? -8.758 11.344 21.375 1 72.31 130 TYR B C 1
ATOM 2560 O O . TYR B 1 130 ? -8.125 10.297 21.25 1 72.31 130 TYR B O 1
ATOM 2568 N N . PHE B 1 131 ? -9.484 11.82 20.453 1 70.38 131 PHE B N 1
ATOM 2569 C CA . PHE B 1 131 ? -9.688 11.078 19.203 1 70.38 131 PHE B CA 1
ATOM 2570 C C . PHE B 1 131 ? -8.422 11.086 18.359 1 70.38 131 PHE B C 1
ATOM 2572 O O . PHE B 1 131 ? -8.086 10.078 17.734 1 70.38 131 PHE B O 1
ATOM 2579 N N . LEU B 1 132 ? -7.703 12.141 18.438 1 68.5 132 LEU B N 1
ATOM 2580 C CA . LEU B 1 132 ? -6.469 12.227 17.656 1 68.5 132 LEU B CA 1
ATOM 2581 C C . LEU B 1 132 ? -5.43 11.234 18.172 1 68.5 132 LEU B C 1
ATOM 2583 O O . LEU B 1 132 ? -4.805 10.523 17.391 1 68.5 132 LEU B O 1
ATOM 2587 N N . ARG B 1 133 ? -5.273 11.227 19.422 1 68.75 133 ARG B N 1
ATOM 2588 C CA . ARG B 1 133 ? -4.344 10.289 20.047 1 68.75 133 ARG B CA 1
ATOM 2589 C C . ARG B 1 133 ? -4.848 8.859 19.922 1 68.75 133 ARG B C 1
ATOM 2591 O O . ARG B 1 133 ? -4.062 7.934 19.688 1 68.75 133 ARG B O 1
ATOM 2598 N N . GLY B 1 134 ? -6.062 8.766 20.062 1 71.56 134 GLY B N 1
ATOM 2599 C CA . GLY B 1 134 ? -6.688 7.457 19.953 1 71.56 134 GLY B CA 1
ATOM 2600 C C . GLY B 1 134 ? -6.555 6.852 18.578 1 71.56 134 GLY B C 1
ATOM 2601 O O . GLY B 1 134 ? -6.316 5.648 18.438 1 71.56 134 GLY B O 1
ATOM 2602 N N . TYR B 1 135 ? -6.555 7.664 17.594 1 75.19 135 TYR B N 1
ATOM 2603 C CA . TYR B 1 135 ? -6.492 7.164 16.219 1 75.19 135 TYR B CA 1
ATOM 2604 C C . TYR B 1 135 ? -5.148 6.496 15.945 1 75.19 135 TYR B C 1
ATOM 2606 O O . TYR B 1 135 ? -5.098 5.422 15.344 1 75.19 135 TYR B O 1
ATOM 2614 N N . ARG B 1 136 ? -4.133 7.16 16.391 1 75.88 136 ARG B N 1
ATOM 2615 C CA . ARG B 1 136 ? -2.809 6.586 16.172 1 75.88 136 ARG B CA 1
ATOM 2616 C C . ARG B 1 136 ? -2.686 5.219 16.844 1 75.88 136 ARG B C 1
ATOM 2618 O O . ARG B 1 136 ? -2.18 4.27 16.234 1 75.88 136 ARG B O 1
ATOM 2625 N N . ARG B 1 137 ? -3.1 5.184 18.016 1 77.25 137 ARG B N 1
ATOM 2626 C CA . ARG B 1 137 ? -3.031 3.93 18.766 1 77.25 137 ARG B CA 1
ATOM 2627 C C . ARG B 1 137 ? -3.855 2.842 18.078 1 77.25 137 ARG B C 1
ATOM 2629 O O . ARG B 1 137 ? -3.367 1.731 17.859 1 77.25 137 ARG B O 1
ATOM 2636 N N . VAL B 1 138 ? -5.008 3.197 17.75 1 78.88 138 VAL B N 1
ATOM 2637 C CA . VAL B 1 138 ? -5.922 2.238 17.141 1 78.88 138 VAL B CA 1
ATOM 2638 C C . VAL B 1 138 ? -5.359 1.771 15.789 1 78.88 138 VAL B C 1
ATOM 2640 O O . VAL B 1 138 ? -5.449 0.59 15.453 1 78.88 138 VAL B O 1
ATOM 2643 N N . ASN B 1 139 ? -4.801 2.637 15.062 1 81 139 ASN B N 1
ATOM 2644 C CA . ASN B 1 139 ? -4.23 2.287 13.766 1 81 139 ASN B CA 1
ATOM 2645 C C . ASN B 1 139 ? -3.035 1.348 13.914 1 81 139 ASN B C 1
ATOM 2647 O O . ASN B 1 139 ? -2.896 0.387 13.156 1 81 139 ASN B O 1
ATOM 2651 N N . LEU B 1 140 ? -2.225 1.597 14.898 1 79.94 140 LEU B N 1
ATOM 2652 C CA . LEU B 1 140 ? -1.06 0.748 15.125 1 79.94 140 LEU B CA 1
ATOM 2653 C C . LEU B 1 140 ? -1.482 -0.64 15.594 1 79.94 140 LEU B C 1
ATOM 2655 O O . LEU B 1 140 ? -0.933 -1.646 15.141 1 79.94 140 LEU B O 1
ATOM 2659 N N . GLU B 1 141 ? -2.41 -0.591 16.484 1 81 141 GLU B N 1
ATOM 2660 C CA . GLU B 1 141 ? -2.945 -1.867 16.938 1 81 141 GLU B CA 1
ATOM 2661 C C . GLU B 1 141 ? -3.555 -2.66 15.789 1 81 141 GLU B C 1
ATOM 2663 O O . GLU B 1 141 ? -3.312 -3.861 15.656 1 81 141 GLU B O 1
ATOM 2668 N N . HIS B 1 142 ? -4.223 -2.045 14.977 1 85.06 142 HIS B N 1
ATOM 2669 C CA . HIS B 1 142 ? -4.863 -2.686 13.828 1 85.06 142 HIS B CA 1
ATOM 2670 C C . HIS B 1 142 ? -3.824 -3.203 12.844 1 85.06 142 HIS B C 1
ATOM 2672 O O . HIS B 1 142 ? -3.957 -4.312 12.32 1 85.06 142 HIS B O 1
ATOM 2678 N N . LEU B 1 143 ? -2.867 -2.434 12.625 1 86.25 143 LEU B N 1
ATOM 2679 C CA . LEU B 1 143 ? -1.814 -2.803 11.688 1 86.25 143 LEU B CA 1
ATOM 2680 C C . LEU B 1 143 ? -1.093 -4.066 12.148 1 86.25 143 LEU B C 1
ATOM 2682 O O . LEU B 1 143 ? -0.937 -5.016 11.383 1 86.25 143 LEU B O 1
ATOM 2686 N N . PHE B 1 144 ? -0.79 -4.18 13.445 1 84.69 144 PHE B N 1
ATOM 2687 C CA . PHE B 1 144 ? 0.086 -5.238 13.938 1 84.69 144 PHE B CA 1
ATOM 2688 C C . PHE B 1 144 ? -0.725 -6.453 14.375 1 84.69 144 PHE B C 1
ATOM 2690 O O . PHE B 1 144 ? -0.255 -7.586 14.281 1 84.69 144 PHE B O 1
ATOM 2697 N N . LEU B 1 145 ? -1.907 -6.168 14.75 1 83.94 145 LEU B N 1
ATOM 2698 C CA . LEU B 1 145 ? -2.674 -7.273 15.312 1 83.94 145 LEU B CA 1
ATOM 2699 C C . LEU B 1 145 ? -3.662 -7.828 14.289 1 83.94 145 LEU B C 1
ATOM 2701 O O . LEU B 1 145 ? -4.129 -8.961 14.43 1 83.94 145 LEU B O 1
ATOM 2705 N N . THR B 1 146 ? -3.994 -7.02 13.273 1 87 146 THR B N 1
ATOM 2706 C CA . THR B 1 146 ? -5.027 -7.449 12.344 1 87 146 THR B CA 1
ATOM 2707 C C . THR B 1 146 ? -4.48 -7.5 10.914 1 87 146 THR B C 1
ATOM 2709 O O . THR B 1 146 ? -4.395 -8.578 10.32 1 87 146 THR B O 1
ATOM 2712 N N . ASP B 1 147 ? -4 -6.402 10.422 1 88.94 147 ASP B N 1
ATOM 2713 C CA . ASP B 1 147 ? -3.592 -6.332 9.023 1 88.94 147 ASP B CA 1
ATOM 2714 C C . ASP B 1 147 ? -2.367 -7.203 8.766 1 88.94 147 ASP B C 1
ATOM 2716 O O . ASP B 1 147 ? -2.324 -7.945 7.777 1 88.94 147 ASP B O 1
ATOM 2720 N N . GLY B 1 148 ? -1.354 -7.09 9.656 1 89.88 148 GLY B N 1
ATOM 2721 C CA . GLY B 1 148 ? -0.14 -7.875 9.492 1 89.88 148 GLY B CA 1
ATOM 2722 C C . GLY B 1 148 ? -0.392 -9.375 9.508 1 89.88 148 GLY B C 1
ATOM 2723 O O . GLY B 1 148 ? -0.1 -10.062 8.531 1 89.88 148 GLY B O 1
ATOM 2724 N N . PRO B 1 149 ? -0.954 -9.812 10.555 1 90.06 149 PRO B N 1
ATOM 2725 C CA . PRO B 1 149 ? -1.246 -11.25 10.633 1 90.06 149 PRO B CA 1
ATOM 2726 C C . PRO B 1 149 ? -2.16 -11.727 9.508 1 90.06 149 PRO B C 1
ATOM 2728 O O . PRO B 1 149 ? -1.94 -12.797 8.938 1 90.06 149 PRO B O 1
ATOM 2731 N N . SER B 1 150 ? -3.182 -10.984 9.188 1 92.31 150 SER B N 1
ATOM 2732 C CA . SER B 1 150 ? -4.062 -11.359 8.086 1 92.31 150 SER B CA 1
ATOM 2733 C C . SER B 1 150 ? -3.285 -11.492 6.781 1 92.31 150 SER B C 1
ATOM 2735 O O . SER B 1 150 ? -3.531 -12.414 6.004 1 92.31 150 SER B O 1
ATOM 2737 N N . TRP B 1 151 ? -2.445 -10.594 6.535 1 94.06 151 TRP B N 1
ATOM 2738 C CA . TRP B 1 151 ? -1.612 -10.633 5.336 1 94.06 151 TRP B CA 1
ATOM 2739 C C . TRP B 1 151 ? -0.74 -11.883 5.324 1 94.06 151 TRP B C 1
ATOM 2741 O O . TRP B 1 151 ? -0.642 -12.57 4.305 1 94.06 151 TRP B O 1
ATOM 2751 N N . ILE B 1 152 ? -0.151 -12.203 6.473 1 91.44 152 ILE B N 1
ATOM 2752 C CA . ILE B 1 152 ? 0.699 -13.391 6.582 1 91.44 152 ILE B CA 1
ATOM 2753 C C . ILE B 1 152 ? -0.117 -14.641 6.27 1 91.44 152 ILE B C 1
ATOM 2755 O O . ILE B 1 152 ? 0.329 -15.508 5.516 1 91.44 152 ILE B O 1
ATOM 2759 N N . PHE B 1 153 ? -1.253 -14.75 6.773 1 93.12 153 PHE B N 1
ATOM 2760 C CA . PHE B 1 153 ? -2.102 -15.914 6.543 1 93.12 153 PHE B CA 1
ATOM 2761 C C . PHE B 1 153 ? -2.545 -15.984 5.086 1 93.12 153 PHE B C 1
ATOM 2763 O O . PHE B 1 153 ? -2.693 -17.062 4.527 1 93.12 153 PHE B O 1
ATOM 2770 N N . THR B 1 154 ? -2.791 -14.852 4.516 1 93.31 154 THR B N 1
ATOM 2771 C CA . THR B 1 154 ? -3.145 -14.82 3.1 1 93.31 154 THR B CA 1
ATOM 2772 C C . THR B 1 154 ? -1.995 -15.344 2.242 1 93.31 154 THR B C 1
ATOM 2774 O O . THR B 1 154 ? -2.207 -16.156 1.342 1 93.31 154 THR B O 1
ATOM 2777 N N . VAL B 1 155 ? -0.854 -14.836 2.545 1 89.88 155 VAL B N 1
ATOM 2778 C CA . VAL B 1 155 ? 0.323 -15.281 1.806 1 89.88 155 VAL B CA 1
ATOM 2779 C C . VAL B 1 155 ? 0.495 -16.797 1.971 1 89.88 155 VAL B C 1
ATOM 2781 O O . VAL B 1 155 ? 0.708 -17.516 0.99 1 89.88 155 VAL B O 1
ATOM 2784 N N . ALA B 1 156 ? 0.339 -17.234 3.17 1 88.38 156 ALA B N 1
ATOM 2785 C CA . ALA B 1 156 ? 0.466 -18.656 3.436 1 88.38 156 ALA B CA 1
ATOM 2786 C C . ALA B 1 156 ? -0.57 -19.453 2.65 1 88.38 156 ALA B C 1
ATOM 2788 O O . ALA B 1 156 ? -0.239 -20.469 2.018 1 88.38 156 ALA B O 1
ATOM 2789 N N . ALA B 1 157 ? -1.725 -19 2.656 1 90.19 157 ALA B N 1
ATOM 2790 C CA . ALA B 1 157 ? -2.812 -19.734 2 1 90.19 157 ALA B CA 1
ATOM 2791 C C . ALA B 1 157 ? -2.613 -19.766 0.488 1 90.19 157 ALA B C 1
ATOM 2793 O O . ALA B 1 157 ? -2.719 -20.828 -0.133 1 90.19 157 ALA B O 1
ATOM 2794 N N . VAL B 1 158 ? -2.346 -18.625 -0.078 1 88.69 158 VAL B N 1
ATOM 2795 C CA . VAL B 1 158 ? -2.232 -18.547 -1.53 1 88.69 158 VAL B CA 1
ATOM 2796 C C . VAL B 1 158 ? -1.023 -19.344 -2.006 1 88.69 158 VAL B C 1
ATOM 2798 O O . VAL B 1 158 ? -1.096 -20.047 -3.018 1 88.69 158 VAL B O 1
ATOM 2801 N N . THR B 1 159 ? 0.027 -19.25 -1.279 1 86 159 THR B N 1
ATOM 2802 C CA . THR B 1 159 ? 1.211 -19.984 -1.698 1 86 159 THR B CA 1
ATOM 2803 C C . THR B 1 159 ? 0.982 -21.484 -1.57 1 86 159 THR B C 1
ATOM 2805 O O . THR B 1 159 ? 1.442 -22.266 -2.408 1 86 159 THR B O 1
ATOM 2808 N N . LYS B 1 160 ? 0.296 -21.875 -0.598 1 84.81 160 LYS B N 1
ATOM 2809 C CA . LYS B 1 160 ? -0.067 -23.281 -0.484 1 84.81 160 LYS B CA 1
ATOM 2810 C C . LYS B 1 160 ? -0.969 -23.719 -1.637 1 84.81 160 LYS B C 1
ATOM 2812 O O . LYS B 1 160 ? -0.781 -24.797 -2.211 1 84.81 160 LYS B O 1
ATOM 2817 N N . ASN B 1 161 ? -1.882 -22.891 -1.949 1 84.94 161 ASN B N 1
ATOM 2818 C CA . ASN B 1 161 ? -2.789 -23.188 -3.053 1 84.94 161 ASN B CA 1
ATOM 2819 C C . ASN B 1 161 ? -2.041 -23.297 -4.379 1 84.94 161 ASN B C 1
ATOM 2821 O O . ASN B 1 161 ? -2.438 -24.062 -5.262 1 84.94 161 ASN B O 1
ATOM 2825 N N . LEU B 1 162 ? -1.029 -22.531 -4.469 1 83.44 162 LEU B N 1
ATOM 2826 C CA . LEU B 1 162 ? -0.263 -22.516 -5.711 1 83.44 162 LEU B CA 1
ATOM 2827 C C . LEU B 1 162 ? 0.765 -23.641 -5.723 1 83.44 162 LEU B C 1
ATOM 2829 O O . LEU B 1 162 ? 1.426 -23.875 -6.738 1 83.44 162 LEU B O 1
ATOM 2833 N N . GLY B 1 163 ? 0.917 -24.328 -4.59 1 80.69 163 GLY B N 1
ATOM 2834 C CA . GLY B 1 163 ? 1.881 -25.422 -4.512 1 80.69 163 GLY B CA 1
ATOM 2835 C C . GLY B 1 163 ? 3.305 -24.938 -4.301 1 80.69 163 GLY B C 1
ATOM 2836 O O . GLY B 1 163 ? 4.254 -25.578 -4.762 1 80.69 163 GLY B O 1
ATOM 2837 N N . VAL B 1 164 ? 3.406 -23.734 -3.723 1 74.12 164 VAL B N 1
ATOM 2838 C CA . VAL B 1 164 ? 4.734 -23.203 -3.414 1 74.12 164 VAL B CA 1
ATOM 2839 C C . VAL B 1 164 ? 5.395 -24.078 -2.348 1 74.12 164 VAL B C 1
ATOM 2841 O O . VAL B 1 164 ? 4.773 -24.406 -1.336 1 74.12 164 VAL B O 1
ATOM 2844 N N . CYS B 1 165 ? 6.551 -24.656 -2.75 1 65.06 165 CYS B N 1
ATOM 2845 C CA . CYS B 1 165 ? 7.293 -25.5 -1.82 1 65.06 165 CYS B CA 1
ATOM 2846 C C . CYS B 1 165 ? 8.07 -24.656 -0.817 1 65.06 165 CYS B C 1
ATOM 2848 O O . CYS B 1 165 ? 9.094 -24.062 -1.159 1 65.06 165 CYS B O 1
ATOM 2850 N N . TRP B 1 166 ? 7.562 -24.516 0.299 1 59.88 166 TRP B N 1
ATOM 2851 C CA . TRP B 1 166 ? 8.234 -23.766 1.358 1 59.88 166 TRP B CA 1
ATOM 2852 C C . TRP B 1 166 ? 9.453 -24.516 1.87 1 59.88 166 TRP B C 1
ATOM 2854 O O . TRP B 1 166 ? 10.328 -23.938 2.512 1 59.88 166 TRP B O 1
ATOM 2864 N N . GLY B 1 167 ? 9.555 -25.844 1.732 1 55.53 167 GLY B N 1
ATOM 2865 C CA . GLY B 1 167 ? 10.656 -26.672 2.207 1 55.53 167 GLY B CA 1
ATOM 2866 C C . GLY B 1 167 ? 11.852 -26.656 1.276 1 55.53 167 GLY B C 1
ATOM 2867 O O . GLY B 1 167 ? 12.914 -27.188 1.619 1 55.53 167 GLY B O 1
ATOM 2868 N N . CYS B 1 168 ? 11.602 -26.172 0.19 1 55.03 168 CYS B N 1
ATOM 2869 C CA . CYS B 1 168 ? 12.75 -26.172 -0.716 1 55.03 168 CYS B CA 1
ATOM 2870 C C . CYS B 1 168 ? 13.734 -25.062 -0.362 1 55.03 168 CYS B C 1
ATOM 2872 O O . CYS B 1 168 ? 13.336 -24 0.105 1 55.03 168 CYS B O 1
ATOM 2874 N N . HIS B 1 169 ? 15.023 -25.406 -0.048 1 51.34 169 HIS B N 1
ATOM 2875 C CA . HIS B 1 169 ? 16.094 -24.531 0.423 1 51.34 169 HIS B CA 1
ATOM 2876 C C . HIS B 1 169 ? 16 -23.156 -0.219 1 51.34 169 HIS B C 1
ATOM 2878 O O . HIS B 1 169 ? 16.203 -22.141 0.449 1 51.34 169 HIS B O 1
ATOM 2884 N N . SER B 1 170 ? 15.797 -23.188 -1.396 1 49.12 170 SER B N 1
ATOM 2885 C CA . SER B 1 170 ? 15.766 -21.922 -2.141 1 49.12 170 SER B CA 1
ATOM 2886 C C . SER B 1 170 ? 14.578 -21.062 -1.714 1 49.12 170 SER B C 1
ATOM 2888 O O . SER B 1 170 ? 14.688 -19.828 -1.681 1 49.12 170 SER B O 1
ATOM 2890 N N . GLN B 1 171 ? 13.539 -21.594 -1.252 1 51.41 171 GLN B N 1
ATOM 2891 C CA . GLN B 1 171 ? 12.305 -20.906 -0.895 1 51.41 171 GLN B CA 1
ATOM 2892 C C . GLN B 1 171 ? 12.422 -20.25 0.479 1 51.41 171 GLN B C 1
ATOM 2894 O O . GLN B 1 171 ? 11.953 -19.125 0.681 1 51.41 171 GLN B O 1
ATOM 2899 N N . LYS B 1 172 ? 13.07 -20.984 1.357 1 52.31 172 LYS B N 1
ATOM 2900 C CA . LYS B 1 172 ? 13.281 -20.453 2.697 1 52.31 172 LYS B CA 1
ATOM 2901 C C . LYS B 1 172 ? 14.07 -19.141 2.643 1 52.31 172 LYS B C 1
ATOM 2903 O O . LYS B 1 172 ? 13.758 -18.188 3.367 1 52.31 172 LYS B O 1
ATOM 2908 N N . ALA B 1 173 ? 14.914 -19.141 1.759 1 51.12 173 ALA B N 1
ATOM 2909 C CA . ALA B 1 173 ? 15.734 -17.938 1.634 1 51.12 173 ALA B CA 1
ATOM 2910 C C . ALA B 1 173 ? 14.914 -16.766 1.086 1 51.12 173 ALA B C 1
ATOM 2912 O O . ALA B 1 173 ? 15.039 -15.641 1.562 1 51.12 173 ALA B O 1
ATOM 2913 N N . SER B 1 174 ? 14.062 -17.094 0.228 1 50.66 174 SER B N 1
ATOM 2914 C CA . SER B 1 174 ? 13.273 -16.031 -0.401 1 50.66 174 SER B CA 1
ATOM 2915 C C . SER B 1 174 ? 12.258 -15.453 0.573 1 50.66 174 SER B C 1
ATOM 2917 O O . SER B 1 174 ? 12.039 -14.234 0.602 1 50.66 174 SER B O 1
ATOM 2919 N N . LEU B 1 175 ? 11.688 -16.25 1.338 1 52.5 175 LEU B N 1
ATOM 2920 C CA . LEU B 1 175 ? 10.734 -15.82 2.352 1 52.5 175 LEU B CA 1
ATOM 2921 C C . LEU B 1 175 ? 11.422 -15 3.438 1 52.5 175 LEU B C 1
ATOM 2923 O O . LEU B 1 175 ? 10.898 -13.977 3.879 1 52.5 175 LEU B O 1
ATOM 2927 N N . ALA B 1 176 ? 12.516 -15.516 3.783 1 51.56 176 ALA B N 1
ATOM 2928 C CA . ALA B 1 176 ? 13.281 -14.797 4.801 1 51.56 176 ALA B CA 1
ATOM 2929 C C . ALA B 1 176 ? 13.617 -13.383 4.332 1 51.56 176 ALA B C 1
ATOM 2931 O O . ALA B 1 176 ? 13.5 -12.422 5.094 1 51.56 176 ALA B O 1
ATOM 2932 N N . LEU B 1 177 ? 13.828 -13.359 3.064 1 50.53 177 LEU B N 1
ATOM 2933 C CA . LEU B 1 177 ? 14.195 -12.055 2.527 1 50.53 177 LEU B CA 1
ATOM 2934 C C . LEU B 1 177 ? 12.992 -11.133 2.459 1 50.53 177 LEU B C 1
ATOM 2936 O O . LEU B 1 177 ? 13.094 -9.938 2.758 1 50.53 177 LEU B O 1
ATOM 2940 N N . GLY B 1 178 ? 11.938 -11.695 2.029 1 49.09 178 GLY B N 1
ATOM 2941 C CA . GLY B 1 178 ? 10.734 -10.875 1.987 1 49.09 178 GLY B CA 1
ATOM 2942 C C . GLY B 1 178 ? 10.281 -10.406 3.357 1 49.09 178 GLY B C 1
ATOM 2943 O O . GLY B 1 178 ? 9.914 -9.242 3.527 1 49.09 178 GLY B O 1
ATOM 2944 N N . MET B 1 179 ? 10.383 -11.258 4.281 1 49.16 179 MET B N 1
ATOM 2945 C CA . MET B 1 179 ? 10.008 -10.922 5.652 1 49.16 179 MET B CA 1
ATOM 2946 C C . MET B 1 179 ? 10.953 -9.875 6.234 1 49.16 179 MET B C 1
ATOM 2948 O O . MET B 1 179 ? 10.516 -8.938 6.902 1 49.16 179 MET B O 1
ATOM 2952 N N . VAL B 1 180 ? 12.164 -10.102 5.922 1 46.69 180 VAL B N 1
ATOM 2953 C CA . VAL B 1 180 ? 13.164 -9.156 6.402 1 46.69 180 VAL B CA 1
ATOM 2954 C C . VAL B 1 180 ? 12.906 -7.777 5.797 1 46.69 180 VAL B C 1
ATOM 2956 O O . VAL B 1 180 ? 12.969 -6.766 6.496 1 46.69 180 VAL B O 1
ATOM 2959 N N . ALA B 1 181 ? 12.609 -7.875 4.574 1 47.53 181 ALA B N 1
ATOM 2960 C CA . ALA B 1 181 ? 12.344 -6.605 3.904 1 47.53 181 ALA B CA 1
ATOM 2961 C C . ALA B 1 181 ? 11.133 -5.906 4.512 1 47.53 181 ALA B C 1
ATOM 2963 O O . ALA B 1 181 ? 11.156 -4.691 4.73 1 47.53 181 ALA B O 1
ATOM 2964 N N . LEU B 1 182 ? 10.172 -6.68 4.789 1 48.66 182 LEU B N 1
ATOM 2965 C CA . LEU B 1 182 ? 8.969 -6.125 5.402 1 48.66 182 LEU B CA 1
ATOM 2966 C C . LEU B 1 182 ? 9.25 -5.637 6.816 1 48.66 182 LEU B C 1
ATOM 2968 O O . LEU B 1 182 ? 8.805 -4.555 7.203 1 48.66 182 LEU B O 1
ATOM 2972 N N . ILE B 1 183 ? 9.977 -6.445 7.539 1 47.53 183 ILE B N 1
ATOM 2973 C CA . ILE B 1 183 ? 10.336 -6.102 8.914 1 47.53 183 ILE B CA 1
ATOM 2974 C C . ILE B 1 183 ? 11.211 -4.848 8.922 1 47.53 183 ILE B C 1
ATOM 2976 O O . ILE B 1 183 ? 11 -3.943 9.727 1 47.53 183 ILE B O 1
ATOM 2980 N N . ILE B 1 184 ? 12.18 -4.852 8.055 1 46.5 184 ILE B N 1
ATOM 2981 C CA . ILE B 1 184 ? 13.07 -3.701 7.992 1 46.5 184 ILE B CA 1
ATOM 2982 C C . ILE B 1 184 ? 12.273 -2.455 7.602 1 46.5 184 ILE B C 1
ATOM 2984 O O . ILE B 1 184 ? 12.477 -1.381 8.172 1 46.5 184 ILE B O 1
ATOM 2988 N N . SER B 1 185 ? 11.516 -2.641 6.73 1 43.19 185 SER B N 1
ATOM 2989 C CA . SER B 1 185 ? 10.688 -1.511 6.316 1 43.19 185 SER B CA 1
ATOM 2990 C C . SER B 1 185 ? 9.852 -0.986 7.477 1 43.19 185 SER B C 1
ATOM 2992 O O . SER B 1 185 ? 9.719 0.227 7.656 1 43.19 185 SER B O 1
ATOM 2994 N N . CYS B 1 186 ? 9.32 -1.935 8.172 1 45.47 186 CYS B N 1
ATOM 2995 C CA . CYS B 1 186 ? 8.539 -1.585 9.359 1 45.47 186 CYS B CA 1
ATOM 2996 C C . CYS B 1 186 ? 9.422 -0.949 10.422 1 45.47 186 CYS B C 1
ATOM 2998 O O . CYS B 1 186 ? 9.039 0.044 11.047 1 45.47 186 CYS B O 1
ATOM 3000 N N . TYR B 1 187 ? 10.578 -1.603 10.656 1 44.31 187 TYR B N 1
ATOM 3001 C CA . TYR B 1 187 ? 11.5 -1.104 11.672 1 44.31 187 TYR B CA 1
ATOM 3002 C C . TYR B 1 187 ? 11.953 0.314 11.344 1 44.31 187 TYR B C 1
ATOM 3004 O O . TYR B 1 187 ? 11.984 1.181 12.227 1 44.31 187 TYR B O 1
ATOM 3012 N N . VAL B 1 188 ? 12.375 0.534 10.195 1 44 188 VAL B N 1
ATOM 3013 C CA . VAL B 1 188 ? 12.844 1.853 9.789 1 44 188 VAL B CA 1
ATOM 3014 C C . VAL B 1 188 ? 11.719 2.875 9.938 1 44 188 VAL B C 1
ATOM 3016 O O . VAL B 1 188 ? 11.953 4.012 10.352 1 44 188 VAL B O 1
ATOM 3019 N N . SER B 1 189 ? 10.688 2.457 9.641 1 41.94 189 SER B N 1
ATOM 3020 C CA . SER B 1 189 ? 9.539 3.34 9.789 1 41.94 189 SER B CA 1
ATOM 3021 C C . SER B 1 189 ? 9.273 3.67 11.25 1 41.94 189 SER B C 1
ATOM 3023 O O . SER B 1 189 ? 8.984 4.816 11.594 1 41.94 189 SER B O 1
ATOM 3025 N N . VAL B 1 190 ? 9.297 2.6 12 1 42.31 190 VAL B N 1
ATOM 3026 C CA . VAL B 1 190 ? 9.008 2.785 13.414 1 42.31 190 VAL B CA 1
ATOM 3027 C C . VAL B 1 190 ? 10.117 3.596 14.07 1 42.31 190 VAL B C 1
ATOM 3029 O O . VAL B 1 190 ? 9.852 4.484 14.883 1 42.31 190 VAL B O 1
ATOM 3032 N N . ARG B 1 191 ? 11.336 3.234 13.883 1 47.12 191 ARG B N 1
ATOM 3033 C CA . ARG B 1 191 ? 12.422 3.994 14.484 1 47.12 191 ARG B CA 1
ATOM 3034 C C . ARG B 1 191 ? 12.375 5.457 14.055 1 47.12 191 ARG B C 1
ATOM 3036 O O . ARG B 1 191 ? 12.688 6.352 14.844 1 47.12 191 ARG B O 1
ATOM 3043 N N . GLY B 1 192 ? 12.195 5.66 12.961 1 42.12 192 GLY B N 1
ATOM 3044 C CA . GLY B 1 192 ? 12.023 7.047 12.562 1 42.12 192 GLY B CA 1
ATOM 3045 C C . GLY B 1 192 ? 10.93 7.758 13.344 1 42.12 192 GLY B C 1
ATOM 3046 O O . GLY B 1 192 ? 11.07 8.938 13.68 1 42.12 192 GLY B O 1
ATOM 3047 N N . ILE B 1 193 ? 10 7.035 13.633 1 41.78 193 ILE B N 1
ATOM 3048 C CA . ILE B 1 193 ? 8.914 7.566 14.453 1 41.78 193 ILE B CA 1
ATOM 3049 C C . ILE B 1 193 ? 9.398 7.789 15.875 1 41.78 193 ILE B C 1
ATOM 3051 O O . ILE B 1 193 ? 9.078 8.805 16.5 1 41.78 193 ILE B O 1
ATOM 3055 N N . LEU B 1 194 ? 10.008 6.824 16.359 1 39.84 194 LEU B N 1
ATOM 3056 C CA . LEU B 1 194 ? 10.43 6.926 17.75 1 39.84 194 LEU B CA 1
ATOM 3057 C C . LEU B 1 194 ? 11.484 8.008 17.922 1 39.84 194 LEU B C 1
ATOM 3059 O O . LEU B 1 194 ? 11.562 8.656 18.969 1 39.84 194 LEU B O 1
ATOM 3063 N N . ARG B 1 195 ? 12.336 8.25 17.141 1 42.16 195 ARG B N 1
ATOM 3064 C CA . ARG B 1 195 ? 13.383 9.25 17.344 1 42.16 195 ARG B CA 1
ATOM 3065 C C . ARG B 1 195 ? 12.805 10.664 17.266 1 42.16 195 ARG B C 1
ATOM 3067 O O . ARG B 1 195 ? 13.484 11.633 17.625 1 42.16 195 ARG B O 1
ATOM 3074 N N . SER B 1 196 ? 11.836 10.93 16.656 1 36.5 196 SER B N 1
ATOM 3075 C CA . SER B 1 196 ? 11.383 12.32 16.656 1 36.5 196 SER B CA 1
ATOM 3076 C C . SER B 1 196 ? 10.898 12.75 18.031 1 36.5 196 SER B C 1
ATOM 3078 O O . SER B 1 196 ? 10.562 13.922 18.234 1 36.5 196 SER B O 1
ATOM 3080 N N . LYS B 1 197 ? 10.578 12 19.031 1 38.44 197 LYS B N 1
ATOM 3081 C CA . LYS B 1 197 ? 10.234 12.461 20.375 1 38.44 197 LYS B CA 1
ATOM 3082 C C . LYS B 1 197 ? 11.477 12.953 21.125 1 38.44 197 LYS B C 1
ATOM 3084 O O . LYS B 1 197 ? 11.367 13.57 22.172 1 38.44 197 LYS B O 1
ATOM 3089 N N . SER B 1 198 ? 12.711 12.562 20.734 1 27.98 198 SER B N 1
ATOM 3090 C CA . SER B 1 198 ? 13.617 13.203 21.672 1 27.98 198 SER B CA 1
ATOM 3091 C C . SER B 1 198 ? 13.945 14.633 21.266 1 27.98 198 SER B C 1
ATOM 3093 O O . SER B 1 198 ? 14.086 14.914 20.062 1 27.98 198 SER B O 1
#

pLDDT: mean 72.57, std 15.09, range [27.98, 94.06]